Protein 6UH2 (pdb70)

Structure (mmCIF, N/CA/C/O backbone):
data_6UH2
#
_entry.id   6UH2
#
_cell.length_a   63.360
_cell.length_b   131.260
_cell.length_c   120.420
_cell.angle_alpha   90.000
_cell.angle_beta   90.000
_cell.angle_gamma   90.000
#
_symmetry.space_group_name_H-M   'C 2 2 21'
#
loop_
_entity.id
_entity.type
_entity.pdbx_description
1 polymer 'Short chain dehydrogenase'
2 non-polymer NICOTINAMIDE-ADENINE-DINUCLEOTIDE
3 water water
#
loop_
_atom_site.group_PDB
_atom_site.id
_atom_site.type_symbol
_atom_site.label_atom_id
_atom_site.label_alt_id
_atom_site.label_comp_id
_atom_site.label_asym_id
_atom_site.label_entity_id
_atom_site.label_seq_id
_atom_site.pdbx_PDB_ins_code
_atom_site.Cartn_x
_atom_site.Cartn_y
_atom_site.Cartn_z
_atom_site.occupancy
_atom_site.B_iso_or_equiv
_atom_site.auth_seq_id
_atom_site.auth_comp_id
_atom_site.auth_asym_id
_atom_site.auth_atom_id
_atom_site.pdbx_PDB_model_num
ATOM 1 N N . HIS A 1 3 ? -41.152 57.488 14.710 1.00 64.80 -5 HIS A N 1
ATOM 2 C CA . HIS A 1 3 ? -40.737 56.265 14.026 1.00 70.36 -5 HIS A CA 1
ATOM 3 C C . HIS A 1 3 ? -39.259 55.962 14.256 1.00 74.98 -5 HIS A C 1
ATOM 4 O O . HIS A 1 3 ? -38.383 56.735 13.863 1.00 76.59 -5 HIS A O 1
ATOM 11 N N . HIS A 1 4 ? -38.989 54.827 14.893 1.00 74.57 -4 HIS A N 1
ATOM 12 C CA . HIS A 1 4 ? -37.630 54.355 15.139 1.00 74.94 -4 HIS A CA 1
ATOM 13 C C . HIS A 1 4 ? -37.444 53.056 14.367 1.00 75.23 -4 HIS A C 1
ATOM 14 O O . HIS A 1 4 ? -38.057 52.036 14.703 1.00 72.96 -4 HIS A O 1
ATOM 16 N N . HIS A 1 5 ? -36.610 53.091 13.332 1.00 76.67 -3 HIS A N 1
ATOM 17 C CA . HIS A 1 5 ? -36.366 51.931 12.483 1.00 73.36 -3 HIS A CA 1
ATOM 18 C C . HIS A 1 5 ? -35.109 51.214 12.960 1.00 73.28 -3 HIS A C 1
ATOM 19 O O . HIS A 1 5 ? -34.029 51.812 13.011 1.00 79.12 -3 HIS A O 1
ATOM 26 N N . HIS A 1 6 ? -35.256 49.939 13.315 1.00 67.26 -2 HIS A N 1
ATOM 27 C CA . HIS A 1 6 ? -34.158 49.102 13.784 1.00 63.25 -2 HIS A CA 1
ATOM 28 C C . HIS A 1 6 ? -33.796 48.111 12.689 1.00 61.54 -2 HIS A C 1
ATOM 29 O O . HIS A 1 6 ? -34.632 47.294 12.290 1.00 62.03 -2 HIS A O 1
ATOM 36 N N . HIS A 1 7 ? -32.553 48.164 12.227 1.00 61.98 -1 HIS A N 1
ATOM 37 C CA . HIS A 1 7 ? -32.082 47.310 11.144 1.00 65.25 -1 HIS A CA 1
ATOM 38 C C . HIS A 1 7 ? -31.185 46.218 11.713 1.00 66.57 -1 HIS A C 1
ATOM 39 O O . HIS A 1 7 ? -30.197 46.510 12.396 1.00 69.41 -1 HIS A O 1
ATOM 46 N N . HIS A 1 8 ? -31.539 44.965 11.435 1.00 60.10 0 HIS A N 1
ATOM 47 C CA . HIS A 1 8 ? -30.823 43.800 11.931 1.00 55.08 0 HIS A CA 1
ATOM 48 C C . HIS A 1 8 ? -30.224 43.043 10.754 1.00 57.95 0 HIS A C 1
ATOM 49 O O . HIS A 1 8 ? -30.894 42.828 9.740 1.00 56.62 0 HIS A O 1
ATOM 56 N N . MET A 1 9 ? -28.963 42.639 10.894 1.00 64.77 1 MET A N 1
ATOM 57 C CA . MET A 1 9 ? -28.215 41.972 9.832 1.00 69.47 1 MET A CA 1
ATOM 58 C C . MET A 1 9 ? -27.978 40.523 10.244 1.00 66.90 1 MET A C 1
ATOM 59 O O . MET A 1 9 ? -27.149 40.252 11.120 1.00 71.54 1 MET A O 1
ATOM 64 N N . ILE A 1 10 ? -28.702 39.598 9.618 1.00 58.81 2 ILE A N 1
ATOM 65 C CA . ILE A 1 10 ? -28.541 38.171 9.881 1.00 51.52 2 ILE A CA 1
ATOM 66 C C . ILE A 1 10 ? -27.536 37.620 8.874 1.00 50.18 2 ILE A C 1
ATOM 67 O O . ILE A 1 10 ? -27.821 37.542 7.674 1.00 44.14 2 ILE A O 1
ATOM 69 N N . LEU A 1 11 ? -26.359 37.236 9.364 1.00 47.01 3 LEU A N 1
ATOM 70 C CA . LEU A 1 11 ? -25.298 36.734 8.502 1.00 48.35 3 LEU A CA 1
ATOM 71 C C . LEU A 1 11 ? -25.546 35.269 8.162 1.00 50.79 3 LEU A C 1
ATOM 72 O O . LEU A 1 11 ? -25.793 34.448 9.051 1.00 53.80 3 LEU A O 1
ATOM 74 N N . LYS A 1 12 ? -25.474 34.941 6.873 1.00 42.27 4 LYS A N 1
ATOM 75 C CA . LYS A 1 12 ? -25.706 33.587 6.394 1.00 46.01 4 LYS A CA 1
ATOM 76 C C . LYS A 1 12 ? -24.591 33.174 5.440 1.00 50.84 4 LYS A C 1
ATOM 77 O O . LYS A 1 12 ? -23.826 34.008 4.946 1.00 50.54 4 LYS A O 1
ATOM 79 N N . ASN A 1 13 ? -24.505 31.866 5.187 1.00 48.63 5 ASN A N 1
ATOM 80 C CA . ASN A 1 13 ? -23.514 31.286 4.290 1.00 43.91 5 ASN A CA 1
ATOM 81 C C . ASN A 1 13 ? -24.222 30.392 3.280 1.00 39.86 5 ASN A C 1
ATOM 82 O O . ASN A 1 13 ? -25.401 30.065 3.432 1.00 38.48 5 ASN A O 1
ATOM 84 N N . PHE A 1 14 ? -23.502 29.983 2.230 1.00 36.88 6 PHE A N 1
ATOM 85 C CA . PHE A 1 14 ? -24.086 28.985 1.339 1.00 31.88 6 PHE A CA 1
ATOM 86 C C . PHE A 1 14 ? -24.372 27.688 2.079 1.00 29.46 6 PHE A C 1
ATOM 87 O O . PHE A 1 14 ? -25.221 26.907 1.634 1.00 25.84 6 PHE A O 1
ATOM 95 N N . SER A 1 15 ? -23.692 27.450 3.209 1.00 25.84 7 SER A N 1
ATOM 96 C CA . SER A 1 15 ? -24.104 26.369 4.096 1.00 30.39 7 SER A CA 1
ATOM 97 C C . SER A 1 15 ? -25.555 26.542 4.516 1.00 31.25 7 SER A C 1
ATOM 98 O O . SER A 1 15 ? -26.325 25.578 4.518 1.00 29.59 7 SER A O 1
ATOM 101 N N . ASP A 1 16 ? -25.957 27.771 4.845 1.00 27.44 8 ASP A N 1
ATOM 102 C CA . ASP A 1 16 ? -27.349 28.003 5.210 1.00 31.25 8 ASP A CA 1
ATOM 103 C C . ASP A 1 16 ? -28.289 27.666 4.059 1.00 27.45 8 ASP A C 1
ATOM 104 O O . ASP A 1 16 ? -29.387 27.146 4.281 1.00 35.97 8 ASP A O 1
ATOM 109 N N . GLU A 1 17 ? -27.866 27.925 2.821 1.00 25.66 9 GLU A N 1
ATOM 110 C CA . GLU A 1 17 ? -28.676 27.518 1.676 1.00 34.03 9 GLU A CA 1
ATOM 111 C C . GLU A 1 17 ? -28.755 26.001 1.574 1.00 31.68 9 GLU A C 1
ATOM 112 O O . GLU A 1 17 ? -29.843 25.435 1.429 1.00 33.42 9 GLU A O 1
ATOM 118 N N . PHE A 1 18 ? -27.608 25.324 1.646 1.00 22.60 10 PHE A N 1
ATOM 119 C CA . PHE A 1 18 ? -27.511 23.950 1.177 1.00 21.08 10 PHE A CA 1
ATOM 120 C C . PHE A 1 18 ? -27.325 22.909 2.270 1.00 26.77 10 PHE A C 1
ATOM 121 O O . PHE A 1 18 ? -27.406 21.714 1.964 1.00 21.61 10 PHE A O 1
ATOM 129 N N . GLN A 1 19 ? -27.076 23.305 3.521 1.00 24.77 11 GLN A N 1
ATOM 130 C CA . GLN A 1 19 ? -26.797 22.299 4.539 1.00 27.65 11 GLN A CA 1
ATOM 131 C C . GLN A 1 19 ? -27.964 21.327 4.634 1.00 24.77 11 GLN A C 1
ATOM 132 O O . GLN A 1 19 ? -29.131 21.726 4.612 1.00 22.46 11 GLN A O 1
ATOM 138 N N . ASP A 1 20 ? -27.639 20.038 4.646 1.00 25.94 12 ASP A N 1
ATOM 139 C CA . ASP A 1 20 ? -28.580 18.934 4.776 1.00 35.53 12 ASP A CA 1
ATOM 140 C C . ASP A 1 20 ? -29.523 18.774 3.569 1.00 36.26 12 ASP A C 1
ATOM 141 O O . ASP A 1 20 ? -30.307 17.816 3.550 1.00 37.74 12 ASP A O 1
ATOM 146 N N . LYS A 1 21 ? -29.466 19.655 2.559 1.00 24.57 13 LYS A N 1
ATOM 147 C CA . LYS A 1 21 ? -30.146 19.399 1.290 1.00 22.36 13 LYS A CA 1
ATOM 148 C C . LYS A 1 21 ? -29.489 18.221 0.571 1.00 23.98 13 LYS A C 1
ATOM 149 O O . LYS A 1 21 ? -28.311 17.913 0.779 1.00 28.15 13 LYS A O 1
ATOM 155 N N . LEU A 1 22 ? -30.256 17.569 -0.302 1.00 16.76 14 LEU A N 1
ATOM 156 C CA . LEU A 1 22 ? -29.790 16.375 -1.010 1.00 20.81 14 LEU A CA 1
ATOM 157 C C . LEU A 1 22 ? -29.640 16.662 -2.502 1.00 20.89 14 LEU A C 1
ATOM 158 O O . LEU A 1 22 ? -30.618 17.005 -3.181 1.00 16.83 14 LEU A O 1
ATOM 163 N N . VAL A 1 23 ? -28.421 16.503 -3.011 1.00 17.21 15 VAL A N 1
ATOM 164 C CA . VAL A 1 23 ? -28.081 16.808 -4.397 1.00 14.54 15 VAL A CA 1
ATOM 165 C C . VAL A 1 23 ? -27.827 15.493 -5.121 1.00 15.40 15 VAL A C 1
ATOM 166 O O . VAL A 1 23 ? -26.939 14.727 -4.734 1.00 16.29 15 VAL A O 1
ATOM 170 N N . LEU A 1 24 ? -28.610 15.222 -6.165 1.00 15.67 16 LEU A N 1
ATOM 171 C CA . LEU A 1 24 ? -28.372 14.072 -7.027 1.00 17.20 16 LEU A CA 1
ATOM 172 C C . LEU A 1 24 ? -27.665 14.545 -8.294 1.00 17.26 16 LEU A C 1
ATOM 173 O O . LEU A 1 24 ? -28.213 15.363 -9.045 1.00 18.00 16 LEU A O 1
ATOM 178 N N . ILE A 1 25 ? -26.464 14.028 -8.551 1.00 13.26 17 ILE A N 1
ATOM 179 C CA . ILE A 1 25 ? -25.687 14.491 -9.700 1.00 16.83 17 ILE A CA 1
ATOM 180 C C . ILE A 1 25 ? -25.278 13.299 -10.555 1.00 21.57 17 ILE A C 1
ATOM 181 O O . ILE A 1 25 ? -24.588 12.392 -10.075 1.00 24.56 17 ILE A O 1
ATOM 186 N N . THR A 1 26 ? -25.721 13.289 -11.814 1.00 15.89 18 THR A N 1
ATOM 187 C CA . THR A 1 26 ? -25.227 12.303 -12.764 1.00 13.90 18 THR A CA 1
ATOM 188 C C . THR A 1 26 ? -23.876 12.761 -13.291 1.00 13.76 18 THR A C 1
ATOM 189 O O . THR A 1 26 ? -23.610 13.961 -13.397 1.00 15.58 18 THR A O 1
ATOM 193 N N . GLY A 1 27 ? -23.013 11.796 -13.602 1.00 15.08 19 GLY A N 1
ATOM 194 C CA . GLY A 1 27 ? -21.699 12.153 -14.112 1.00 15.42 19 GLY A CA 1
ATOM 195 C C . GLY A 1 27 ? -20.800 12.798 -13.086 1.00 16.64 19 GLY A C 1
ATOM 196 O O . GLY A 1 27 ? -19.862 13.510 -13.453 1.00 17.74 19 GLY A O 1
ATOM 197 N N . GLY A 1 28 ? -21.064 12.562 -11.800 1.00 15.94 20 GLY A N 1
ATOM 198 C CA . GLY A 1 28 ? -20.360 13.218 -10.713 1.00 15.06 20 GLY A CA 1
ATOM 199 C C . GLY A 1 28 ? -18.916 12.800 -10.552 1.00 22.67 20 GLY A C 1
ATOM 200 O O . GLY A 1 28 ? -18.181 13.459 -9.807 1.00 25.19 20 GLY A O 1
ATOM 201 N N . SER A 1 29 ? -18.485 11.746 -11.245 1.00 16.85 21 SER A N 1
ATOM 202 C CA . SER A 1 29 ? -17.087 11.327 -11.201 1.00 16.81 21 SER A CA 1
ATOM 203 C C . SER A 1 29 ? -16.194 12.064 -12.199 1.00 19.44 21 SER A C 1
ATOM 204 O O . SER A 1 29 ? -14.969 11.908 -12.139 1.00 21.94 21 SER A O 1
ATOM 207 N N . GLY A 1 30 ? -16.760 12.863 -13.101 1.00 17.52 22 GLY A N 1
ATOM 208 C CA . GLY A 1 30 ? -15.991 13.463 -14.174 1.00 16.55 22 GLY A CA 1
ATOM 209 C C . GLY A 1 30 ? -15.310 14.749 -13.742 1.00 18.95 22 GLY A C 1
ATOM 210 O O . GLY A 1 30 ? -15.269 15.105 -12.565 1.00 20.65 22 GLY A O 1
ATOM 211 N N . GLN A 1 31 ? -14.768 15.468 -14.731 1.00 17.81 23 GLN A N 1
ATOM 212 C CA . GLN A 1 31 ? -13.986 16.657 -14.400 1.00 19.50 23 GLN A CA 1
ATOM 213 C C . GLN A 1 31 ? -14.853 17.739 -13.756 1.00 21.12 23 GLN A C 1
ATOM 214 O O . GLN A 1 31 ? -14.516 18.261 -12.683 1.00 23.10 23 GLN A O 1
ATOM 220 N N . ILE A 1 32 ? -15.971 18.096 -14.391 1.00 14.91 24 ILE A N 1
ATOM 221 C CA . ILE A 1 32 ? -16.846 19.109 -13.801 1.00 14.28 24 ILE A CA 1
ATOM 222 C C . ILE A 1 32 ? -17.619 18.527 -12.630 1.00 21.29 24 ILE A C 1
ATOM 223 O O . ILE A 1 32 ? -17.774 19.179 -11.589 1.00 17.86 24 ILE A O 1
ATOM 228 N N . GLY A 1 33 ? -18.114 17.298 -12.790 1.00 18.60 25 GLY A N 1
ATOM 229 C CA . GLY A 1 33 ? -18.950 16.694 -11.765 1.00 17.27 25 GLY A CA 1
ATOM 230 C C . GLY A 1 33 ? -18.257 16.576 -10.421 1.00 18.27 25 GLY A C 1
ATOM 231 O O . GLY A 1 33 ? -18.864 16.845 -9.387 1.00 18.57 25 GLY A O 1
ATOM 232 N N . SER A 1 34 ? -16.969 16.191 -10.422 1.00 20.38 26 SER A N 1
ATOM 233 C CA A SER A 1 34 ? -16.217 16.053 -9.172 0.56 20.77 26 SER A CA 1
ATOM 234 C CA B SER A 1 34 ? -16.252 16.047 -9.159 0.44 20.40 26 SER A CA 1
ATOM 235 C C . SER A 1 34 ? -16.074 17.392 -8.462 1.00 20.99 26 SER A C 1
ATOM 236 O O . SER A 1 34 ? -16.104 17.459 -7.225 1.00 18.71 26 SER A O 1
ATOM 241 N N . GLU A 1 35 ? -15.877 18.469 -9.232 1.00 18.85 27 GLU A N 1
ATOM 242 C CA . GLU A 1 35 ? -15.783 19.795 -8.624 1.00 17.45 27 GLU A CA 1
ATOM 243 C C . GLU A 1 35 ? -17.095 20.182 -7.957 1.00 16.54 27 GLU A C 1
ATOM 244 O O . GLU A 1 35 ? -17.105 20.762 -6.863 1.00 17.73 27 GLU A O 1
ATOM 250 N N . LEU A 1 36 ? -18.218 19.869 -8.599 1.00 16.66 28 LEU A N 1
ATOM 251 C CA . LEU A 1 36 ? -19.504 20.164 -7.984 1.00 13.95 28 LEU A CA 1
ATOM 252 C C . LEU A 1 36 ? -19.723 19.321 -6.736 1.00 14.40 28 LEU A C 1
ATOM 253 O O . LEU A 1 36 ? -20.238 19.824 -5.734 1.00 18.53 28 LEU A O 1
ATOM 258 N N . VAL A 1 37 ? -19.369 18.031 -6.789 1.00 16.92 29 VAL A N 1
ATOM 259 C CA . VAL A 1 37 ? -19.504 17.166 -5.615 1.00 15.35 29 VAL A CA 1
ATOM 260 C C . VAL A 1 37 ? -18.730 17.751 -4.444 1.00 19.80 29 VAL A C 1
ATOM 261 O O . VAL A 1 37 ? -19.266 17.933 -3.346 1.00 17.71 29 VAL A O 1
ATOM 265 N N . GLU A 1 38 ? -17.464 18.083 -4.676 1.00 20.20 30 GLU A N 1
ATOM 266 C CA . GLU A 1 38 ? -16.633 18.654 -3.622 1.00 26.18 30 GLU A CA 1
ATOM 267 C C . GLU A 1 38 ? -17.202 19.978 -3.110 1.00 22.56 30 GLU A C 1
ATOM 268 O O . GLU A 1 38 ? -17.188 20.243 -1.901 1.00 17.36 30 GLU A O 1
ATOM 274 N N . SER A 1 39 ? -17.723 20.818 -4.015 1.00 18.54 31 SER A N 1
ATOM 275 C CA . SER A 1 39 ? -18.254 22.121 -3.609 1.00 15.85 31 SER A CA 1
ATOM 276 C C . SER A 1 39 ? -19.503 21.980 -2.750 1.00 18.01 31 SER A C 1
ATOM 277 O O . SER A 1 39 ? -19.642 22.668 -1.729 1.00 18.33 31 SER A O 1
ATOM 280 N N . TYR A 1 40 ? -20.420 21.088 -3.136 1.00 19.37 32 TYR A N 1
ATOM 281 C CA . TYR A 1 40 ? -21.631 20.883 -2.343 1.00 19.09 32 TYR A CA 1
ATOM 282 C C . TYR A 1 40 ? -21.317 20.241 -0.997 1.00 16.34 32 TYR A C 1
ATOM 283 O O . TYR A 1 40 ? -21.908 20.608 0.023 1.00 16.73 32 TYR A O 1
ATOM 292 N N . LEU A 1 41 ? -20.390 19.277 -0.967 1.00 16.81 33 LEU A N 1
ATOM 293 C CA . LEU A 1 41 ? -20.000 18.677 0.311 1.00 22.07 33 LEU A CA 1
ATOM 294 C C . LEU A 1 41 ? -19.413 19.719 1.259 1.00 24.17 33 LEU A C 1
ATOM 295 O O . LEU A 1 41 ? -19.600 19.629 2.481 1.00 21.76 33 LEU A O 1
ATOM 300 N N . SER A 1 42 ? -18.716 20.726 0.717 1.00 20.89 34 SER A N 1
ATOM 301 C CA . SER A 1 42 ? -18.063 21.717 1.563 1.00 20.22 34 SER A CA 1
ATOM 302 C C . SER A 1 42 ? -19.052 22.697 2.185 1.00 21.27 34 SER A C 1
ATOM 303 O O . SER A 1 42 ? -18.685 23.408 3.129 1.00 23.31 34 SER A O 1
ATOM 306 N N . VAL A 1 43 ? -20.282 22.762 1.683 1.00 18.04 35 VAL A N 1
ATOM 307 C CA . VAL A 1 43 ? -21.336 23.566 2.298 1.00 22.14 35 VAL A CA 1
ATOM 308 C C . VAL A 1 43 ? -22.360 22.684 3.016 1.00 23.04 35 VAL A C 1
ATOM 309 O O . VAL A 1 43 ? -23.513 23.081 3.181 1.00 22.60 35 VAL A O 1
ATOM 313 N N . SER A 1 44 ? -21.950 21.485 3.432 1.00 20.26 36 SER A N 1
ATOM 314 C CA . SER A 1 44 ? -22.722 20.578 4.284 1.00 22.31 36 SER A CA 1
ATOM 315 C C . SER A 1 44 ? -23.918 19.942 3.578 1.00 22.14 36 SER A C 1
ATOM 316 O O . SER A 1 44 ? -24.809 19.397 4.245 1.00 20.82 36 SER A O 1
ATOM 319 N N . ALA A 1 45 ? -23.956 19.964 2.244 1.00 17.85 37 ALA A N 1
ATOM 320 C CA . ALA A 1 45 ? -24.988 19.221 1.535 1.00 22.10 37 ALA A CA 1
ATOM 321 C C . ALA A 1 45 ? -24.667 17.727 1.531 1.00 24.88 37 ALA A C 1
ATOM 322 O O . ALA A 1 45 ? -23.516 17.301 1.697 1.00 22.55 37 ALA A O 1
ATOM 324 N N . ARG A 1 46 ? -25.721 16.927 1.383 1.00 20.18 38 ARG A N 1
ATOM 325 C CA . ARG A 1 46 ? -25.587 15.520 1.041 1.00 21.36 38 ARG A CA 1
ATOM 326 C C . ARG A 1 46 ? -25.561 15.393 -0.473 1.00 21.48 38 ARG A C 1
ATOM 327 O O . ARG A 1 46 ? -26.275 16.113 -1.178 1.00 19.54 38 ARG A O 1
ATOM 335 N N . VAL A 1 47 ? -24.726 14.491 -0.975 1.00 16.98 39 VAL A N 1
ATOM 336 C CA . VAL A 1 47 ? -24.517 14.354 -2.412 1.00 21.34 39 VAL A CA 1
ATOM 337 C C . VAL A 1 47 ? -24.579 12.882 -2.774 1.00 21.80 39 VAL A C 1
ATOM 338 O O . VAL A 1 47 ? -23.892 12.058 -2.160 1.00 17.38 39 VAL A O 1
ATOM 342 N N . ILE A 1 48 ? -25.393 12.560 -3.775 1.00 21.69 40 ILE A N 1
ATOM 343 C CA . ILE A 1 48 ? -25.423 11.239 -4.391 1.00 18.50 40 ILE A CA 1
ATOM 344 C C . ILE A 1 48 ? -24.904 11.385 -5.814 1.00 24.31 40 ILE A C 1
ATOM 345 O O . ILE A 1 48 ? -25.435 12.177 -6.602 1.00 22.11 40 ILE A O 1
ATOM 350 N N . CYS A 1 49 ? -23.864 10.630 -6.140 1.00 17.55 41 CYS A N 1
ATOM 351 C CA . CYS A 1 49 ? -23.294 10.625 -7.477 1.00 17.32 41 CYS A CA 1
ATOM 352 C C . CYS A 1 49 ? -23.733 9.368 -8.222 1.00 21.97 41 CYS A C 1
ATOM 353 O O . CYS A 1 49 ? -23.566 8.252 -7.712 1.00 23.59 41 CYS A O 1
ATOM 356 N N . LEU A 1 50 ? -24.301 9.548 -9.418 1.00 21.74 42 LEU A N 1
ATOM 357 C CA . LEU A 1 50 ? -24.617 8.443 -10.322 1.00 24.23 42 LEU A CA 1
ATOM 358 C C . LEU A 1 50 ? -23.622 8.469 -11.471 1.00 21.95 42 LEU A C 1
ATOM 359 O O . LEU A 1 50 ? -23.583 9.437 -12.241 1.00 18.23 42 LEU A O 1
ATOM 364 N N . ASP A 1 51 ? -22.842 7.404 -11.599 1.00 19.68 43 ASP A N 1
ATOM 365 C CA . ASP A 1 51 ? -21.760 7.362 -12.572 1.00 17.47 43 ASP A CA 1
ATOM 366 C C . ASP A 1 51 ? -21.317 5.912 -12.705 1.00 17.40 43 ASP A C 1
ATOM 367 O O . ASP A 1 51 ? -21.225 5.205 -11.697 1.00 21.65 43 ASP A O 1
ATOM 372 N N . PRO A 1 52 ? -21.078 5.409 -13.916 1.00 24.03 44 PRO A N 1
ATOM 373 C CA . PRO A 1 52 ? -20.522 4.056 -14.021 1.00 26.27 44 PRO A CA 1
ATOM 374 C C . PRO A 1 52 ? -19.102 3.978 -13.508 1.00 28.52 44 PRO A C 1
ATOM 375 O O . PRO A 1 52 ? -18.620 2.869 -13.246 1.00 24.20 44 PRO A O 1
ATOM 379 N N . GLU A 1 53 ? -18.435 5.117 -13.340 1.00 21.42 45 GLU A N 1
ATOM 380 C CA . GLU A 1 53 ? -17.044 5.189 -12.911 1.00 25.34 45 GLU A CA 1
ATOM 381 C C . GLU A 1 53 ? -16.954 5.597 -11.446 1.00 26.03 45 GLU A C 1
ATOM 382 O O . GLU A 1 53 ? -17.641 6.525 -11.007 1.00 21.51 45 GLU A O 1
ATOM 388 N N . GLN A 1 54 ? -16.090 4.913 -10.698 1.00 26.84 46 GLN A N 1
ATOM 389 C CA . GLN A 1 54 ? -15.847 5.268 -9.309 1.00 22.18 46 GLN A CA 1
ATOM 390 C C . GLN A 1 54 ? -15.293 6.689 -9.211 1.00 24.04 46 GLN A C 1
ATOM 391 O O . GLN A 1 54 ? -14.597 7.156 -10.117 1.00 34.72 46 GLN A O 1
ATOM 393 N N . PRO A 1 55 ? -15.594 7.401 -8.126 1.00 24.49 47 PRO A N 1
ATOM 394 C CA . PRO A 1 55 ? -15.072 8.765 -7.973 1.00 23.00 47 PRO A CA 1
ATOM 395 C C . PRO A 1 55 ? -13.549 8.790 -7.942 1.00 30.78 47 PRO A C 1
ATOM 396 O O . PRO A 1 55 ? -12.895 7.826 -7.537 1.00 31.86 47 PRO A O 1
ATOM 400 N N . SER A 1 56 ? -12.991 9.918 -8.391 1.00 37.16 48 SER A N 1
ATOM 401 C CA . SER A 1 56 ? -11.545 10.068 -8.502 1.00 42.19 48 SER A CA 1
ATOM 402 C C . SER A 1 56 ? -10.859 10.144 -7.147 1.00 38.06 48 SER A C 1
ATOM 403 O O . SER A 1 56 ? -9.668 9.828 -7.050 1.00 39.21 48 SER A O 1
ATOM 406 N N . VAL A 1 57 ? -11.579 10.548 -6.104 1.00 35.42 49 VAL A N 1
ATOM 407 C CA . VAL A 1 57 ? -11.003 10.758 -4.784 1.00 36.49 49 VAL A CA 1
ATOM 408 C C . VAL A 1 57 ? -11.920 10.143 -3.740 1.00 32.48 49 VAL A C 1
ATOM 409 O O . VAL A 1 57 ? -13.135 10.039 -3.933 1.00 29.69 49 VAL A O 1
ATOM 413 N N . ASP A 1 58 ? -11.326 9.742 -2.622 1.00 31.38 50 ASP A N 1
ATOM 414 C CA . ASP A 1 58 ? -12.093 9.328 -1.455 1.00 34.03 50 ASP A CA 1
ATOM 415 C C . ASP A 1 58 ? -12.471 10.582 -0.684 1.00 33.89 50 ASP A C 1
ATOM 416 O O . ASP A 1 58 ? -11.601 11.260 -0.124 1.00 37.12 50 ASP A O 1
ATOM 421 N N . TYR A 1 59 ? -13.765 10.897 -0.660 1.00 28.88 51 TYR A N 1
ATOM 422 C CA . TYR A 1 59 ? -14.231 12.089 0.031 1.00 31.47 51 TYR A CA 1
ATOM 423 C C . TYR A 1 59 ? -14.260 11.907 1.541 1.00 34.11 51 TYR A C 1
ATOM 424 O O . TYR A 1 59 ? -14.234 12.906 2.266 1.00 36.65 51 TYR A O 1
ATOM 433 N N . LYS A 1 60 ? -14.287 10.664 2.029 1.00 37.53 52 LYS A N 1
ATOM 434 C CA . LYS A 1 60 ? -14.220 10.383 3.464 1.00 39.12 52 LYS A CA 1
ATOM 435 C C . LYS A 1 60 ? -15.329 11.113 4.219 1.00 41.46 52 LYS A C 1
ATOM 436 O O . LYS A 1 60 ? -15.084 11.819 5.202 1.00 41.04 52 LYS A O 1
ATOM 442 N N . SER A 1 61 ? -16.563 10.932 3.754 1.00 39.37 53 SER A N 1
ATOM 443 C CA . SER A 1 61 ? -17.684 11.745 4.207 1.00 38.02 53 SER A CA 1
ATOM 444 C C . SER A 1 61 ? -18.940 10.891 4.262 1.00 35.85 53 SER A C 1
ATOM 445 O O . SER A 1 61 ? -19.292 10.250 3.270 1.00 34.81 53 SER A O 1
ATOM 448 N N . ASN A 1 62 ? -19.624 10.897 5.409 1.00 32.04 54 ASN A N 1
ATOM 449 C CA . ASN A 1 62 ? -20.901 10.196 5.517 1.00 36.68 54 ASN A CA 1
ATOM 450 C C . ASN A 1 62 ? -22.023 10.876 4.730 1.00 37.68 54 ASN A C 1
ATOM 451 O O . ASN A 1 62 ? -23.102 10.287 4.576 1.00 35.06 54 ASN A O 1
ATOM 453 N N . ARG A 1 63 ? -21.796 12.081 4.215 1.00 32.75 55 ARG A N 1
ATOM 454 C CA . ARG A 1 63 ? -22.797 12.782 3.417 1.00 28.03 55 ARG A CA 1
ATOM 455 C C . ARG A 1 63 ? -22.644 12.532 1.921 1.00 25.27 55 ARG A C 1
ATOM 456 O O . ARG A 1 63 ? -23.406 13.100 1.127 1.00 23.78 55 ARG A O 1
ATOM 464 N N . PHE A 1 64 ? -21.681 11.708 1.513 1.00 25.38 56 PHE A N 1
ATOM 465 C CA . PHE A 1 64 ? -21.470 11.385 0.111 1.00 26.06 56 PHE A CA 1
ATOM 466 C C . PHE A 1 64 ? -21.789 9.922 -0.153 1.00 22.05 56 PHE A C 1
ATOM 467 O O . PHE A 1 64 ? -21.395 9.041 0.615 1.00 21.61 56 PHE A O 1
ATOM 475 N N . GLU A 1 65 ? -22.459 9.660 -1.268 1.00 22.63 57 GLU A N 1
ATOM 476 C CA . GLU A 1 65 ? -22.759 8.290 -1.660 1.00 22.42 57 GLU A CA 1
ATOM 477 C C . GLU A 1 65 ? -22.557 8.155 -3.159 1.00 22.67 57 GLU A C 1
ATOM 478 O O . GLU A 1 65 ? -23.101 8.955 -3.929 1.00 20.46 57 GLU A O 1
ATOM 484 N N . TRP A 1 66 ? -21.761 7.176 -3.579 1.00 19.64 58 TRP A N 1
ATOM 485 C CA . TRP A 1 66 ? -21.611 6.876 -5.001 1.00 25.69 58 TRP A CA 1
ATOM 486 C C . TRP A 1 66 ? -22.474 5.673 -5.352 1.00 25.86 58 TRP A C 1
ATOM 487 O O . TRP A 1 66 ? -22.382 4.627 -4.705 1.00 23.26 58 TRP A O 1
ATOM 498 N N . ILE A 1 67 ? -23.315 5.826 -6.369 1.00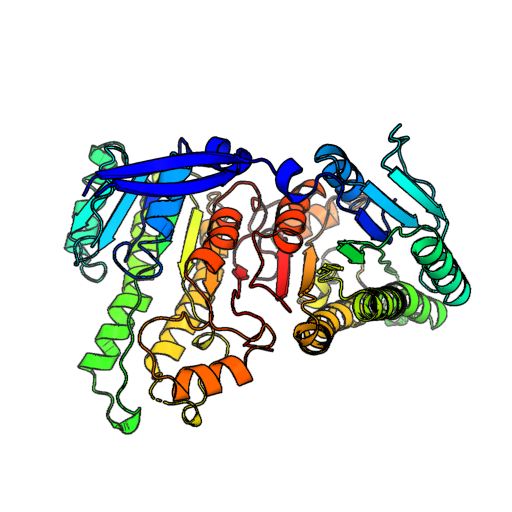 27.13 59 ILE A N 1
ATOM 499 C CA . ILE A 1 67 ? -24.123 4.730 -6.888 1.00 22.13 59 ILE A CA 1
ATOM 500 C C . ILE A 1 67 ? -23.633 4.432 -8.295 1.00 22.66 59 ILE A C 1
ATOM 501 O O . ILE A 1 67 ? -23.767 5.265 -9.199 1.00 17.98 59 ILE A O 1
ATOM 506 N N . GLN A 1 68 ? -23.047 3.258 -8.488 1.00 22.15 60 GLN A N 1
ATOM 507 C CA . GLN A 1 68 ? -22.586 2.870 -9.815 1.00 26.95 60 GLN A CA 1
ATOM 508 C C . GLN A 1 68 ? -23.799 2.626 -10.702 1.00 25.84 60 GLN A C 1
ATOM 509 O O . GLN A 1 68 ? -24.558 1.683 -10.469 1.00 27.06 60 GLN A O 1
ATOM 515 N N . ALA A 1 69 ? -23.990 3.466 -11.717 1.00 26.42 61 ALA A N 1
ATOM 516 C CA . ALA A 1 69 ? -25.208 3.396 -12.511 1.00 23.85 61 ALA A CA 1
ATOM 517 C C . ALA A 1 69 ? -24.978 3.971 -13.901 1.00 25.74 61 ALA A C 1
ATOM 518 O O . ALA A 1 69 ? -24.114 4.827 -14.113 1.00 21.78 61 ALA A O 1
ATOM 520 N N . ASP A 1 70 ? -25.800 3.503 -14.837 1.00 23.65 62 ASP A N 1
ATOM 521 C CA . ASP A 1 70 ? -25.760 3.899 -16.241 1.00 20.75 62 ASP A CA 1
ATOM 522 C C . ASP A 1 70 ? -27.093 4.574 -16.544 1.00 22.59 62 ASP A C 1
ATOM 523 O O . ASP A 1 70 ? -28.135 3.909 -16.564 1.00 22.14 62 ASP A O 1
ATOM 528 N N . ILE A 1 71 ? -27.067 5.894 -16.763 1.00 20.76 63 ILE A N 1
ATOM 529 C CA . ILE A 1 71 ? -28.311 6.641 -16.928 1.00 18.96 63 ILE A CA 1
ATOM 530 C C . ILE A 1 71 ? -29.019 6.353 -18.239 1.00 16.19 63 ILE A C 1
ATOM 531 O O . ILE A 1 71 ? -30.156 6.801 -18.419 1.00 23.12 63 ILE A O 1
ATOM 536 N N . THR A 1 72 ? -28.390 5.628 -19.163 1.00 16.54 64 THR A N 1
ATOM 537 C CA . THR A 1 72 ? -29.108 5.211 -20.360 1.00 15.19 64 THR A CA 1
ATOM 538 C C . THR A 1 72 ? -29.983 3.985 -20.110 1.00 22.84 64 THR A C 1
ATOM 539 O O . THR A 1 72 ? -30.720 3.574 -21.010 1.00 23.32 64 THR A O 1
ATOM 543 N N . ASN A 1 73 ? -29.927 3.397 -18.920 1.00 19.53 65 ASN A N 1
ATOM 544 C CA . ASN A 1 73 ? -30.568 2.113 -18.645 1.00 20.30 65 ASN A CA 1
ATOM 545 C C . ASN A 1 73 ? -31.767 2.342 -17.726 1.00 21.28 65 ASN A C 1
ATOM 546 O O . ASN A 1 73 ? -31.603 2.532 -16.516 1.00 19.87 65 ASN A O 1
ATOM 551 N N . ARG A 1 74 ? -32.978 2.298 -18.295 1.00 21.86 66 ARG A N 1
ATOM 552 C CA . ARG A 1 74 ? -34.164 2.605 -17.495 1.00 24.71 66 ARG A CA 1
ATOM 553 C C . ARG A 1 74 ? -34.327 1.642 -16.322 1.00 18.49 66 ARG A C 1
ATOM 554 O O . ARG A 1 74 ? -34.748 2.054 -15.234 1.00 23.43 66 ARG A O 1
ATOM 562 N N . LYS A 1 75 ? -34.019 0.357 -16.519 1.00 20.47 67 LYS A N 1
ATOM 563 C CA . LYS A 1 75 ? -34.151 -0.594 -15.416 1.00 19.10 67 LYS A CA 1
ATOM 564 C C . LYS A 1 75 ? -33.301 -0.179 -14.216 1.00 19.40 67 LYS A C 1
ATOM 565 O O . LYS A 1 75 ? -33.769 -0.224 -13.073 1.00 26.81 67 LYS A O 1
ATOM 567 N N . GLU A 1 76 ? -32.053 0.240 -14.456 1.00 23.25 68 GLU A N 1
ATOM 568 C CA . GLU A 1 76 ? -31.170 0.628 -13.357 1.00 26.09 68 GLU A CA 1
ATOM 569 C C . GLU A 1 76 ? -31.673 1.882 -12.655 1.00 23.30 68 GLU A C 1
ATOM 570 O O . GLU A 1 76 ? -31.647 1.965 -11.421 1.00 22.89 68 GLU A O 1
ATOM 576 N N . ILE A 1 77 ? -32.116 2.874 -13.430 1.00 20.38 69 ILE A N 1
ATOM 577 C CA . ILE A 1 77 ? -32.601 4.125 -12.855 1.00 20.23 69 ILE A CA 1
ATOM 578 C C . ILE A 1 77 ? -33.894 3.903 -12.085 1.00 18.62 69 ILE A C 1
ATOM 579 O O . ILE A 1 77 ? -34.077 4.449 -10.991 1.00 19.41 69 ILE A O 1
ATOM 584 N N . LYS A 1 78 ? -34.810 3.103 -12.638 1.00 18.31 70 LYS A N 1
ATOM 585 C CA . LYS A 1 78 ? -36.038 2.772 -11.918 1.00 21.20 70 LYS A CA 1
ATOM 586 C C . LYS A 1 78 ? -35.731 2.153 -10.558 1.00 20.67 70 LYS A C 1
ATOM 587 O O . LYS A 1 78 ? -36.323 2.530 -9.535 1.00 20.59 70 LYS A O 1
ATOM 593 N N . GLU A 1 79 ? -34.802 1.196 -10.524 1.00 22.56 71 GLU A N 1
ATOM 594 C CA . GLU A 1 79 ? -34.457 0.556 -9.259 1.00 23.69 71 GLU A CA 1
ATOM 595 C C . GLU A 1 79 ? -33.871 1.565 -8.281 1.00 20.83 71 GLU A C 1
ATOM 596 O O . GLU A 1 79 ? -34.192 1.545 -7.087 1.00 22.25 71 GLU A O 1
ATOM 602 N N . ILE A 1 80 ? -33.018 2.465 -8.773 1.00 19.39 72 ILE A N 1
ATOM 603 C CA . ILE A 1 80 ? -32.433 3.476 -7.900 1.00 21.95 72 ILE A CA 1
ATOM 604 C C . ILE A 1 80 ? -33.516 4.372 -7.310 1.00 24.33 72 ILE A C 1
ATOM 605 O O . ILE A 1 80 ? -33.504 4.672 -6.115 1.00 18.48 72 ILE A O 1
ATOM 610 N N . PHE A 1 81 ? -34.469 4.815 -8.130 1.00 21.10 73 PHE A N 1
ATOM 611 C CA . PHE A 1 81 ? -35.490 5.701 -7.589 1.00 19.45 73 PHE A CA 1
ATOM 612 C C . PHE A 1 81 ? -36.444 4.979 -6.645 1.00 21.30 73 PHE A C 1
ATOM 613 O O . PHE A 1 81 ? -36.932 5.588 -5.690 1.00 22.40 73 PHE A O 1
ATOM 621 N N . LEU A 1 82 ? -36.692 3.688 -6.852 1.00 19.17 74 LEU A N 1
ATOM 622 C CA . LEU A 1 82 ? -37.415 2.928 -5.835 1.00 21.38 74 LEU A CA 1
ATOM 623 C C . LEU A 1 82 ? -36.659 2.942 -4.517 1.00 22.79 74 LEU A C 1
ATOM 624 O O . LEU A 1 82 ? -37.244 3.156 -3.444 1.00 23.68 74 LEU A O 1
ATOM 629 N N . SER A 1 83 ? -35.354 2.684 -4.582 1.00 25.69 75 SER A N 1
ATOM 630 C CA . SER A 1 83 ? -34.540 2.653 -3.374 1.00 27.86 75 SER A CA 1
ATOM 631 C C . SER A 1 83 ? -34.509 4.021 -2.703 1.00 27.59 75 SER A C 1
ATOM 632 O O . SER A 1 83 ? -34.656 4.121 -1.481 1.00 26.22 75 SER A O 1
ATOM 635 N N . LEU A 1 84 ? -34.325 5.087 -3.490 1.00 23.91 76 LEU A N 1
ATOM 636 C CA . LEU A 1 84 ? -34.344 6.435 -2.931 1.00 22.47 76 LEU A CA 1
ATOM 637 C C . LEU A 1 84 ? -35.650 6.702 -2.198 1.00 26.11 76 LEU A C 1
ATOM 638 O O . LEU A 1 84 ? -35.649 7.153 -1.046 1.00 24.66 76 LEU A O 1
ATOM 643 N N . GLU A 1 85 ? -36.780 6.437 -2.860 1.00 23.47 77 GLU A N 1
ATOM 644 C CA . GLU A 1 85 ? -38.079 6.677 -2.240 1.00 28.65 77 GLU A CA 1
ATOM 645 C C . GLU A 1 85 ? -38.249 5.820 -0.995 1.00 23.68 77 GLU A C 1
ATOM 646 O O . GLU A 1 85 ? -38.696 6.309 0.047 1.00 23.59 77 GLU A O 1
ATOM 652 N N . ASN A 1 86 ? -37.872 4.541 -1.080 1.00 29.49 78 ASN A N 1
ATOM 653 C CA . ASN A 1 86 ? -38.013 3.645 0.063 1.00 25.98 78 ASN A CA 1
ATOM 654 C C . ASN A 1 86 ? -37.198 4.122 1.260 1.00 29.55 78 ASN A C 1
ATOM 655 O O . ASN A 1 86 ? -37.615 3.935 2.411 1.00 32.60 78 ASN A O 1
ATOM 660 N N . GLN A 1 87 ? -36.039 4.722 1.018 1.00 24.49 79 GLN A N 1
ATOM 661 C CA . GLN A 1 87 ? -35.199 5.278 2.069 1.00 27.60 79 GLN A CA 1
ATOM 662 C C . GLN A 1 87 ? -35.541 6.720 2.404 1.00 29.46 79 GLN A C 1
ATOM 663 O O . GLN A 1 87 ? -34.865 7.318 3.248 1.00 27.19 79 GLN A O 1
ATOM 669 N N . ASN A 1 88 ? -36.553 7.289 1.751 1.00 33.48 80 ASN A N 1
ATOM 670 C CA . ASN A 1 88 ? -36.915 8.701 1.882 1.00 35.09 80 ASN A CA 1
ATOM 671 C C . ASN A 1 88 ? -35.730 9.627 1.597 1.00 29.22 80 ASN A C 1
ATOM 672 O O . ASN A 1 88 ? -35.565 10.667 2.235 1.00 29.28 80 ASN A O 1
ATOM 677 N N . LYS A 1 89 ? -34.896 9.251 0.630 1.00 25.58 81 LYS A N 1
ATOM 678 C CA . LYS A 1 89 ? -33.845 10.142 0.133 1.00 24.27 81 LYS A CA 1
ATOM 679 C C . LYS A 1 89 ? -34.395 10.866 -1.092 1.00 21.68 81 LYS A C 1
ATOM 680 O O . LYS A 1 89 ? -34.109 10.521 -2.240 1.00 22.43 81 LYS A O 1
ATOM 686 N N . ILE A 1 90 ? -35.232 11.871 -0.840 1.00 20.00 82 ILE A N 1
ATOM 687 C CA . ILE A 1 90 ? -35.869 12.645 -1.898 1.00 22.40 82 ILE A CA 1
ATOM 688 C C . ILE A 1 90 ? -34.933 13.796 -2.270 1.00 19.82 82 ILE A C 1
ATOM 689 O O . ILE A 1 90 ? -34.728 14.697 -1.440 1.00 19.85 82 ILE A O 1
ATOM 694 N N . PRO A 1 91 ? -34.365 13.815 -3.470 1.00 16.84 83 PRO A N 1
ATOM 695 C CA . PRO A 1 91 ? -33.451 14.902 -3.827 1.00 13.43 83 PRO A CA 1
ATOM 696 C C . PRO A 1 91 ? -34.133 16.258 -3.742 1.00 16.49 83 PRO A C 1
ATOM 697 O O . PRO A 1 91 ? -35.317 16.406 -4.053 1.00 16.09 83 PRO A O 1
ATOM 701 N N . ASP A 1 92 ? -33.371 17.252 -3.297 1.00 13.23 84 ASP A N 1
ATOM 702 C CA . ASP A 1 92 ? -33.790 18.636 -3.453 1.00 15.91 84 ASP A CA 1
ATOM 703 C C . ASP A 1 92 ? -33.372 19.201 -4.795 1.00 17.56 84 ASP A C 1
ATOM 704 O O . ASP A 1 92 ? -34.081 20.041 -5.365 1.00 15.31 84 ASP A O 1
ATOM 709 N N . ILE A 1 93 ? -32.230 18.754 -5.300 1.00 15.16 85 ILE A N 1
ATOM 710 C CA . ILE A 1 93 ? -31.624 19.279 -6.512 1.00 12.37 85 ILE A CA 1
ATOM 711 C C . ILE A 1 93 ? -31.179 18.099 -7.359 1.00 16.75 85 ILE A C 1
ATOM 712 O O . ILE A 1 93 ? -30.553 17.165 -6.847 1.00 13.76 85 ILE A O 1
ATOM 717 N N . LEU A 1 94 ? -31.520 18.132 -8.644 1.00 12.14 86 LEU A N 1
ATOM 718 C CA . LEU A 1 94 ? -30.987 17.205 -9.635 1.00 13.15 86 LEU A CA 1
ATOM 719 C C . LEU A 1 94 ? -30.068 17.970 -10.577 1.00 15.96 86 LEU A C 1
ATOM 720 O O . LEU A 1 94 ? -30.471 18.992 -11.141 1.00 11.86 86 LEU A O 1
ATOM 725 N N . ILE A 1 95 ? -28.837 17.483 -10.746 1.00 12.83 87 ILE A N 1
ATOM 726 C CA . ILE A 1 95 ? -27.895 18.059 -11.703 1.00 12.87 87 ILE A CA 1
ATOM 727 C C . ILE A 1 95 ? -27.593 16.997 -12.749 1.00 14.56 87 ILE A C 1
ATOM 728 O O . ILE A 1 95 ? -27.053 15.931 -12.419 1.00 14.22 87 ILE A O 1
ATOM 733 N N . ASN A 1 96 ? -27.992 17.268 -13.998 1.00 13.24 88 ASN A N 1
ATOM 734 C CA . ASN A 1 96 ? -27.782 16.339 -15.115 1.00 14.19 88 ASN A CA 1
ATOM 735 C C . ASN A 1 96 ? -26.458 16.712 -15.766 1.00 14.26 88 ASN A C 1
ATOM 736 O O . ASN A 1 96 ? -26.396 17.374 -16.805 1.00 13.63 88 ASN A O 1
ATOM 741 N N . CYS A 1 97 ? -25.379 16.287 -15.119 1.00 12.67 89 CYS A N 1
ATOM 742 C CA . CYS A 1 97 ? -24.050 16.666 -15.569 1.00 16.21 89 CYS A CA 1
ATOM 743 C C . CYS A 1 97 ? -23.469 15.679 -16.567 1.00 18.23 89 CYS A C 1
ATOM 744 O O . CYS A 1 97 ? -22.627 16.070 -17.376 1.00 21.50 89 CYS A O 1
ATOM 747 N N . ALA A 1 98 ? -23.917 14.426 -16.562 1.00 14.82 90 ALA A N 1
ATOM 748 C CA . ALA A 1 98 ? -23.332 13.433 -17.454 1.00 16.73 90 ALA A CA 1
ATOM 749 C C . ALA A 1 98 ? -23.481 13.848 -18.913 1.00 19.37 90 ALA A C 1
ATOM 750 O O . ALA A 1 98 ? -24.553 14.284 -19.343 1.00 19.92 90 ALA A O 1
ATOM 752 N N . GLY A 1 99 ? -22.406 13.687 -19.678 1.00 17.79 91 GLY A N 1
ATOM 753 C CA . GLY A 1 99 ? -22.440 13.946 -21.106 1.00 15.85 91 GLY A CA 1
ATOM 754 C C . GLY A 1 99 ? -21.206 13.375 -21.758 1.00 19.17 91 GLY A C 1
ATOM 755 O O . GLY A 1 99 ? -20.160 13.239 -21.114 1.00 20.97 91 GLY A O 1
ATOM 756 N N . ILE A 1 100 ? -21.330 13.017 -23.042 1.00 17.16 92 ILE A N 1
ATOM 757 C CA . ILE A 1 100 ? -20.219 12.469 -23.817 1.00 21.39 92 ILE A CA 1
ATOM 758 C C . ILE A 1 100 ? -20.221 13.067 -25.222 1.00 18.42 92 ILE A C 1
ATOM 759 O O . ILE A 1 100 ? -21.149 13.765 -25.640 1.00 15.87 92 ILE A O 1
ATOM 764 N N . SER A 1 101 ? -19.162 12.761 -25.961 1.00 17.34 93 SER A N 1
ATOM 765 C CA . SER A 1 101 ? -19.011 13.230 -27.329 1.00 19.79 93 SER A CA 1
ATOM 766 C C . SER A 1 101 ? -18.228 12.178 -28.112 1.00 16.46 93 SER A C 1
ATOM 767 O O . SER A 1 101 ? -17.942 11.091 -27.610 1.00 20.59 93 SER A O 1
ATOM 770 N N . VAL A 1 102 ? -17.889 12.507 -29.355 1.00 20.57 94 VAL A N 1
ATOM 771 C CA . VAL A 1 102 ? -17.164 11.620 -30.259 1.00 20.99 94 VAL A CA 1
ATOM 772 C C . VAL A 1 102 ? -16.424 12.534 -31.223 1.00 23.22 94 VAL A C 1
ATOM 773 O O . VAL A 1 102 ? -16.812 13.679 -31.428 1.00 20.96 94 VAL A O 1
ATOM 777 N N . PHE A 1 103 ? -15.321 12.051 -31.792 1.00 16.39 95 PHE A N 1
ATOM 778 C CA . PHE A 1 103 ? -14.354 12.991 -32.341 1.00 16.92 95 PHE A CA 1
ATOM 779 C C . PHE A 1 103 ? -13.946 12.752 -33.788 1.00 24.29 95 PHE A C 1
ATOM 780 O O . PHE A 1 103 ? -13.224 13.589 -34.348 1.00 23.39 95 PHE A O 1
ATOM 788 N N . THR A 1 104 ? -14.409 11.677 -34.422 1.00 17.13 96 THR A N 1
ATOM 789 C CA . THR A 1 104 ? -14.129 11.454 -35.835 1.00 20.98 96 THR A CA 1
ATOM 790 C C . THR A 1 104 ? -15.017 12.351 -36.704 1.00 17.21 96 THR A C 1
ATOM 791 O O . THR A 1 104 ? -16.027 12.877 -36.228 1.00 16.80 96 THR A O 1
ATOM 795 N N . PRO A 1 105 ? -14.657 12.546 -37.982 1.00 18.68 97 PRO A N 1
ATOM 796 C CA . PRO A 1 105 ? -15.422 13.472 -38.833 1.00 18.92 97 PRO A CA 1
ATOM 797 C C . PRO A 1 105 ? -16.857 13.020 -39.091 1.00 19.97 97 PRO A C 1
ATOM 798 O O . PRO A 1 105 ? -17.177 11.826 -39.082 1.00 16.91 97 PRO A O 1
ATOM 802 N N . PHE A 1 106 ? -17.710 14.017 -39.359 1.00 20.11 98 PHE A N 1
ATOM 803 C CA . PHE A 1 106 ? -19.095 13.807 -39.788 1.00 14.74 98 PHE A CA 1
ATOM 804 C C . PHE A 1 106 ? -19.238 12.670 -40.791 1.00 18.59 98 PHE A C 1
ATOM 805 O O . PHE A 1 106 ? -20.073 11.775 -40.618 1.00 15.05 98 PHE A O 1
ATOM 813 N N . GLU A 1 107 ? -18.439 12.692 -41.864 1.00 15.50 99 GLU A N 1
ATOM 814 C CA . GLU A 1 107 ? -18.676 11.723 -42.921 1.00 16.38 99 GLU A CA 1
ATOM 815 C C . GLU A 1 107 ? -18.351 10.302 -42.484 1.00 17.76 99 GLU A C 1
ATOM 816 O O . GLU A 1 107 ? -18.764 9.352 -43.164 1.00 16.92 99 GLU A O 1
ATOM 822 N N . ASP A 1 108 ? -17.653 10.134 -41.363 1.00 18.02 100 ASP A N 1
ATOM 823 C CA . ASP A 1 108 ? -17.317 8.820 -40.831 1.00 18.01 100 ASP A CA 1
ATOM 824 C C . ASP A 1 108 ? -18.168 8.418 -39.631 1.00 19.63 100 ASP A C 1
ATOM 825 O O . ASP A 1 108 ? -17.926 7.353 -39.052 1.00 16.70 100 ASP A O 1
ATOM 830 N N . ARG A 1 109 ? -19.145 9.235 -39.238 1.00 16.72 101 ARG A N 1
ATOM 831 C CA . ARG A 1 109 ? -19.926 8.929 -38.046 1.00 15.27 101 ARG A CA 1
ATOM 832 C C . ARG A 1 109 ? -20.685 7.624 -38.239 1.00 17.39 101 ARG A C 1
ATOM 833 O O . ARG A 1 109 ? -21.338 7.427 -39.268 1.00 14.83 101 ARG A O 1
ATOM 841 N N . THR A 1 110 ? -20.579 6.724 -37.257 1.00 17.06 102 THR A N 1
ATOM 842 C CA . THR A 1 110 ? -21.353 5.490 -37.290 1.00 15.68 102 THR A CA 1
ATOM 843 C C . THR A 1 110 ? -22.649 5.659 -36.494 1.00 19.37 102 THR A C 1
ATOM 844 O O . THR A 1 110 ? -22.763 6.530 -35.622 1.00 14.53 102 THR A O 1
ATOM 848 N N . ASP A 1 111 ? -23.642 4.816 -36.814 1.00 17.25 103 ASP A N 1
ATOM 849 C CA . ASP A 1 111 ? -24.869 4.834 -36.019 1.00 16.17 103 ASP A CA 1
ATOM 850 C C . ASP A 1 111 ? -24.578 4.510 -34.554 1.00 15.61 103 ASP A C 1
ATOM 851 O O . ASP A 1 111 ? -25.211 5.069 -33.654 1.00 16.43 103 ASP A O 1
ATOM 856 N N . GLU A 1 112 ? -23.611 3.629 -34.293 1.00 17.98 104 GLU A N 1
ATOM 857 C CA . GLU A 1 112 ? -23.272 3.305 -32.911 1.00 22.55 104 GLU A CA 1
ATOM 858 C C . GLU A 1 112 ? -22.745 4.532 -32.168 1.00 19.97 104 GLU A C 1
ATOM 859 O O . GLU A 1 112 ? -23.139 4.791 -31.022 1.00 17.11 104 GLU A O 1
ATOM 865 N N . GLU A 1 113 ? -21.855 5.296 -32.806 1.00 16.36 105 GLU A N 1
ATOM 866 C CA . GLU A 1 113 ? -21.368 6.545 -32.228 1.00 16.68 105 GLU A CA 1
ATOM 867 C C . GLU A 1 113 ? -22.511 7.527 -32.013 1.00 14.94 105 GLU A C 1
ATOM 868 O O . GLU A 1 113 ? -22.690 8.070 -30.918 1.00 16.11 105 GLU A O 1
ATOM 874 N N . PHE A 1 114 ? -23.268 7.799 -33.073 1.00 15.90 106 PHE A N 1
ATOM 875 C CA . PHE A 1 114 ? -24.366 8.755 -32.992 1.00 13.45 106 PHE A CA 1
ATOM 876 C C . PHE A 1 114 ? -25.338 8.383 -31.872 1.00 17.46 106 PHE A C 1
ATOM 877 O O . PHE A 1 114 ? -25.72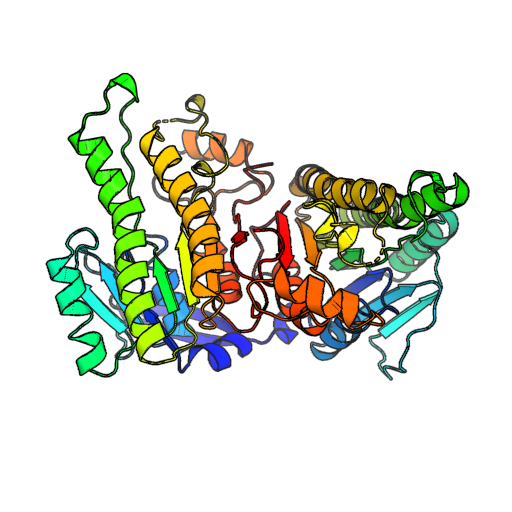6 9.231 -31.057 1.00 16.87 106 PHE A O 1
ATOM 885 N N . ASN A 1 115 ? -25.727 7.103 -31.807 1.00 17.54 107 ASN A N 1
ATOM 886 C CA . ASN A 1 115 ? -26.748 6.698 -30.846 1.00 16.51 107 ASN A CA 1
ATOM 887 C C . ASN A 1 115 ? -26.225 6.748 -29.418 1.00 18.03 107 ASN A C 1
ATOM 888 O O . ASN A 1 115 ? -26.992 7.004 -28.486 1.00 19.23 107 ASN A O 1
ATOM 893 N N . GLU A 1 116 ? -24.932 6.504 -29.227 1.00 13.33 108 GLU A N 1
ATOM 894 C CA . GLU A 1 116 ? -24.386 6.531 -27.879 1.00 15.93 108 GLU A CA 1
ATOM 895 C C . GLU A 1 116 ? -24.395 7.941 -27.323 1.00 13.01 108 GLU A C 1
ATOM 896 O O . GLU A 1 116 ? -24.701 8.144 -26.142 1.00 17.22 108 GLU A O 1
ATOM 902 N N . VAL A 1 117 ? -24.049 8.929 -28.156 1.00 15.89 109 VAL A N 1
ATOM 903 C CA . VAL A 1 117 ? -24.073 10.310 -27.688 1.00 12.40 109 VAL A CA 1
ATOM 904 C C . VAL A 1 117 ? -25.506 10.743 -27.422 1.00 11.86 109 VAL A C 1
ATOM 905 O O . VAL A 1 117 ? -25.789 11.414 -26.419 1.00 15.51 109 VAL A O 1
ATOM 909 N N . VAL A 1 118 ? -26.436 10.361 -28.301 1.00 13.32 110 VAL A N 1
ATOM 910 C CA . VAL A 1 118 ? -27.849 10.657 -28.051 1.00 15.72 110 VAL A CA 1
ATOM 911 C C . VAL A 1 118 ? -28.304 10.030 -26.740 1.00 14.20 110 VAL A C 1
ATOM 912 O O . VAL A 1 118 ? -29.007 10.663 -25.934 1.00 12.88 110 VAL A O 1
ATOM 916 N N . HIS A 1 119 ? -27.924 8.775 -26.499 1.00 14.07 111 HIS A N 1
ATOM 917 C CA . HIS A 1 119 ? -28.479 8.091 -25.334 1.00 16.27 111 HIS A CA 1
ATOM 918 C C . HIS A 1 119 ? -27.965 8.699 -24.033 1.00 16.77 111 HIS A C 1
ATOM 919 O O . HIS A 1 119 ? -28.734 8.885 -23.085 1.00 12.51 111 HIS A O 1
ATOM 926 N N . VAL A 1 120 ? -26.673 9.018 -23.954 1.00 13.61 112 VAL A N 1
ATOM 927 C CA . VAL A 1 120 ? -26.177 9.626 -22.721 1.00 14.17 112 VAL A CA 1
ATOM 928 C C . VAL A 1 120 ? -26.730 11.040 -22.568 1.00 15.87 112 VAL A C 1
ATOM 929 O O . VAL A 1 120 ? -27.278 11.400 -21.520 1.00 12.13 112 VAL A O 1
ATOM 933 N N . ASN A 1 121 ? -26.615 11.854 -23.620 1.00 13.55 113 ASN A N 1
ATOM 934 C CA . ASN A 1 121 ? -26.938 13.276 -23.512 1.00 12.49 113 ASN A CA 1
ATOM 935 C C . ASN A 1 121 ? -28.447 13.521 -23.503 1.00 19.48 113 ASN A C 1
ATOM 936 O O . ASN A 1 121 ? -28.960 14.256 -22.647 1.00 18.06 113 ASN A O 1
ATOM 941 N N . LEU A 1 122 ? -29.176 12.944 -24.464 1.00 14.57 114 LEU A N 1
ATOM 942 C CA . LEU A 1 122 ? -30.618 13.181 -24.537 1.00 13.80 114 LEU A CA 1
ATOM 943 C C . LEU A 1 122 ? -31.411 12.219 -23.659 1.00 12.10 114 LEU A C 1
ATOM 944 O O . LEU A 1 122 ? -32.159 12.659 -22.781 1.00 14.79 114 LEU A O 1
ATOM 949 N N . ASN A 1 123 ? -31.269 10.905 -23.884 1.00 15.30 115 ASN A N 1
ATOM 950 C CA . ASN A 1 123 ? -32.051 9.948 -23.097 1.00 15.04 115 ASN A CA 1
ATOM 951 C C . ASN A 1 123 ? -31.725 10.050 -21.610 1.00 17.24 115 ASN A C 1
ATOM 952 O O . ASN A 1 123 ? -32.627 9.975 -20.762 1.00 15.76 115 ASN A O 1
ATOM 957 N N . GLY A 1 124 ? -30.446 10.204 -21.268 1.00 17.07 116 GLY A N 1
ATOM 958 C CA . GLY A 1 124 ? -30.074 10.244 -19.859 1.00 21.25 116 GLY A CA 1
ATOM 959 C C . GLY A 1 124 ? -30.670 11.441 -19.141 1.00 17.39 116 GLY A C 1
ATOM 960 O O . GLY A 1 124 ? -31.173 11.319 -18.021 1.00 15.04 116 GLY A O 1
ATOM 961 N N . THR A 1 125 ? -30.629 12.614 -19.776 1.00 14.38 117 THR A N 1
ATOM 962 C CA . THR A 1 125 ? -31.239 13.792 -19.164 1.00 10.65 117 THR A CA 1
ATOM 963 C C . THR A 1 125 ? -32.761 13.661 -19.110 1.00 18.70 117 THR A C 1
ATOM 964 O O . THR A 1 125 ? -33.388 14.042 -18.111 1.00 16.19 117 THR A O 1
ATOM 968 N N . PHE A 1 126 ? -33.368 13.098 -20.160 1.00 18.47 118 PHE A N 1
ATOM 969 C CA . PHE A 1 126 ? -34.807 12.839 -20.142 1.00 14.63 118 PHE A CA 1
ATOM 970 C C . PHE A 1 126 ? -35.179 11.867 -19.027 1.00 11.66 118 PHE A C 1
ATOM 971 O O . PHE A 1 126 ? -36.106 12.128 -18.251 1.00 15.72 118 PHE A O 1
ATOM 979 N N . LEU A 1 127 ? -34.475 10.734 -18.939 1.00 13.02 119 LEU A N 1
ATOM 980 C CA . LEU A 1 127 ? -34.826 9.698 -17.970 1.00 15.74 119 LEU A CA 1
ATOM 981 C C . LEU A 1 127 ? -34.734 10.208 -16.537 1.00 15.95 119 LEU A C 1
ATOM 982 O O . LEU A 1 127 ? -35.659 10.015 -15.737 1.00 16.08 119 LEU A O 1
ATOM 987 N N . LEU A 1 128 ? -33.600 10.820 -16.179 1.00 12.80 120 LEU A N 1
ATOM 988 C CA . LEU A 1 128 ? -33.442 11.317 -14.815 1.00 17.11 120 LEU A CA 1
ATOM 989 C C . LEU A 1 128 ? -34.464 12.397 -14.518 1.00 15.31 120 LEU A C 1
ATOM 990 O O . LEU A 1 128 ? -35.057 12.420 -13.434 1.00 14.89 120 LEU A O 1
ATOM 995 N N . SER A 1 129 ? -34.699 13.298 -15.480 1.00 14.11 121 SER A N 1
ATOM 996 C CA . SER A 1 129 ? -35.707 14.329 -15.269 1.00 11.36 121 SER A CA 1
ATOM 997 C C . SER A 1 129 ? -37.097 13.718 -15.113 1.00 11.88 121 SER A C 1
ATOM 998 O O . SER A 1 129 ? -37.898 14.195 -14.305 1.00 15.24 121 SER A O 1
ATOM 1001 N N . GLN A 1 130 ? -37.404 12.668 -15.884 1.00 12.56 122 GLN A N 1
ATOM 1002 C CA . GLN A 1 130 ? -38.726 12.053 -15.780 1.00 17.42 122 GLN A CA 1
ATOM 1003 C C . GLN A 1 130 ? -38.918 11.378 -14.423 1.00 17.52 122 GLN A C 1
ATOM 1004 O O . GLN A 1 130 ? -39.945 11.573 -13.763 1.00 13.44 122 GLN A O 1
ATOM 1010 N N . TYR A 1 131 ? -37.938 10.577 -13.980 1.00 12.30 123 TYR A N 1
ATOM 1011 C CA . TYR A 1 131 ? -38.103 9.914 -12.691 1.00 12.76 123 TYR A CA 1
ATOM 1012 C C . TYR A 1 131 ? -38.133 10.929 -11.558 1.00 23.25 123 TYR A C 1
ATOM 1013 O O . TYR A 1 131 ? -38.913 10.788 -10.609 1.00 14.65 123 TYR A O 1
ATOM 1022 N N . THR A 1 132 ? -37.313 11.970 -11.657 1.00 12.21 124 THR A N 1
ATOM 1023 C CA . THR A 1 132 ? -37.255 12.970 -10.602 1.00 14.65 124 THR A CA 1
ATOM 1024 C C . THR A 1 132 ? -38.527 13.814 -10.563 1.00 14.58 124 THR A C 1
ATOM 1025 O O . THR A 1 132 ? -39.080 14.050 -9.484 1.00 15.23 124 THR A O 1
ATOM 1029 N N . PHE A 1 133 ? -39.025 14.241 -11.730 1.00 13.70 125 PHE A N 1
ATOM 1030 C CA . PHE A 1 133 ? -40.284 14.984 -11.781 1.00 13.24 125 PHE A CA 1
ATOM 1031 C C . PHE A 1 133 ? -41.438 14.172 -11.196 1.00 14.79 125 PHE A C 1
ATOM 1032 O O . PHE A 1 133 ? -42.230 14.692 -10.401 1.00 15.76 125 PHE A O 1
ATOM 1040 N N . ARG A 1 134 ? -41.558 12.892 -11.577 1.00 12.84 126 ARG A N 1
ATOM 1041 C CA . ARG A 1 134 ? -42.659 12.083 -11.055 1.00 15.79 126 ARG A CA 1
ATOM 1042 C C . ARG A 1 134 ? -42.567 11.940 -9.535 1.00 15.06 126 ARG A C 1
ATOM 1043 O O . ARG A 1 134 ? -43.585 12.009 -8.830 1.00 14.23 126 ARG A O 1
ATOM 1051 N N . LEU A 1 135 ? -41.350 11.763 -9.009 1.00 13.99 127 LEU A N 1
ATOM 1052 C CA . LEU A 1 135 ? -41.184 11.611 -7.565 1.00 15.10 127 LEU A CA 1
ATOM 1053 C C . LEU A 1 135 ? -41.544 12.898 -6.838 1.00 15.85 127 LEU A C 1
ATOM 1054 O O . LEU A 1 135 ? -42.280 12.880 -5.843 1.00 16.81 127 LEU A O 1
ATOM 1059 N N . TRP A 1 136 ? -41.023 14.029 -7.325 1.00 13.28 128 TRP A N 1
ATOM 1060 C CA . TRP A 1 136 ? -41.305 15.326 -6.718 1.00 13.24 128 TRP A CA 1
ATOM 1061 C C . TRP A 1 136 ? -42.792 15.652 -6.784 1.00 16.53 128 TRP A C 1
ATOM 1062 O O . TRP A 1 136 ? -43.367 16.186 -5.828 1.00 15.78 128 TRP A O 1
ATOM 1073 N N . LYS A 1 137 ? -43.428 15.341 -7.914 1.00 15.66 129 LYS A N 1
ATOM 1074 C CA . LYS A 1 137 ? -44.866 15.551 -8.050 1.00 17.52 129 LYS A CA 1
ATOM 1075 C C . LYS A 1 137 ? -45.635 14.761 -6.997 1.00 15.84 129 LYS A C 1
ATOM 1076 O O . LYS A 1 137 ? -46.540 15.291 -6.341 1.00 21.21 129 LYS A O 1
ATOM 1082 N N . GLU A 1 138 ? -45.281 13.486 -6.820 1.00 16.66 130 GLU A N 1
ATOM 1083 C CA . GLU A 1 138 ? -45.927 12.659 -5.805 1.00 17.23 130 GLU A CA 1
ATOM 1084 C C . GLU A 1 138 ? -45.757 13.250 -4.411 1.00 20.85 130 GLU A C 1
ATOM 1085 O O . GLU A 1 138 ? -46.696 13.236 -3.609 1.00 18.18 130 GLU A O 1
ATOM 1087 N N . LYS A 1 139 ? -44.564 13.758 -4.100 1.00 15.22 131 LYS A N 1
ATOM 1088 C CA . LYS A 1 139 ? -44.247 14.278 -2.772 1.00 15.34 131 LYS A CA 1
ATOM 1089 C C . LYS A 1 139 ? -44.559 15.765 -2.605 1.00 19.87 131 LYS A C 1
ATOM 1090 O O . LYS A 1 139 ? -44.412 16.288 -1.492 1.00 17.36 131 LYS A O 1
ATOM 1096 N N . GLY A 1 140 ? -44.969 16.459 -3.665 1.00 17.31 132 GLY A N 1
ATOM 1097 C CA . GLY A 1 140 ? -45.144 17.899 -3.583 1.00 18.15 132 GLY A CA 1
ATOM 1098 C C . GLY A 1 140 ? -43.854 18.675 -3.419 1.00 21.14 132 GLY A C 1
ATOM 1099 O O . GLY A 1 140 ? -43.884 19.836 -2.992 1.00 18.87 132 GLY A O 1
ATOM 1100 N N . LYS A 1 141 ? -42.718 18.069 -3.756 1.00 15.76 133 LYS A N 1
ATOM 1101 C CA . LYS A 1 141 ? -41.416 18.690 -3.540 1.00 16.67 133 LYS A CA 1
ATOM 1102 C C . LYS A 1 141 ? -41.154 19.775 -4.582 1.00 17.87 133 LYS A C 1
ATOM 1103 O O . LYS A 1 141 ? -41.290 19.538 -5.791 1.00 13.84 133 LYS A O 1
ATOM 1109 N N . LYS A 1 142 ? -40.763 20.963 -4.118 1.00 14.42 134 LYS A N 1
ATOM 1110 C CA . LYS A 1 142 ? -40.416 22.058 -5.026 1.00 13.76 134 LYS A CA 1
ATOM 1111 C C . LYS A 1 142 ? -38.941 21.955 -5.428 1.00 16.75 134 LYS A C 1
ATOM 1112 O O . LYS A 1 142 ? -38.107 22.800 -5.103 1.00 17.72 134 LYS A O 1
ATOM 1118 N N . GLY A 1 143 ? -38.631 20.875 -6.141 1.00 15.74 135 GLY A N 1
ATOM 1119 C CA . GLY A 1 143 ? -37.258 20.588 -6.493 1.00 16.05 135 GLY A CA 1
ATOM 1120 C C . GLY A 1 143 ? -36.735 21.518 -7.572 1.00 19.65 135 GLY A C 1
ATOM 1121 O O . GLY A 1 143 ? -37.476 22.261 -8.217 1.00 11.53 135 GLY A O 1
ATOM 1122 N N . ILE A 1 144 ? -35.415 21.472 -7.770 1.00 12.68 136 ILE A N 1
ATOM 1123 C CA . ILE A 1 144 ? -34.742 22.271 -8.792 1.00 11.01 136 ILE A CA 1
ATOM 1124 C C . ILE A 1 144 ? -33.901 21.343 -9.660 1.00 10.79 136 ILE A C 1
ATOM 1125 O O . ILE A 1 144 ? -33.148 20.516 -9.137 1.00 10.89 136 ILE A O 1
ATOM 1130 N N . ILE A 1 145 ? -34.024 21.487 -10.976 1.00 11.42 137 ILE A N 1
ATOM 1131 C CA . ILE A 1 145 ? -33.219 20.740 -11.939 1.00 15.63 137 ILE A CA 1
ATOM 1132 C C . ILE A 1 145 ? -32.219 21.687 -12.583 1.00 16.61 137 ILE A C 1
ATOM 1133 O O . ILE A 1 145 ? -32.561 22.822 -12.931 1.00 11.15 137 ILE A O 1
ATOM 1138 N N . LEU A 1 146 ? -30.985 21.222 -12.743 1.00 10.59 138 LEU A N 1
ATOM 1139 C CA . LEU A 1 146 ? -29.971 21.954 -13.493 1.00 9.96 138 LEU A CA 1
ATOM 1140 C C . LEU A 1 146 ? -29.390 21.016 -14.536 1.00 11.43 138 LEU A C 1
ATOM 1141 O O . LEU A 1 146 ? -28.809 19.987 -14.188 1.00 12.25 138 LEU A O 1
ATOM 1146 N N . ASN A 1 147 ? -29.546 21.370 -15.803 1.00 11.20 139 ASN A N 1
ATOM 1147 C CA . ASN A 1 147 ? -29.010 20.610 -16.923 1.00 9.51 139 ASN A CA 1
ATOM 1148 C C . ASN A 1 147 ? -27.705 21.239 -17.384 1.00 13.85 139 ASN A C 1
ATOM 1149 O O . ASN A 1 147 ? -27.398 22.391 -17.070 1.00 13.64 139 ASN A O 1
ATOM 1154 N N . PHE A 1 148 ? -26.927 20.465 -18.137 1.00 14.79 140 PHE A N 1
ATOM 1155 C CA . PHE A 1 148 ? -25.667 20.942 -18.681 1.00 10.53 140 PHE A CA 1
ATOM 1156 C C . PHE A 1 148 ? -25.745 20.955 -20.200 1.00 13.20 140 PHE A C 1
ATOM 1157 O O . PHE A 1 148 ? -25.926 19.907 -20.834 1.00 13.97 140 PHE A O 1
ATOM 1165 N N . GLY A 1 149 ? -25.654 22.148 -20.774 1.00 13.95 141 GLY A N 1
ATOM 1166 C CA . GLY A 1 149 ? -25.565 22.278 -22.211 1.00 13.09 141 GLY A CA 1
ATOM 1167 C C . GLY A 1 149 ? -24.113 22.372 -22.622 1.00 14.03 141 GLY A C 1
ATOM 1168 O O . GLY A 1 149 ? -23.277 21.605 -22.137 1.00 16.91 141 GLY A O 1
ATOM 1169 N N . SER A 1 150 ? -23.805 23.324 -23.499 1.00 11.71 142 SER A N 1
ATOM 1170 C CA . SER A 1 150 ? -22.471 23.565 -24.027 1.00 14.87 142 SER A CA 1
ATOM 1171 C C . SER A 1 150 ? -22.548 24.803 -24.900 1.00 14.36 142 SER A C 1
ATOM 1172 O O . SER A 1 150 ? -23.606 25.104 -25.461 1.00 16.00 142 SER A O 1
ATOM 1175 N N . ILE A 1 151 ? -21.419 25.504 -25.021 1.00 15.58 143 ILE A N 1
ATOM 1176 C CA . ILE A 1 151 ? -21.311 26.541 -26.047 1.00 20.91 143 ILE A CA 1
ATOM 1177 C C . ILE A 1 151 ? -21.656 25.984 -27.420 1.00 24.72 143 ILE A C 1
ATOM 1178 O O . ILE A 1 151 ? -22.158 26.712 -28.286 1.00 14.20 143 ILE A O 1
ATOM 1183 N N . TYR A 1 152 ? -21.426 24.688 -27.638 1.00 14.07 144 TYR A N 1
ATOM 1184 C CA . TYR A 1 152 ? -21.659 24.115 -28.962 1.00 19.64 144 TYR A CA 1
ATOM 1185 C C . TYR A 1 152 ? -23.107 23.706 -29.190 1.00 19.41 144 TYR A C 1
ATOM 1186 O O . TYR A 1 152 ? -23.439 23.244 -30.293 1.00 15.36 144 TYR A O 1
ATOM 1195 N N . GLY A 1 153 ? -23.971 23.887 -28.192 1.00 14.29 145 GLY A N 1
ATOM 1196 C CA . GLY A 1 153 ? -25.401 23.848 -28.375 1.00 13.04 145 GLY A CA 1
ATOM 1197 C C . GLY A 1 153 ? -25.990 25.198 -28.713 1.00 18.84 145 GLY A C 1
ATOM 1198 O O . GLY A 1 153 ? -27.191 25.304 -28.970 1.00 13.83 145 GLY A O 1
ATOM 1199 N N . VAL A 1 154 ? -25.153 26.235 -28.722 1.00 17.82 146 VAL A N 1
ATOM 1200 C CA . VAL A 1 154 ? -25.545 27.601 -29.040 1.00 20.85 146 VAL A CA 1
ATOM 1201 C C . VAL A 1 154 ? -24.797 28.119 -30.264 1.00 17.73 146 VAL A C 1
ATOM 1202 O O . VAL A 1 154 ? -25.407 28.619 -31.215 1.00 19.48 146 VAL A O 1
ATOM 1206 N N . SER A 1 15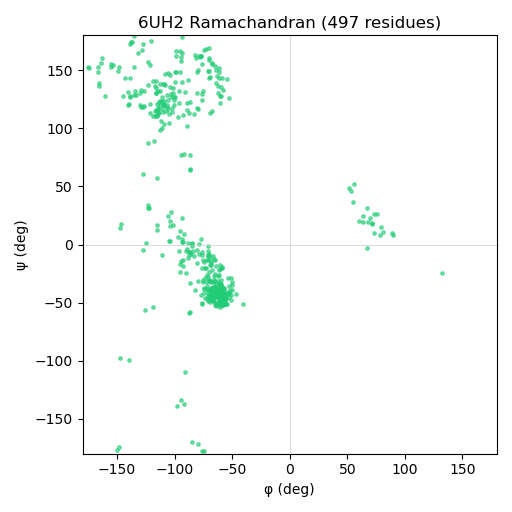5 ? -23.464 28.041 -30.238 1.00 18.08 147 SER A N 1
ATOM 1207 C CA . SER A 1 155 ? -22.608 28.315 -31.383 1.00 21.36 147 SER A CA 1
ATOM 1208 C C . SER A 1 155 ? -22.305 27.013 -32.120 1.00 15.31 147 SER A C 1
ATOM 1209 O O . SER A 1 155 ? -22.686 25.921 -31.694 1.00 18.87 147 SER A O 1
ATOM 1212 N N . ILE A 1 156 ? -21.561 27.124 -33.213 1.00 16.27 148 ILE A N 1
ATOM 1213 C CA . ILE A 1 156 ? -21.072 25.972 -33.955 1.00 19.84 148 ILE A CA 1
ATOM 1214 C C . ILE A 1 156 ? -19.551 25.942 -33.855 1.00 19.95 148 ILE A C 1
ATOM 1215 O O . ILE A 1 156 ? -18.884 26.960 -34.082 1.00 18.69 148 ILE A O 1
ATOM 1220 N N . ALA A 1 157 ? -19.006 24.770 -33.526 1.00 20.64 149 ALA A N 1
ATOM 1221 C CA . ALA A 1 157 ? -17.561 24.612 -33.424 1.00 25.98 149 ALA A CA 1
ATOM 1222 C C . ALA A 1 157 ? -16.875 24.884 -34.760 1.00 27.20 149 ALA A C 1
ATOM 1223 O O . ALA A 1 157 ? -17.395 24.552 -35.828 1.00 31.20 149 ALA A O 1
ATOM 1225 N N . ASP A 1 158 ? -15.695 25.497 -34.688 1.00 25.65 150 ASP A N 1
ATOM 1226 C CA . ASP A 1 158 ? -14.862 25.761 -35.852 1.00 30.43 150 ASP A CA 1
ATOM 1227 C C . ASP A 1 158 ? -13.941 24.568 -36.071 1.00 37.38 150 ASP A C 1
ATOM 1228 O O . ASP A 1 158 ? -13.096 24.276 -35.218 1.00 40.54 150 ASP A O 1
ATOM 1233 N N . MET A 1 159 ? -14.101 23.877 -37.205 1.00 35.79 151 MET A N 1
ATOM 1234 C CA . MET A 1 159 ? -13.299 22.677 -37.424 1.00 41.61 151 MET A CA 1
ATOM 1235 C C . MET A 1 159 ? -11.820 23.013 -37.560 1.00 39.03 151 MET A C 1
ATOM 1236 O O . MET A 1 159 ? -10.965 22.185 -37.225 1.00 47.58 151 MET A O 1
ATOM 1241 N N . ARG A 1 160 ? -11.504 24.229 -38.013 1.00 44.13 152 ARG A N 1
ATOM 1242 C CA . ARG A 1 160 ? -10.115 24.647 -38.179 1.00 47.17 152 ARG A CA 1
ATOM 1243 C C . ARG A 1 160 ? -9.374 24.802 -36.851 1.00 44.86 152 ARG A C 1
ATOM 1244 O O . ARG A 1 160 ? -8.141 24.807 -36.845 1.00 49.77 152 ARG A O 1
ATOM 1252 N N . ILE A 1 161 ? -10.085 24.910 -35.726 1.00 47.14 153 ILE A N 1
ATOM 1253 C CA . ILE A 1 161 ? -9.427 2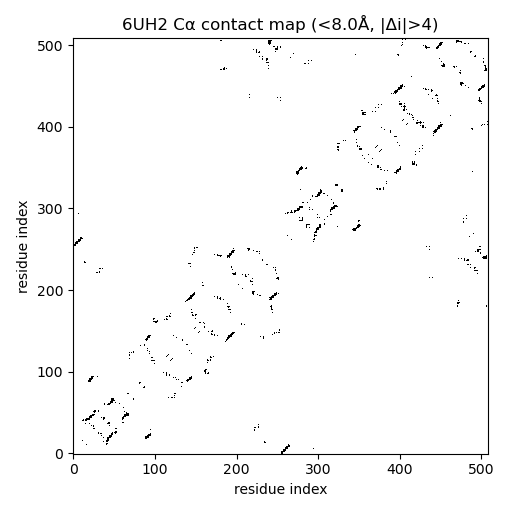5.124 -34.440 1.00 49.05 153 ILE A CA 1
ATOM 1254 C C . ILE A 1 161 ? -8.673 23.902 -33.929 1.00 51.70 153 ILE A C 1
ATOM 1255 O O . ILE A 1 161 ? -7.879 24.031 -32.989 1.00 49.42 153 ILE A O 1
ATOM 1257 N N . TYR A 1 162 ? -8.885 22.726 -34.517 1.00 54.32 154 TYR A N 1
ATOM 1258 C CA . TYR A 1 162 ? -8.320 21.485 -33.977 1.00 55.69 154 TYR A CA 1
ATOM 1259 C C . TYR A 1 162 ? -7.025 21.049 -34.661 1.00 54.33 154 TYR A C 1
ATOM 1260 O O . TYR A 1 162 ? -6.578 21.659 -35.632 1.00 57.28 154 TYR A O 1
ATOM 1269 N N . ASN A 1 168 ? -12.282 17.161 -32.671 1.00 47.74 160 ASN A N 1
ATOM 1270 C CA . ASN A 1 168 ? -13.280 17.869 -33.475 1.00 43.27 160 ASN A CA 1
ATOM 1271 C C . ASN A 1 168 ? -14.679 17.603 -32.952 1.00 26.80 160 ASN A C 1
ATOM 1272 O O . ASN A 1 168 ? -15.061 16.451 -32.770 1.00 28.72 160 ASN A O 1
ATOM 1277 N N . SER A 1 169 ? -15.428 18.664 -32.703 1.00 24.27 161 SER A N 1
ATOM 1278 C CA . SER A 1 169 ? -16.756 18.498 -32.127 1.00 23.36 161 SER A CA 1
ATOM 1279 C C . SER A 1 169 ? -17.716 18.003 -33.208 1.00 24.28 161 SER A C 1
ATOM 1280 O O . SER A 1 169 ? -17.724 18.544 -34.323 1.00 18.82 161 SER A O 1
ATOM 1283 N N . PRO A 1 170 ? -18.508 16.973 -32.929 1.00 19.18 162 PRO A N 1
ATOM 1284 C CA . PRO A 1 170 ? -19.310 16.338 -33.971 1.00 18.02 162 PRO A CA 1
ATOM 1285 C C . PRO A 1 170 ? -20.715 16.912 -34.042 1.00 15.75 162 PRO A C 1
ATOM 1286 O O . PRO A 1 170 ? -21.213 17.540 -33.106 1.00 15.04 162 PRO A O 1
ATOM 1290 N N . GLU A 1 171 ? -21.370 16.608 -35.163 1.00 15.73 163 GLU A N 1
ATOM 1291 C CA . GLU A 1 171 ? -22.735 17.074 -35.395 1.00 15.61 163 GLU A CA 1
ATOM 1292 C C . GLU A 1 171 ? -23.680 16.622 -34.283 1.00 17.19 163 GLU A C 1
ATOM 1293 O O . GLU A 1 171 ? -24.558 17.384 -33.862 1.00 13.69 163 GLU A O 1
ATOM 1299 N N . VAL A 1 172 ? -23.503 15.398 -33.775 1.00 14.75 164 VAL A N 1
ATOM 1300 C CA . VAL A 1 172 ? -24.457 14.864 -32.810 1.00 13.10 164 VAL A CA 1
ATOM 1301 C C . VAL A 1 172 ? -24.320 15.567 -31.465 1.00 12.69 164 VAL A C 1
ATOM 1302 O O . VAL A 1 172 ? -25.289 15.659 -30.695 1.00 12.22 164 VAL A O 1
ATOM 1306 N N . TYR A 1 173 ? -23.138 16.094 -31.162 1.00 17.26 165 TYR A N 1
ATOM 1307 C CA . TYR A 1 173 ? -22.983 16.856 -29.929 1.00 18.49 165 TYR A CA 1
ATOM 1308 C C . TYR A 1 173 ? -23.738 18.182 -30.019 1.00 15.16 165 TYR A C 1
ATOM 1309 O O . TYR A 1 173 ? -24.435 18.581 -29.077 1.00 12.48 165 TYR A O 1
ATOM 1318 N N . ALA A 1 174 ? -23.628 18.863 -31.158 1.00 15.07 166 ALA A N 1
ATOM 1319 C CA . ALA A 1 174 ? -24.405 20.076 -31.398 1.00 12.56 166 ALA A CA 1
ATOM 1320 C C . ALA A 1 174 ? -25.899 19.792 -31.315 1.00 13.17 166 ALA A C 1
ATOM 1321 O O . ALA A 1 174 ? -26.648 20.545 -30.682 1.00 14.83 166 ALA A O 1
ATOM 1323 N N . MET A 1 175 ? -26.342 18.703 -31.947 1.00 14.12 167 MET A N 1
ATOM 1324 C CA . MET A 1 175 ? -27.744 18.308 -31.899 1.00 11.12 167 MET A CA 1
ATOM 1325 C C . MET A 1 175 ? -28.207 18.069 -30.472 1.00 11.96 167 MET A C 1
ATOM 1326 O O . MET A 1 175 ? -29.233 18.603 -30.048 1.00 13.01 167 MET A O 1
ATOM 1331 N N . THR A 1 176 ? -27.479 17.234 -29.720 1.00 11.56 168 THR A N 1
ATOM 1332 C CA . THR A 1 176 ? -27.966 16.865 -28.396 1.00 14.89 168 THR A CA 1
ATOM 1333 C C . THR A 1 176 ? -27.863 18.027 -27.411 1.00 15.75 168 THR A C 1
ATOM 1334 O O . THR A 1 176 ? -28.763 18.206 -26.583 1.00 11.20 168 THR A O 1
ATOM 1338 N N . LYS A 1 177 ? -26.823 18.864 -27.507 1.00 11.17 169 LYS A N 1
ATOM 1339 C CA . LYS A 1 177 ? -26.746 19.989 -26.574 1.00 12.04 169 LYS A CA 1
ATOM 1340 C C . LYS A 1 177 ? -27.795 21.061 -26.892 1.00 13.70 169 LYS A C 1
ATOM 1341 O O . LYS A 1 177 ? -28.406 21.629 -25.976 1.00 13.00 169 LYS A O 1
ATOM 1347 N N . ALA A 1 178 ? -28.060 21.329 -28.172 1.00 11.31 170 ALA A N 1
ATOM 1348 C CA . ALA A 1 178 ? -29.207 22.182 -28.501 1.00 12.95 170 ALA A CA 1
ATOM 1349 C C . ALA A 1 178 ? -30.511 21.579 -27.979 1.00 13.40 170 ALA A C 1
ATOM 1350 O O . ALA A 1 178 ? -31.390 22.304 -27.496 1.00 12.14 170 ALA A O 1
ATOM 1352 N N . GLY A 1 179 ? -30.647 20.254 -28.053 1.00 11.39 171 GLY A N 1
ATOM 1353 C CA . GLY A 1 179 ? -31.849 19.610 -27.540 1.00 12.06 171 GLY A CA 1
ATOM 1354 C C . GLY A 1 179 ? -31.988 19.726 -26.031 1.00 14.32 171 GLY A C 1
ATOM 1355 O O . GLY A 1 179 ? -33.096 19.913 -25.515 1.00 12.90 171 GLY A O 1
ATOM 1356 N N . ILE A 1 180 ? -30.871 19.625 -25.303 1.00 15.44 172 ILE A N 1
ATOM 1357 C CA . ILE A 1 180 ? -30.908 19.795 -23.849 1.00 14.24 172 ILE A CA 1
ATOM 1358 C C . ILE A 1 180 ? -31.297 21.223 -23.483 1.00 14.81 172 ILE A C 1
ATOM 1359 O O . ILE A 1 180 ? -32.080 21.452 -22.554 1.00 13.15 172 ILE A O 1
ATOM 1364 N N . ILE A 1 181 ? -30.748 22.206 -24.192 1.00 10.06 173 ILE A N 1
ATOM 1365 C CA . ILE A 1 181 ? -31.112 23.595 -23.938 1.00 8.98 173 ILE A CA 1
ATOM 1366 C C . ILE A 1 181 ? -32.606 23.806 -24.152 1.00 11.30 173 ILE A C 1
ATOM 1367 O O . ILE A 1 181 ? -33.277 24.463 -23.341 1.00 10.09 173 ILE A O 1
ATOM 1372 N N . HIS A 1 182 ? -33.164 23.239 -25.222 1.00 14.77 174 HIS A N 1
ATOM 1373 C CA . HIS A 1 182 ? -34.589 23.458 -25.455 1.00 12.44 174 HIS A CA 1
ATOM 1374 C C . HIS A 1 182 ? -35.452 22.636 -24.512 1.00 8.48 174 HIS A C 1
ATOM 1375 O O . HIS A 1 182 ? -36.547 23.071 -24.147 1.00 13.23 174 HIS A O 1
ATOM 1382 N N . PHE A 1 183 ? -34.987 21.445 -24.129 1.00 11.23 175 PHE A N 1
ATOM 1383 C CA . PHE A 1 183 ? -35.726 20.634 -23.162 1.00 11.68 175 PHE A CA 1
ATOM 1384 C C . PHE A 1 183 ? -35.790 21.328 -21.816 1.00 12.70 175 PHE A C 1
ATOM 1385 O O . PHE A 1 183 ? -36.772 21.177 -21.085 1.00 13.09 175 PHE A O 1
ATOM 1393 N N . THR A 1 184 ? -34.740 22.077 -21.472 1.00 10.12 176 THR A N 1
ATOM 1394 C CA . THR A 1 184 ? -34.758 22.889 -20.263 1.00 10.29 176 THR A CA 1
ATOM 1395 C C . THR A 1 184 ? -35.930 23.858 -20.278 1.00 14.33 176 THR A C 1
ATOM 1396 O O . THR A 1 184 ? -36.648 24.003 -19.281 1.00 12.30 176 THR A O 1
ATOM 1400 N N . LYS A 1 185 ? -36.123 24.547 -21.404 1.00 10.88 177 LYS A N 1
ATOM 1401 C CA . LYS A 1 185 ? -37.258 25.454 -21.520 1.00 13.06 177 LYS A CA 1
ATOM 1402 C C . LYS A 1 185 ? -38.567 24.690 -21.472 1.00 12.60 177 LYS A C 1
ATOM 1403 O O . LYS A 1 185 ? -39.534 25.137 -20.841 1.00 12.31 177 LYS A O 1
ATOM 1409 N N . TYR A 1 186 ? -38.625 23.536 -22.141 1.00 10.14 178 TYR A N 1
ATOM 1410 C CA . TYR A 1 186 ? -39.878 22.791 -22.172 1.00 13.79 178 TYR A CA 1
ATOM 1411 C C . TYR A 1 186 ? -40.271 22.330 -20.777 1.00 14.04 178 TYR A C 1
ATOM 1412 O O . TYR A 1 186 ? -41.410 22.531 -20.344 1.00 12.99 178 TYR A O 1
ATOM 1421 N N . LEU A 1 187 ? -39.346 21.696 -20.064 1.00 11.09 179 LEU A N 1
ATOM 1422 C CA . LEU A 1 187 ? -39.692 21.174 -18.747 1.00 11.69 179 LEU A CA 1
ATOM 1423 C C . LEU A 1 187 ? -39.896 22.301 -17.741 1.00 9.73 179 LEU A C 1
ATOM 1424 O O . LEU A 1 187 ? -40.676 22.154 -16.794 1.00 12.26 179 LEU A O 1
ATOM 1429 N N . ALA A 1 188 ? -39.232 23.440 -17.937 1.00 9.20 180 ALA A N 1
ATOM 1430 C CA . ALA A 1 188 ? -39.482 24.572 -17.048 1.00 13.23 180 ALA A CA 1
ATOM 1431 C C . ALA A 1 188 ? -40.932 25.017 -17.138 1.00 12.68 180 ALA A C 1
ATOM 1432 O O . ALA A 1 188 ? -41.583 25.267 -16.117 1.00 10.29 180 ALA A O 1
ATOM 1434 N N . ARG A 1 189 ? -41.466 25.108 -18.360 1.00 16.55 181 ARG A N 1
ATOM 1435 C CA . ARG A 1 189 ? -42.864 25.498 -18.500 1.00 10.38 181 ARG A CA 1
ATOM 1436 C C . ARG A 1 189 ? -43.784 24.388 -18.013 1.00 12.95 181 ARG A C 1
ATOM 1437 O O . ARG A 1 189 ? -44.798 24.653 -17.348 1.00 13.13 181 ARG A O 1
ATOM 1445 N N . TYR A 1 190 ? -43.418 23.138 -18.292 1.00 10.80 182 TYR A N 1
ATOM 1446 C CA . TYR A 1 190 ? -44.262 22.002 -17.927 1.00 15.92 182 TYR A CA 1
ATOM 1447 C C . TYR A 1 190 ? -44.331 21.797 -16.411 1.00 12.88 182 TYR A C 1
ATOM 1448 O O . TYR A 1 190 ? -45.398 21.466 -15.875 1.00 14.36 182 TYR A O 1
ATOM 1457 N N . ALA A 1 191 ? -43.212 21.971 -15.710 1.00 13.29 183 ALA A N 1
ATOM 1458 C CA . ALA A 1 191 ? -43.113 21.660 -14.291 1.00 13.62 183 ALA A CA 1
ATOM 1459 C C . ALA A 1 191 ? -43.399 22.854 -13.395 1.00 16.91 183 ALA A C 1
ATOM 1460 O O . ALA A 1 191 ? -43.580 22.665 -12.181 1.00 13.71 183 ALA A O 1
ATOM 1462 N N . ALA A 1 192 ? -43.435 24.065 -13.956 1.00 13.86 184 ALA A N 1
ATOM 1463 C CA . ALA A 1 192 ? -43.705 25.257 -13.155 1.00 16.53 184 ALA A CA 1
ATOM 1464 C C . ALA A 1 192 ? -44.953 25.166 -12.274 1.00 15.52 184 ALA A C 1
ATOM 1465 O O . ALA A 1 192 ? -44.874 25.607 -11.114 1.00 16.03 184 ALA A O 1
ATOM 1467 N N . PRO A 1 193 ? -46.107 24.647 -12.726 1.00 17.21 185 PRO A N 1
ATOM 1468 C CA . PRO A 1 193 ? -47.277 24.595 -11.829 1.00 14.11 185 PRO A CA 1
ATOM 1469 C C . PRO A 1 193 ? -47.035 23.795 -10.570 1.00 17.94 185 PRO A C 1
ATOM 1470 O O . PRO A 1 193 ? -47.798 23.922 -9.606 1.00 18.08 185 PRO A O 1
ATOM 1474 N N . TYR A 1 194 ? -46.027 22.937 -10.560 1.00 15.84 186 TYR A N 1
ATOM 1475 C CA . TYR A 1 194 ? -45.711 22.153 -9.379 1.00 17.60 186 TYR A CA 1
ATOM 1476 C C . TYR A 1 194 ? -44.659 22.821 -8.511 1.00 14.13 186 TYR A C 1
ATOM 1477 O O . TYR A 1 194 ? -44.224 22.222 -7.523 1.00 16.79 186 TYR A O 1
ATOM 1486 N N . GLY A 1 195 ? -44.246 24.039 -8.862 1.00 13.64 187 GLY A N 1
ATOM 1487 C CA . GLY A 1 195 ? -43.234 24.744 -8.103 1.00 16.26 187 GLY A CA 1
ATOM 1488 C C . GLY A 1 195 ? -41.825 24.290 -8.391 1.00 16.36 187 GLY A C 1
ATOM 1489 O O . GLY A 1 195 ? -40.911 24.615 -7.630 1.00 16.43 187 GLY A O 1
ATOM 1490 N N . ILE A 1 196 ? -41.617 23.548 -9.476 1.00 13.50 188 ILE A N 1
ATOM 1491 C CA . ILE A 1 196 ? -40.312 22.991 -9.821 1.00 12.45 188 ILE A CA 1
ATOM 1492 C C . ILE A 1 196 ? -39.641 23.934 -10.816 1.00 16.40 188 ILE A C 1
ATOM 1493 O O . ILE A 1 196 ? -40.277 24.362 -11.784 1.00 14.94 188 ILE A O 1
ATOM 1498 N N . ARG A 1 197 ? -38.370 24.274 -10.576 1.00 12.46 189 ARG A N 1
ATOM 1499 C CA . ARG A 1 197 ? -37.595 25.117 -11.490 1.00 12.26 189 ARG A CA 1
ATOM 1500 C C . ARG A 1 197 ? -36.585 24.284 -12.266 1.00 10.23 189 ARG A C 1
ATOM 1501 O O . ARG A 1 197 ? -36.051 23.303 -11.751 1.00 12.20 189 ARG A O 1
ATOM 1509 N N . VAL A 1 198 ? -36.319 24.693 -13.513 1.00 12.39 190 VAL A N 1
ATOM 1510 C CA . VAL A 1 198 ? -35.433 23.965 -14.421 1.00 13.18 190 VAL A CA 1
ATOM 1511 C C . VAL A 1 198 ? -34.615 24.997 -15.185 1.00 10.22 190 VAL A C 1
ATOM 1512 O O . VAL A 1 198 ? -35.183 25.835 -15.896 1.00 9.82 190 VAL A O 1
ATOM 1516 N N . ASN A 1 199 ? -33.290 24.936 -15.051 1.00 10.90 191 ASN A N 1
ATOM 1517 C CA . ASN A 1 199 ? -32.396 25.823 -15.787 1.00 9.56 191 ASN A CA 1
ATOM 1518 C C . ASN A 1 199 ? -31.245 24.997 -16.349 1.00 12.37 191 ASN A C 1
ATOM 1519 O O . ASN A 1 199 ? -31.159 23.781 -16.144 1.00 11.46 191 ASN A O 1
ATOM 1524 N N . CYS A 1 200 ? -30.349 25.665 -17.064 1.00 11.40 192 CYS A N 1
ATOM 1525 C CA . CYS A 1 200 ? -29.276 24.985 -17.775 1.00 10.56 192 CYS A CA 1
ATOM 1526 C C . CYS A 1 200 ? -28.031 25.853 -17.700 1.00 12.69 192 CYS A C 1
ATOM 1527 O O . CYS A 1 200 ? -28.129 27.082 -17.746 1.00 13.52 192 CYS A O 1
ATOM 1530 N N . ILE A 1 201 ? -26.863 25.226 -17.576 1.00 10.91 193 ILE A N 1
ATOM 1531 C CA . ILE A 1 201 ? -25.588 25.931 -17.705 1.00 11.18 193 ILE A CA 1
ATOM 1532 C C . ILE A 1 201 ? -24.863 25.363 -18.910 1.00 13.60 193 ILE A C 1
ATOM 1533 O O . ILE A 1 201 ? -24.749 24.139 -19.052 1.00 13.24 193 ILE A O 1
ATOM 1538 N N . SER A 1 202 ? -24.388 26.247 -19.779 1.00 12.39 194 SER A N 1
ATOM 1539 C CA . SER A 1 202 ? -23.599 25.845 -20.937 1.00 13.34 194 SER A CA 1
ATOM 1540 C C . SER A 1 202 ? -22.157 26.304 -20.749 1.00 15.81 194 SER A C 1
ATOM 1541 O O . SER A 1 202 ? -21.845 27.487 -20.964 1.00 13.81 194 SER A O 1
ATOM 1544 N N . PRO A 1 203 ? -21.247 25.425 -20.346 1.00 17.19 195 PRO A N 1
ATOM 1545 C CA . PRO A 1 203 ? -19.849 25.840 -20.195 1.00 16.67 195 PRO A CA 1
ATOM 1546 C C . PRO A 1 203 ? -19.197 26.088 -21.538 1.00 18.85 195 PRO A C 1
ATOM 1547 O O . PRO A 1 203 ? -19.537 25.473 -22.556 1.00 17.05 195 PRO A O 1
ATOM 1551 N N . GLY A 1 204 ? -18.245 27.015 -21.530 1.00 16.20 196 GLY A N 1
ATOM 1552 C CA . GLY A 1 204 ? -17.271 27.083 -22.593 1.00 17.43 196 GLY A CA 1
ATOM 1553 C C . GLY A 1 204 ? -16.241 25.989 -22.411 1.00 24.85 196 GLY A C 1
ATOM 1554 O O . GLY A 1 204 ? -16.325 25.166 -21.500 1.00 30.47 196 GLY A O 1
ATOM 1555 N N . GLY A 1 205 ? -15.257 25.980 -23.303 1.00 19.62 197 GLY A N 1
ATOM 1556 C CA . GLY A 1 205 ? -14.186 25.004 -23.235 1.00 29.34 197 GLY A CA 1
ATOM 1557 C C . GLY A 1 205 ? -13.513 24.952 -21.875 1.00 27.80 197 GLY A C 1
ATOM 1558 O O . GLY A 1 205 ? -13.076 25.975 -21.347 1.00 24.74 197 GLY A O 1
ATOM 1559 N N . ILE A 1 206 ? -13.439 23.764 -21.290 1.00 27.65 198 ILE A N 1
ATOM 1560 C CA . ILE A 1 206 ? -12.772 23.556 -20.013 1.00 27.13 198 ILE A CA 1
ATOM 1561 C C . ILE A 1 206 ? -11.404 22.950 -20.288 1.00 24.16 198 ILE A C 1
ATOM 1562 O O . ILE A 1 206 ? -11.287 21.972 -21.038 1.00 25.34 198 ILE A O 1
ATOM 1567 N N . PHE A 1 207 ? -10.366 23.533 -19.690 1.00 26.03 199 PHE A N 1
ATOM 1568 C CA . PHE A 1 207 ? -9.022 23.000 -19.855 1.00 32.97 199 PHE A CA 1
ATOM 1569 C C . PHE A 1 207 ? -8.958 21.573 -19.323 1.00 32.91 199 PHE A C 1
ATOM 1570 O O . PHE A 1 207 ? -9.277 21.324 -18.157 1.00 29.67 199 PHE A O 1
ATOM 1578 N N . ALA A 1 208 ? -8.576 20.634 -20.190 1.00 28.69 200 ALA A N 1
ATOM 1579 C CA . ALA A 1 208 ? -8.460 19.226 -19.828 1.00 41.34 200 ALA A CA 1
ATOM 1580 C C . ALA A 1 208 ? -7.223 18.612 -20.478 1.00 46.99 200 ALA A C 1
ATOM 1581 O O . ALA A 1 208 ? -6.110 18.793 -19.981 1.00 46.53 200 ALA A O 1
ATOM 1583 N N . ASN A 1 209 ? -7.397 17.901 -21.594 1.00 59.74 201 ASN A N 1
ATOM 1584 C CA . ASN A 1 209 ? -6.285 17.259 -22.300 1.00 74.70 201 ASN A CA 1
ATOM 1585 C C . ASN A 1 209 ? -6.299 17.672 -23.773 1.00 80.24 201 ASN A C 1
ATOM 1586 O O . ASN A 1 209 ? -6.407 16.846 -24.680 1.00 86.00 201 ASN A O 1
ATOM 1591 N N . GLN A 1 210 ? -6.175 18.972 -24.014 1.00 75.22 202 GLN A N 1
ATOM 1592 C CA . GLN A 1 210 ? -6.165 19.510 -25.363 1.00 70.25 202 GLN A CA 1
ATOM 1593 C C . GLN A 1 210 ? -4.763 19.976 -25.732 1.00 71.50 202 GLN A C 1
ATOM 1594 O O . GLN A 1 210 ? -4.003 20.448 -24.880 1.00 71.25 202 GLN A O 1
ATOM 1600 N N . SER A 1 211 ? -4.429 19.839 -27.013 1.00 74.19 203 SER A N 1
ATOM 1601 C CA . SER A 1 211 ? -3.146 20.316 -27.511 1.00 78.89 203 SER A CA 1
ATOM 1602 C C . SER A 1 211 ? -3.109 21.838 -27.493 1.00 80.15 203 SER A C 1
ATOM 1603 O O . SER A 1 211 ? -4.117 22.501 -27.756 1.00 78.66 203 SER A O 1
ATOM 1606 N N . SER A 1 212 ? -1.934 22.395 -27.188 1.00 80.05 204 SER A N 1
ATOM 1607 C CA . SER A 1 212 ? -1.802 23.846 -27.124 1.00 80.44 204 SER A CA 1
ATOM 1608 C C . SER A 1 212 ? -2.006 24.509 -28.479 1.00 78.95 204 SER A C 1
ATOM 1609 O O . SER A 1 212 ? -2.142 25.737 -28.534 1.00 74.78 204 SER A O 1
ATOM 1611 N N . ASP A 1 213 ? -2.019 23.733 -29.565 1.00 81.01 205 ASP A N 1
ATOM 1612 C CA . ASP A 1 213 ? -2.527 24.247 -30.832 1.00 78.27 205 ASP A CA 1
ATOM 1613 C C . ASP A 1 213 ? -3.996 24.624 -30.701 1.00 65.52 205 ASP A C 1
ATOM 1614 O O . ASP A 1 213 ? -4.407 25.728 -31.076 1.00 67.31 205 ASP A O 1
ATOM 1616 N N . PHE A 1 214 ? -4.803 23.711 -30.161 1.00 59.12 206 PHE A N 1
ATOM 1617 C CA . PHE A 1 214 ? -6.217 23.992 -29.935 1.00 57.29 206 PHE A CA 1
ATOM 1618 C C . PHE A 1 214 ? -6.402 25.100 -28.903 1.00 59.09 206 PHE A C 1
ATOM 1619 O O . PHE A 1 214 ? -7.224 26.005 -29.090 1.00 61.38 206 PHE A O 1
ATOM 1627 N N . ILE A 1 215 ? -5.649 25.035 -27.802 1.00 54.72 207 ILE A N 1
ATOM 1628 C CA . ILE A 1 215 ? -5.790 26.015 -26.726 1.00 48.61 207 ILE A CA 1
ATOM 1629 C C . ILE A 1 215 ? -5.570 27.428 -27.253 1.00 48.17 207 ILE A C 1
ATOM 1630 O O . ILE A 1 215 ? -6.369 28.336 -26.995 1.00 40.21 207 ILE A O 1
ATOM 1635 N N . GLN A 1 216 ? -4.479 27.634 -27.998 1.00 46.34 208 GLN A N 1
ATOM 1636 C CA . GLN A 1 216 ? -4.196 28.955 -28.553 1.00 45.43 208 GLN A CA 1
ATOM 1637 C C . GLN A 1 216 ? -5.343 29.432 -29.437 1.00 47.05 208 GLN A C 1
ATOM 1638 O O . GLN A 1 216 ? -5.810 30.572 -29.310 1.00 47.01 208 GLN A O 1
ATOM 1640 N N . ASN A 1 217 ? -5.824 28.562 -30.329 1.00 46.12 209 ASN A N 1
ATOM 1641 C CA . ASN A 1 217 ? -6.942 28.928 -31.190 1.00 42.65 209 ASN A CA 1
ATOM 1642 C C . ASN A 1 217 ? -8.192 29.229 -30.372 1.00 45.34 209 ASN A C 1
ATOM 1643 O O . ASN A 1 217 ? -8.947 30.153 -30.696 1.00 49.45 209 ASN A O 1
ATOM 1645 N N . TYR A 1 218 ? -8.422 28.464 -29.301 1.00 34.20 210 TYR A N 1
ATOM 1646 C CA . TYR A 1 218 ? -9.608 28.682 -28.479 1.00 38.16 210 TYR A CA 1
ATOM 1647 C C . TYR A 1 218 ? -9.528 30.012 -27.735 1.00 39.39 210 TYR A C 1
ATOM 1648 O O . TYR A 1 218 ? -10.501 30.775 -27.699 1.00 32.84 210 TYR A O 1
ATOM 1657 N N . ILE A 1 219 ? -8.379 30.290 -27.112 1.00 42.05 211 ILE A N 1
ATOM 1658 C CA . ILE A 1 219 ? -8.202 31.533 -26.366 1.00 42.93 211 ILE A CA 1
ATOM 1659 C C . ILE A 1 219 ? -8.332 32.744 -27.283 1.00 45.47 211 ILE A C 1
ATOM 1660 O O . ILE A 1 219 ? -8.801 33.807 -26.857 1.00 48.57 211 ILE A O 1
ATOM 1665 N N . TYR A 1 220 ? -7.945 32.603 -28.557 1.00 35.33 212 TYR A N 1
ATOM 1666 C CA . TYR A 1 220 ? -8.087 33.713 -29.493 1.00 37.45 212 TYR A CA 1
ATOM 1667 C C . TYR A 1 220 ? -9.549 34.118 -29.647 1.00 40.71 212 TYR A C 1
ATOM 1668 O O . TYR A 1 220 ? -9.865 35.308 -29.764 1.00 46.61 212 TYR A O 1
ATOM 1677 N N . LYS A 1 221 ? -10.457 33.145 -29.637 1.00 35.50 213 LYS A N 1
ATOM 1678 C CA . LYS A 1 221 ? -11.876 33.439 -29.758 1.00 35.66 213 LYS A CA 1
ATOM 1679 C C . LYS A 1 221 ? -12.533 33.810 -28.430 1.00 35.15 213 LYS A C 1
ATOM 1680 O O . LYS A 1 221 ? -13.713 34.179 -28.428 1.00 35.57 213 LYS A O 1
ATOM 1682 N N . THR A 1 222 ? -11.813 33.727 -27.305 1.00 26.85 214 THR A N 1
ATOM 1683 C CA . THR A 1 222 ? -12.432 33.956 -26.004 1.00 31.24 214 THR A CA 1
ATOM 1684 C C . THR A 1 222 ? -12.076 35.347 -25.499 1.00 30.08 214 THR A C 1
ATOM 1685 O O . THR A 1 222 ? -10.894 35.612 -25.235 1.00 23.29 214 THR A O 1
ATOM 1689 N N . PRO A 1 223 ? -13.041 36.263 -25.365 1.00 28.30 215 PRO A N 1
ATOM 1690 C CA . PRO A 1 223 ? -12.704 37.618 -24.880 1.00 25.97 215 PRO A CA 1
ATOM 1691 C C . PRO A 1 223 ? -11.921 37.640 -23.570 1.00 21.40 215 PRO A C 1
ATOM 1692 O O . PRO A 1 223 ? -10.924 38.364 -23.468 1.00 23.38 215 PRO A O 1
ATOM 1696 N N . LEU A 1 224 ? -12.325 36.854 -22.571 1.00 20.44 216 LEU A N 1
ATOM 1697 C CA . LEU A 1 224 ? -11.599 36.860 -21.307 1.00 20.42 216 LEU A CA 1
ATOM 1698 C C . LEU A 1 224 ? -10.223 36.208 -21.410 1.00 28.51 216 LEU A C 1
ATOM 1699 O O . LEU A 1 224 ? -9.494 36.179 -20.411 1.00 28.10 216 LEU A O 1
ATOM 1704 N N . GLY A 1 225 ? -9.852 35.697 -22.581 1.00 25.78 217 GLY A N 1
ATOM 1705 C CA . GLY A 1 225 ? -8.464 35.380 -22.855 1.00 25.04 217 GLY A CA 1
ATOM 1706 C C . GLY A 1 225 ? -7.914 34.160 -22.152 1.00 26.27 217 GLY A C 1
ATOM 1707 O O . GLY A 1 225 ? -6.704 34.077 -21.942 1.00 28.54 217 GLY A O 1
ATOM 1708 N N . ARG A 1 226 ? -8.765 33.203 -21.794 1.00 27.82 218 ARG A N 1
ATOM 1709 C CA . ARG A 1 226 ? -8.302 31.970 -21.172 1.00 32.23 218 ARG A CA 1
ATOM 1710 C C . ARG A 1 226 ? -9.404 30.933 -21.271 1.00 29.12 218 ARG A C 1
ATOM 1711 O O . ARG A 1 226 ? -10.580 31.265 -21.450 1.00 22.13 218 ARG A O 1
ATOM 1719 N N . MET A 1 227 ? -9.007 29.670 -21.133 1.00 25.56 219 MET A N 1
ATOM 1720 C CA . MET A 1 227 ? -9.983 28.600 -21.037 1.00 25.80 219 MET A CA 1
ATOM 1721 C C . MET A 1 227 ? -10.584 28.573 -19.636 1.00 26.84 219 MET A C 1
ATOM 1722 O O . MET A 1 227 ? -10.042 29.145 -18.687 1.00 27.51 219 MET A O 1
ATOM 1727 N N . GLY A 1 228 ? -11.728 27.903 -19.515 1.00 27.42 220 GLY A N 1
ATOM 1728 C CA . GLY A 1 228 ? -12.354 27.753 -18.224 1.00 28.03 220 GLY A CA 1
ATOM 1729 C C . GLY A 1 228 ? -11.757 26.617 -17.407 1.00 29.35 220 GLY A C 1
ATOM 1730 O O . GLY A 1 228 ? -11.053 25.743 -17.909 1.00 29.14 220 GLY A O 1
ATOM 1731 N N . ASN A 1 229 ? -12.045 26.657 -16.117 1.00 23.46 221 ASN A N 1
ATOM 1732 C CA . ASN A 1 229 ? -11.777 25.593 -15.167 1.00 22.94 221 ASN A CA 1
ATOM 1733 C C . ASN A 1 229 ? -13.091 25.203 -14.516 1.00 17.65 221 ASN A C 1
ATOM 1734 O O . ASN A 1 229 ? -14.032 26.005 -14.486 1.00 20.09 221 ASN A O 1
ATOM 1739 N N . PRO A 1 230 ? -13.194 23.982 -13.980 1.00 17.75 222 PRO A N 1
ATOM 1740 C CA . PRO A 1 230 ? -14.428 23.603 -13.281 1.00 16.97 222 PRO A CA 1
ATOM 1741 C C . PRO A 1 230 ? -14.822 24.591 -12.202 1.00 15.78 222 PRO A C 1
ATOM 1742 O O . PRO A 1 230 ? -16.015 24.858 -12.026 1.00 17.02 222 PRO A O 1
ATOM 1746 N N . SER A 1 231 ? -13.844 25.178 -11.504 1.00 16.30 223 SER A N 1
ATOM 1747 C CA . SER A 1 231 ? -14.166 26.135 -10.447 1.00 15.64 223 SER A CA 1
ATOM 1748 C C . SER A 1 231 ? -14.905 27.356 -10.984 1.00 19.50 223 SER A C 1
ATOM 1749 O O . SER A 1 231 ? -15.675 27.982 -10.247 1.00 15.77 223 SER A O 1
ATOM 1752 N N . ASP A 1 232 ? -14.691 27.713 -12.257 1.00 15.22 224 ASP A N 1
ATOM 1753 C CA . ASP A 1 232 ? -15.424 28.825 -12.860 1.00 16.39 224 ASP A CA 1
ATOM 1754 C C . ASP A 1 232 ? -16.926 28.576 -12.949 1.00 16.57 224 ASP A C 1
ATOM 1755 O O . ASP A 1 232 ? -17.681 29.530 -13.146 1.00 13.94 224 ASP A O 1
ATOM 1760 N N . LEU A 1 233 ? -17.378 27.327 -12.851 1.00 13.79 225 LEU A N 1
ATOM 1761 C CA . LEU A 1 233 ? -18.800 27.038 -13.001 1.00 16.26 225 LEU A CA 1
ATOM 1762 C C . LEU A 1 233 ? -19.547 26.987 -11.675 1.00 16.63 225 LEU A C 1
ATOM 1763 O O . LEU A 1 233 ? -20.786 27.013 -11.680 1.00 13.92 225 LEU A O 1
ATOM 1768 N N . VAL A 1 234 ? -18.832 26.912 -10.552 1.00 13.68 226 VAL A N 1
ATOM 1769 C CA . VAL A 1 234 ? -19.482 26.627 -9.270 1.00 11.76 226 VAL A CA 1
ATOM 1770 C C . VAL A 1 234 ? -20.433 27.749 -8.869 1.00 13.52 226 VAL A C 1
ATOM 1771 O O . VAL A 1 234 ? -21.535 27.488 -8.362 1.00 15.33 226 VAL A O 1
ATOM 1775 N N . GLY A 1 235 ? -20.022 29.008 -9.067 1.00 13.44 227 GLY A N 1
ATOM 1776 C CA . GLY A 1 235 ? -20.880 30.126 -8.694 1.00 12.09 227 GLY A CA 1
ATOM 1777 C C . GLY A 1 235 ? -22.219 30.098 -9.407 1.00 12.41 227 GLY A C 1
ATOM 1778 O O . GLY A 1 235 ? -23.273 30.296 -8.788 1.00 13.57 227 GLY A O 1
ATOM 1779 N N . GLY A 1 236 ? -22.205 29.838 -10.716 1.00 12.51 228 GLY A N 1
ATOM 1780 C CA . GLY A 1 236 ? -23.460 29.770 -11.448 1.00 14.00 228 GLY A CA 1
ATOM 1781 C C . GLY A 1 236 ? -24.291 28.570 -11.043 1.00 16.03 228 GLY A C 1
ATOM 1782 O O . GLY A 1 236 ? -25.523 28.641 -10.987 1.00 12.89 228 GLY A O 1
ATOM 1783 N N . VAL A 1 237 ? -23.631 27.444 -10.782 1.00 12.74 229 VAL A N 1
ATOM 1784 C CA . VAL A 1 237 ? -24.341 26.262 -10.298 1.00 13.15 229 VAL A CA 1
ATOM 1785 C C . VAL A 1 237 ? -25.044 26.573 -8.976 1.00 14.57 229 VAL A C 1
ATOM 1786 O O . VAL A 1 237 ? -26.243 26.306 -8.811 1.00 12.04 229 VAL A O 1
ATOM 1790 N N . PHE A 1 238 ? -24.305 27.142 -8.016 1.00 9.86 230 PHE A N 1
ATOM 1791 C CA . PHE A 1 238 ? -24.915 27.531 -6.746 1.00 13.85 230 PHE A CA 1
ATOM 1792 C C . PHE A 1 238 ? -26.018 28.565 -6.953 1.00 12.77 230 PHE A C 1
ATOM 1793 O O . PHE A 1 238 ? -27.083 28.477 -6.327 1.00 13.80 230 PHE A O 1
ATOM 1801 N N . PHE A 1 239 ? -25.787 29.549 -7.825 1.00 14.06 231 PHE A N 1
ATOM 1802 C CA . PHE A 1 239 ? -26.810 30.563 -8.086 1.00 15.05 231 PHE A CA 1
ATOM 1803 C C . PHE A 1 239 ? -28.113 29.920 -8.542 1.00 13.29 231 PHE A C 1
ATOM 1804 O O . PHE A 1 239 ? -29.182 30.184 -7.974 1.00 12.24 231 PHE A O 1
ATOM 1812 N N . LEU A 1 240 ? -28.038 29.047 -9.545 1.00 9.74 232 LEU A N 1
ATOM 1813 C CA . LEU A 1 240 ? -29.231 28.460 -10.150 1.00 10.81 232 LEU A CA 1
ATOM 1814 C C . LEU A 1 240 ? -29.870 27.361 -9.306 1.00 13.06 232 LEU A C 1
ATOM 1815 O O . LEU A 1 240 ? -30.978 26.918 -9.635 1.00 12.35 232 LEU A O 1
ATOM 1820 N N . THR A 1 241 ? -29.233 26.910 -8.228 1.00 11.11 233 THR A N 1
ATOM 1821 C CA . THR A 1 241 ? -29.844 25.886 -7.386 1.00 16.71 233 THR A CA 1
ATOM 1822 C C . THR A 1 241 ? -30.157 26.386 -5.987 1.00 12.88 233 THR A C 1
ATOM 1823 O O . THR A 1 241 ? -30.465 25.570 -5.109 1.00 15.03 233 THR A O 1
ATOM 1827 N N . SER A 1 242 ? -30.093 27.695 -5.753 1.00 15.04 234 SER A N 1
ATOM 1828 C CA . SER A 1 242 ? -30.322 28.283 -4.428 1.00 17.22 234 SER A CA 1
ATOM 1829 C C . SER A 1 242 ? -31.496 29.261 -4.481 1.00 15.38 234 SER A C 1
ATOM 1830 O O . SER A 1 242 ? -32.029 29.561 -5.543 1.00 13.35 234 SER A O 1
ATOM 1833 N N . SER A 1 243 ? -31.874 29.787 -3.311 1.00 13.71 235 SER A N 1
ATOM 1834 C CA . SER A 1 243 ? -32.919 30.803 -3.233 1.00 18.63 235 SER A CA 1
ATOM 1835 C C . SER A 1 243 ? -32.534 32.105 -3.928 1.00 18.00 235 SER A C 1
ATOM 1836 O O . SER A 1 243 ? -33.405 32.955 -4.136 1.00 17.07 235 SER A O 1
ATOM 1839 N N . LEU A 1 244 ? -31.259 32.289 -4.278 1.00 15.48 236 LEU A N 1
ATOM 1840 C CA . LEU A 1 244 ? -30.849 33.480 -5.020 1.00 16.76 236 LEU A CA 1
ATOM 1841 C C . LEU A 1 244 ? -31.539 33.590 -6.369 1.00 14.68 236 LEU A C 1
ATOM 1842 O O . LEU A 1 244 ? -31.576 34.687 -6.946 1.00 13.80 236 LEU A O 1
ATOM 1847 N N . SER A 1 245 ? -32.057 32.483 -6.901 1.00 11.52 237 SER A N 1
ATOM 1848 C CA . SER A 1 245 ? -32.658 32.466 -8.233 1.00 10.98 237 SER A CA 1
ATOM 1849 C C . SER A 1 245 ? -34.108 31.992 -8.208 1.00 12.85 237 SER A C 1
ATOM 1850 O O . SER A 1 245 ? -34.583 31.414 -9.187 1.00 11.68 237 SER A O 1
ATOM 1853 N N . GLU A 1 246 ? -34.833 32.274 -7.116 1.00 11.54 238 GLU A N 1
ATOM 1854 C CA . GLU A 1 246 ? -36.221 31.823 -6.964 1.00 13.52 238 GLU A CA 1
ATOM 1855 C C . GLU A 1 246 ? -37.114 32.137 -8.162 1.00 16.33 238 GLU A C 1
ATOM 1856 O O . GLU A 1 246 ? -38.051 31.379 -8.447 1.00 12.51 238 GLU A O 1
ATOM 1862 N N . TYR A 1 247 ? -36.896 33.272 -8.823 1.00 14.09 239 TYR A N 1
ATOM 1863 C CA . TYR A 1 247 ? -37.747 33.714 -9.927 1.00 12.68 239 TYR A CA 1
ATOM 1864 C C . TYR A 1 247 ? -37.121 33.437 -11.295 1.00 13.48 239 TYR A C 1
ATOM 1865 O O . TYR A 1 247 ? -37.553 34.013 -12.301 1.00 14.29 239 TYR A O 1
ATOM 1874 N N . VAL A 1 248 ? -36.119 32.559 -11.355 1.00 10.27 240 VAL A N 1
ATOM 1875 C CA . VAL A 1 248 ? -35.414 32.244 -12.596 1.00 9.99 240 VAL A CA 1
ATOM 1876 C C . VAL A 1 248 ? -35.768 30.813 -12.979 1.00 10.63 240 VAL A C 1
ATOM 1877 O O . VAL A 1 248 ? -35.445 29.874 -12.240 1.00 13.13 240 VAL A O 1
ATOM 1881 N N . THR A 1 249 ? -36.422 30.633 -14.129 1.00 10.06 241 THR A N 1
ATOM 1882 C CA . THR A 1 249 ? -36.638 29.278 -14.618 1.00 10.25 241 THR A CA 1
ATOM 1883 C C . THR A 1 249 ? -36.638 29.294 -16.141 1.00 11.15 241 THR A C 1
ATOM 1884 O O . THR A 1 249 ? -36.940 30.314 -16.761 1.00 11.28 241 THR A O 1
ATOM 1888 N N . GLY A 1 250 ? -36.259 28.158 -16.729 1.00 10.70 242 GLY A N 1
ATOM 1889 C CA . GLY A 1 250 ? -36.178 28.011 -18.169 1.00 11.48 242 GLY A CA 1
ATOM 1890 C C . GLY A 1 250 ? -34.959 28.612 -18.826 1.00 18.47 242 GLY A C 1
ATOM 1891 O O . GLY A 1 250 ? -34.902 28.635 -20.056 1.00 20.08 242 GLY A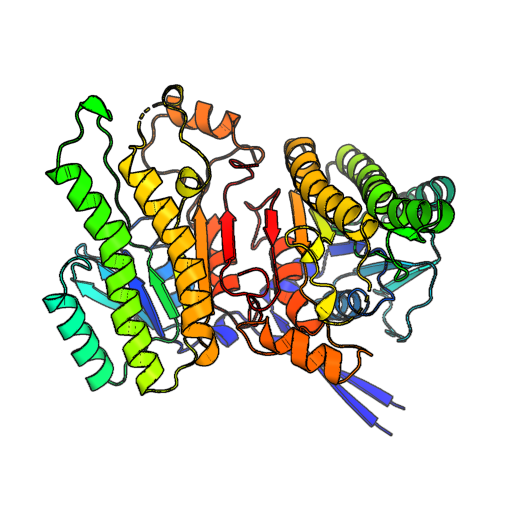 O 1
ATOM 1892 N N . GLN A 1 251 ? -33.969 29.072 -18.058 1.00 15.26 243 GLN A N 1
ATOM 1893 C CA . GLN A 1 251 ? -32.868 29.848 -18.610 1.00 13.60 243 GLN A CA 1
ATOM 1894 C C . GLN A 1 251 ? -31.650 28.982 -18.925 1.00 13.62 243 GLN A C 1
ATOM 1895 O O . GLN A 1 251 ? -31.380 27.987 -18.257 1.00 10.26 243 GLN A O 1
ATOM 1901 N N . ASN A 1 252 ? -30.913 29.381 -19.958 1.00 11.80 244 ASN A N 1
ATOM 1902 C CA . ASN A 1 252 ? -29.609 28.810 -20.281 1.00 10.63 244 ASN A CA 1
ATOM 1903 C C . ASN A 1 252 ? -28.548 29.860 -19.958 1.00 13.84 244 ASN A C 1
ATOM 1904 O O . ASN A 1 252 ? -28.584 30.969 -20.504 1.00 14.38 244 ASN A O 1
ATOM 1909 N N . LEU A 1 253 ? -27.626 29.527 -19.062 1.00 11.23 245 LEU A N 1
ATOM 1910 C CA . LEU A 1 253 ? -26.589 30.454 -18.612 1.00 11.26 245 LEU A CA 1
ATOM 1911 C C . LEU A 1 253 ? -25.260 30.018 -19.217 1.00 11.38 245 LEU A C 1
ATOM 1912 O O . LEU A 1 253 ? -24.745 28.948 -18.884 1.00 12.82 245 LEU A O 1
ATOM 1917 N N . LEU A 1 254 ? -24.702 30.850 -20.087 1.00 11.31 246 LEU A N 1
ATOM 1918 C CA . LEU A 1 254 ? -23.423 30.566 -20.732 1.00 15.02 246 LEU A CA 1
ATOM 1919 C C . LEU A 1 254 ? -22.292 31.065 -19.837 1.00 16.12 246 LEU A C 1
ATOM 1920 O O . LEU A 1 254 ? -22.229 32.257 -19.517 1.00 12.40 246 LEU A O 1
ATOM 1925 N N . ILE A 1 255 ? -21.391 30.168 -19.452 1.00 12.86 247 ILE A N 1
ATOM 1926 C CA . ILE A 1 255 ? -20.236 30.532 -18.634 1.00 12.08 247 ILE A CA 1
ATOM 1927 C C . ILE A 1 255 ? -19.022 30.201 -19.489 1.00 14.08 247 ILE A C 1
ATOM 1928 O O . ILE A 1 255 ? -18.489 29.084 -19.451 1.00 15.20 247 ILE A O 1
ATOM 1933 N N . ASP A 1 256 ? -18.586 31.181 -20.294 1.00 13.10 248 ASP A N 1
ATOM 1934 C CA . ASP A 1 256 ? -17.654 30.863 -21.373 1.00 18.72 248 ASP A CA 1
ATOM 1935 C C . ASP A 1 256 ? -16.662 31.982 -21.663 1.00 21.13 248 ASP A C 1
ATOM 1936 O O . ASP A 1 256 ? -16.064 31.985 -22.747 1.00 19.02 248 ASP A O 1
ATOM 1941 N N . GLY A 1 257 ? -16.480 32.931 -20.745 1.00 15.46 249 GLY A N 1
ATOM 1942 C CA . GLY A 1 257 ? -15.576 34.027 -20.996 1.00 14.99 249 GLY A CA 1
ATOM 1943 C C . GLY A 1 257 ? -15.934 34.865 -22.202 1.00 16.20 249 GLY A C 1
ATOM 1944 O O . GLY A 1 257 ? -15.076 35.575 -22.715 1.00 16.22 249 GLY A O 1
ATOM 1945 N N . GLY A 1 258 ? -17.187 34.813 -22.667 1.00 18.14 250 GLY A N 1
ATOM 1946 C CA . GLY A 1 258 ? -17.597 35.573 -23.839 1.00 17.61 250 GLY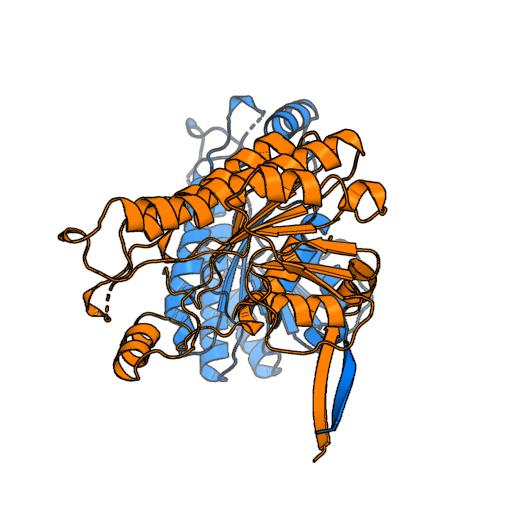 A CA 1
ATOM 1947 C C . GLY A 1 258 ? -17.415 34.869 -25.171 1.00 17.23 250 GLY A C 1
ATOM 1948 O O . GLY A 1 258 ? -17.570 35.512 -26.223 1.00 16.79 250 GLY A O 1
ATOM 1949 N N . PHE A 1 259 ? -17.101 33.571 -25.162 1.00 16.65 251 PHE A N 1
ATOM 1950 C CA . PHE A 1 259 ? -16.874 32.830 -26.405 1.00 19.66 251 PHE A CA 1
ATOM 1951 C C . PHE A 1 259 ? -18.014 33.014 -27.414 1.00 19.82 251 PHE A C 1
ATOM 1952 O O . PHE A 1 259 ? -17.772 33.280 -28.596 1.00 22.70 251 PHE A O 1
ATOM 1960 N N . THR A 1 260 ? -19.264 32.868 -26.972 1.00 20.78 252 THR A N 1
ATOM 1961 C CA . THR A 1 260 ? -20.402 32.816 -27.886 1.00 34.41 252 THR A CA 1
ATOM 1962 C C . THR A 1 260 ? -21.061 34.172 -28.112 1.00 48.39 252 THR A C 1
ATOM 1963 O O . THR A 1 260 ? -22.241 34.215 -28.483 1.00 54.86 252 THR A O 1
ATOM 1967 N N . ILE A 1 261 ? -20.347 35.272 -27.894 1.00 49.96 253 ILE A N 1
ATOM 1968 C CA . ILE A 1 261 ? -20.965 36.591 -28.000 1.00 48.73 253 ILE A CA 1
ATOM 1969 C C . ILE A 1 261 ? -21.395 36.878 -29.435 1.00 53.26 253 ILE A C 1
ATOM 1970 O O . ILE A 1 261 ? -20.781 36.395 -30.381 1.00 54.57 253 ILE A O 1
ATOM 1975 N N . ALA B 1 2 ? -43.482 54.806 17.535 1.00 64.55 -6 ALA B N 1
ATOM 1976 C CA . ALA B 1 2 ? -43.599 53.436 17.052 1.00 63.67 -6 ALA B CA 1
ATOM 1977 C C . ALA B 1 2 ? -42.237 52.898 16.620 1.00 63.04 -6 ALA B C 1
ATOM 1978 O O . ALA B 1 2 ? -41.414 53.637 16.075 1.00 59.60 -6 ALA B O 1
ATOM 1980 N N . HIS B 1 3 ? -42.004 51.611 16.867 1.00 65.20 -5 HIS B N 1
ATOM 1981 C CA . HIS B 1 3 ? -40.754 50.947 16.522 1.00 66.70 -5 HIS B CA 1
ATOM 1982 C C . HIS B 1 3 ? -40.991 49.980 15.372 1.00 62.88 -5 HIS B C 1
ATOM 1983 O O . HIS B 1 3 ? -41.994 49.268 15.354 1.00 58.52 -5 HIS B O 1
ATOM 1990 N N . HIS B 1 4 ? -40.067 49.957 14.411 1.00 60.19 -4 HIS B N 1
ATOM 1991 C CA . HIS B 1 4 ? -40.180 49.107 13.230 1.00 58.38 -4 HIS B CA 1
ATOM 1992 C C . HIS B 1 4 ? -38.876 48.347 13.040 1.00 59.51 -4 HIS B C 1
ATOM 1993 O O . HIS B 1 4 ? -37.819 48.959 12.855 1.00 57.94 -4 HIS B O 1
ATOM 2000 N N . HIS B 1 5 ? -38.951 47.021 13.069 1.00 55.94 -3 HIS B N 1
ATOM 2001 C CA . HIS B 1 5 ? -37.770 46.177 12.961 1.00 56.98 -3 HIS B CA 1
ATOM 2002 C C . HIS B 1 5 ? -37.645 45.625 11.549 1.00 51.91 -3 HIS B C 1
ATOM 2003 O O . HIS B 1 5 ? -38.631 45.162 10.966 1.00 50.81 -3 HIS B O 1
ATOM 2010 N N . HIS B 1 6 ? -36.431 45.686 11.007 1.00 49.18 -2 HIS B N 1
ATOM 2011 C CA . HIS B 1 6 ? -36.112 45.201 9.673 1.00 53.06 -2 HIS B CA 1
ATOM 2012 C C . HIS B 1 6 ? -35.003 44.165 9.772 1.00 56.51 -2 HIS B C 1
ATOM 2013 O O . HIS B 1 6 ? -34.038 44.346 10.521 1.00 56.72 -2 HIS B O 1
ATOM 2020 N N . HIS B 1 7 ? -35.144 43.080 9.017 1.00 61.13 -1 HIS B N 1
ATOM 2021 C CA . HIS B 1 7 ? -34.182 41.985 9.027 1.00 66.43 -1 HIS B CA 1
ATOM 2022 C C . HIS B 1 7 ? -33.634 41.802 7.620 1.00 66.61 -1 HIS B C 1
ATOM 2023 O O . HIS B 1 7 ? -34.395 41.545 6.681 1.00 64.80 -1 HIS B O 1
ATOM 2030 N N . HIS B 1 8 ? -32.316 41.941 7.478 1.00 68.85 0 HIS B N 1
ATOM 2031 C CA . HIS B 1 8 ? -31.628 41.811 6.198 1.00 66.36 0 HIS B CA 1
ATOM 2032 C C . HIS B 1 8 ? -30.726 40.582 6.261 1.00 68.84 0 HIS B C 1
ATOM 2033 O O . HIS B 1 8 ? -29.760 40.554 7.033 1.00 62.20 0 HIS B O 1
ATOM 2040 N N . MET B 1 9 ? -31.043 39.570 5.454 1.00 72.72 1 MET B N 1
ATOM 2041 C CA . MET B 1 9 ? -30.215 38.373 5.364 1.00 71.77 1 MET B CA 1
ATOM 2042 C C . MET B 1 9 ? -29.035 38.649 4.441 1.00 67.45 1 MET B C 1
ATOM 2043 O O . MET B 1 9 ? -29.222 38.930 3.252 1.00 63.67 1 MET B O 1
ATOM 2048 N N . ILE B 1 10 ? -27.823 38.573 4.987 1.00 63.22 2 ILE B N 1
ATOM 2049 C CA . ILE B 1 10 ? -26.599 38.891 4.261 1.00 59.47 2 ILE B CA 1
ATOM 2050 C C . ILE B 1 10 ? -25.794 37.610 4.089 1.00 60.86 2 ILE B C 1
ATOM 2051 O O . ILE B 1 10 ? -25.606 36.856 5.052 1.00 61.63 2 ILE B O 1
ATOM 2053 N N . LEU B 1 11 ? -25.326 37.361 2.868 1.00 54.96 3 LEU B N 1
ATOM 2054 C CA . LEU B 1 11 ? -24.496 36.196 2.583 1.00 49.24 3 LEU B CA 1
ATOM 2055 C C . LEU B 1 11 ? -23.035 36.570 2.793 1.00 47.62 3 LEU B C 1
ATOM 2056 O O . LEU B 1 11 ? -22.526 37.498 2.150 1.00 29.52 3 LEU B O 1
ATOM 2058 N N . LYS B 1 12 ? -22.365 35.839 3.691 1.00 48.42 4 LYS B N 1
ATOM 2059 C CA . LYS B 1 12 ? -20.981 36.152 4.041 1.00 47.92 4 LYS B CA 1
ATOM 2060 C C . LYS B 1 12 ? -20.101 36.251 2.804 1.00 46.06 4 LYS B C 1
ATOM 2061 O O . LYS B 1 12 ? -19.264 37.157 2.702 1.00 44.22 4 LYS B O 1
ATOM 2063 N N . ASN B 1 13 ? -20.281 35.332 1.849 1.00 40.00 5 ASN B N 1
ATOM 2064 C CA . ASN B 1 13 ? -19.561 35.440 0.583 1.00 46.88 5 ASN B CA 1
ATOM 2065 C C . ASN B 1 13 ? -19.715 36.832 -0.011 1.00 41.17 5 ASN B C 1
ATOM 2066 O O . ASN B 1 13 ? -18.746 37.402 -0.523 1.00 38.15 5 ASN B O 1
ATOM 2071 N N . PHE B 1 14 ? -20.916 37.415 0.096 1.00 32.96 6 PHE B N 1
ATOM 2072 C CA . PHE B 1 14 ? -21.177 38.724 -0.494 1.00 27.33 6 PHE B CA 1
ATOM 2073 C C . PHE B 1 14 ? -20.697 39.868 0.395 1.00 24.64 6 PHE B C 1
ATOM 2074 O O . PHE B 1 14 ? -20.187 40.871 -0.113 1.00 26.16 6 PHE B O 1
ATOM 2082 N N . SER B 1 15 ? -20.868 39.760 1.711 1.00 25.91 7 SER B N 1
ATOM 2083 C CA . SER B 1 15 ? -20.293 40.765 2.600 1.00 28.37 7 SER B CA 1
ATOM 2084 C C . SER B 1 15 ? -18.768 40.814 2.467 1.00 23.99 7 SER B C 1
ATOM 2085 O O . SER B 1 15 ? -18.181 41.896 2.334 1.00 23.82 7 SER B O 1
ATOM 2088 N N . ASP B 1 16 ? -18.107 39.650 2.515 1.00 24.06 8 ASP B N 1
ATOM 2089 C CA . ASP B 1 16 ? -16.659 39.613 2.306 1.00 26.45 8 ASP B CA 1
ATOM 2090 C C . ASP B 1 16 ? -16.286 40.165 0.938 1.00 24.05 8 ASP B C 1
ATOM 2091 O O . ASP B 1 16 ? -15.224 40.771 0.776 1.00 30.38 8 ASP B O 1
ATOM 2096 N N . GLU B 1 17 ? -17.141 39.939 -0.059 1.00 23.95 9 GLU B N 1
ATOM 2097 C CA . GLU B 1 17 ? -16.858 40.342 -1.434 1.00 33.03 9 GLU B CA 1
ATOM 2098 C C . GLU B 1 17 ? -17.070 41.836 -1.657 1.00 28.13 9 GLU B C 1
ATOM 2099 O O . GLU B 1 17 ? -16.258 42.498 -2.314 1.00 27.28 9 GLU B O 1
ATOM 2105 N N . PHE B 1 18 ? -18.155 42.380 -1.131 1.00 19.81 10 PHE B N 1
ATOM 2106 C CA . PHE B 1 18 ? -18.568 43.735 -1.468 1.00 19.52 10 PHE B CA 1
ATOM 2107 C C . PHE B 1 18 ? -18.119 44.801 -0.470 1.00 19.52 10 PHE B C 1
ATOM 2108 O O . PHE B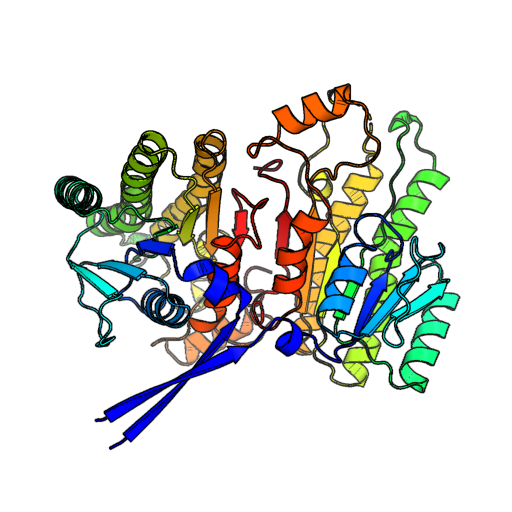 1 18 ? -18.323 45.990 -0.739 1.00 19.28 10 PHE B O 1
ATOM 2116 N N . GLN B 1 19 ? -17.507 44.419 0.662 1.00 16.25 11 GLN B N 1
ATOM 2117 C CA . GLN B 1 19 ? -17.231 45.415 1.700 1.00 14.82 11 GLN B CA 1
ATOM 2118 C C . GLN B 1 19 ? -16.229 46.465 1.238 1.00 18.18 11 GLN B C 1
ATOM 2119 O O . GLN B 1 19 ? -16.245 47.591 1.748 1.00 16.90 11 GLN B O 1
ATOM 2125 N N . ASP B 1 20 ? -15.361 46.138 0.278 1.00 14.34 12 ASP B N 1
ATOM 2126 C CA . ASP B 1 20 ? -14.389 47.104 -0.223 1.00 15.40 12 ASP B CA 1
ATOM 2127 C C . ASP B 1 20 ? -14.785 47.651 -1.585 1.00 15.30 12 ASP B C 1
ATOM 2128 O O . ASP B 1 20 ? -13.953 48.245 -2.279 1.00 18.38 12 ASP B O 1
ATOM 2133 N N . LYS B 1 21 ? -16.044 47.467 -1.978 1.00 13.72 13 LYS B N 1
ATOM 2134 C CA . LYS B 1 21 ? -16.498 47.852 -3.303 1.00 14.26 13 LYS B CA 1
ATOM 2135 C C . LYS B 1 21 ? -17.310 49.138 -3.238 1.00 16.93 13 LYS B C 1
ATOM 2136 O O . LYS B 1 21 ? -18.023 49.408 -2.262 1.00 18.35 13 LYS B O 1
ATOM 2142 N N . LEU B 1 22 ? -17.184 49.934 -4.293 1.00 14.48 14 LEU B N 1
ATOM 2143 C CA . LEU B 1 22 ? -17.959 51.155 -4.473 1.00 15.93 14 LEU B CA 1
ATOM 2144 C C . LEU B 1 22 ? -18.849 50.965 -5.695 1.00 14.31 14 LEU B C 1
ATOM 2145 O O . LEU B 1 22 ? -18.351 50.694 -6.788 1.00 15.99 14 LEU B O 1
ATOM 2150 N N . VAL B 1 23 ? -20.162 51.070 -5.501 1.00 14.23 15 VAL B N 1
ATOM 2151 C CA . VAL B 1 23 ? -21.148 50.793 -6.542 1.00 13.05 15 VAL B CA 1
ATOM 2152 C C . VAL B 1 23 ? -21.783 52.111 -6.964 1.00 17.00 15 VAL B C 1
ATOM 2153 O O . VAL B 1 23 ? -22.342 52.836 -6.130 1.00 20.80 15 VAL B O 1
ATOM 2157 N N . LEU B 1 24 ? -21.710 52.408 -8.255 1.00 14.50 16 LEU B N 1
ATOM 2158 C CA . LEU B 1 24 ? -22.376 53.557 -8.856 1.00 12.40 16 LEU B CA 1
ATOM 2159 C C . LEU B 1 24 ? -23.630 53.063 -9.570 1.00 14.17 16 LEU B C 1
ATOM 2160 O O . LEU B 1 24 ? -23.532 52.291 -10.528 1.00 13.19 16 LEU B O 1
ATOM 2165 N N . ILE B 1 25 ? -24.804 53.511 -9.125 1.00 13.95 17 ILE B N 1
ATOM 2166 C CA A ILE B 1 25 ? -26.073 53.037 -9.667 0.49 16.19 17 ILE B CA 1
ATOM 2167 C CA B ILE B 1 25 ? -26.085 53.036 -9.652 0.51 16.28 17 ILE B CA 1
ATOM 2168 C C . ILE B 1 25 ? -26.867 54.228 -10.185 1.00 17.09 17 ILE B C 1
ATOM 2169 O O . ILE B 1 25 ? -27.257 55.110 -9.413 1.00 17.96 17 ILE B O 1
ATOM 2178 N N . THR B 1 26 ? -27.107 54.253 -11.494 1.00 15.28 18 THR B N 1
ATOM 2179 C CA . THR B 1 26 ? -27.991 55.260 -12.058 1.00 11.80 18 THR B CA 1
ATOM 2180 C C . THR B 1 26 ? -29.431 54.828 -11.813 1.00 12.55 18 THR B C 1
ATOM 2181 O O . THR B 1 26 ? -29.734 53.634 -11.730 1.00 12.76 18 THR B O 1
ATOM 2185 N N . GLY B 1 27 ? -30.318 55.811 -11.675 1.00 13.71 19 GLY B N 1
ATOM 2186 C CA . GLY B 1 27 ? -31.703 55.488 -11.394 1.00 13.97 19 GLY B CA 1
ATOM 2187 C C . GLY B 1 27 ? -31.915 54.788 -10.071 1.00 18.87 19 GLY B C 1
ATOM 2188 O O . GLY B 1 27 ? -32.906 54.075 -9.911 1.00 16.87 19 GLY B O 1
ATOM 2189 N N . GLY B 1 28 ? -31.007 54.981 -9.111 1.00 16.69 20 GLY B N 1
ATOM 2190 C CA . GLY B 1 28 ? -31.046 54.288 -7.834 1.00 13.13 20 GLY B CA 1
ATOM 2191 C C . GLY B 1 28 ? -32.177 54.704 -6.922 1.00 17.35 20 GLY B C 1
ATOM 2192 O O . GLY B 1 28 ? -32.380 54.056 -5.886 1.00 16.75 20 GLY B O 1
ATOM 2193 N N . SER B 1 29 ? -32.920 55.755 -7.272 1.00 15.46 21 SER B N 1
ATOM 2194 C CA . SER B 1 29 ? -34.056 56.162 -6.457 1.00 16.38 21 SER B CA 1
ATOM 2195 C C . SER B 1 29 ? -35.350 55.439 -6.826 1.00 19.46 21 SER B C 1
ATOM 2196 O O . SER B 1 29 ? -36.340 55.570 -6.094 1.00 15.87 21 SER B O 1
ATOM 2199 N N . GLY B 1 30 ? -35.365 54.683 -7.926 1.00 16.48 22 GLY B N 1
ATOM 2200 C CA . GLY B 1 30 ? -36.579 54.057 -8.416 1.00 17.08 22 GLY B CA 1
ATOM 2201 C C . GLY B 1 30 ? -36.925 52.789 -7.653 1.00 17.69 22 GLY B C 1
ATOM 2202 O O . GLY B 1 30 ? -36.324 52.453 -6.633 1.00 15.58 22 GLY B O 1
ATOM 2203 N N . GLN B 1 31 ? -37.934 52.074 -8.159 1.00 14.28 23 GLN B N 1
ATOM 2204 C CA . GLN B 1 31 ? -38.404 50.887 -7.447 1.00 19.37 23 GLN B CA 1
ATOM 2205 C C . GLN B 1 31 ? -37.321 49.818 -7.380 1.00 19.23 23 GLN B C 1
ATOM 2206 O O . GLN B 1 31 ? -36.994 49.311 -6.300 1.00 16.60 23 GLN B O 1
ATOM 2212 N N . ILE B 1 32 ? -36.749 49.455 -8.526 1.00 12.87 24 ILE B N 1
ATOM 2213 C CA . ILE B 1 32 ? -35.705 48.435 -8.509 1.00 13.73 24 ILE B CA 1
ATOM 2214 C C . ILE B 1 32 ? -34.420 49.013 -7.929 1.00 15.67 24 ILE B C 1
ATOM 2215 O O . ILE B 1 32 ? -33.771 48.390 -7.082 1.00 16.02 24 ILE B O 1
ATOM 2220 N N . GLY B 1 33 ? -34.044 50.218 -8.379 1.00 15.23 25 GLY B N 1
ATOM 2221 C CA . GLY B 1 33 ? -32.811 50.835 -7.914 1.00 16.32 25 GLY B CA 1
ATOM 2222 C C . GLY B 1 33 ? -32.723 50.948 -6.404 1.00 14.19 25 GLY B C 1
ATOM 2223 O O . GLY B 1 33 ? -31.677 50.659 -5.814 1.00 16.25 25 GLY B O 1
ATOM 2224 N N . SER B 1 34 ? -33.824 51.342 -5.750 1.00 15.07 26 SER B N 1
ATOM 2225 C CA A SER B 1 34 ? -33.804 51.493 -4.295 0.46 14.92 26 SER B CA 1
ATOM 2226 C CA B SER B 1 34 ? -33.768 51.500 -4.300 0.54 14.59 26 SER B CA 1
ATOM 2227 C C . SER B 1 34 ? -33.546 50.159 -3.608 1.00 16.81 26 SER B C 1
ATOM 2228 O O . SER B 1 34 ? -32.816 50.089 -2.612 1.00 20.51 26 SER B O 1
ATOM 2233 N N . GLU B 1 35 ? -34.148 49.086 -4.121 1.00 20.41 27 GLU B N 1
ATOM 2234 C CA . GLU B 1 35 ? -33.881 47.767 -3.559 1.00 20.88 27 GLU B CA 1
ATOM 2235 C C . GLU B 1 35 ? -32.411 47.400 -3.727 1.00 13.08 27 GLU B C 1
ATOM 2236 O O . GLU B 1 35 ? -31.787 46.852 -2.809 1.00 13.77 27 GLU B O 1
ATOM 2242 N N . LEU B 1 36 ? -31.833 47.720 -4.884 1.00 13.78 28 LEU B N 1
ATOM 2243 C CA . LEU B 1 36 ? -30.422 47.413 -5.094 1.00 13.55 28 LEU B CA 1
ATOM 2244 C C . LEU B 1 36 ? -29.540 48.239 -4.168 1.00 16.09 28 LEU B C 1
ATOM 2245 O O . LEU B 1 36 ? -28.554 47.724 -3.636 1.00 14.11 28 LEU B O 1
ATOM 2250 N N . VAL B 1 37 ? -29.864 49.521 -3.978 1.00 14.40 29 VAL B N 1
ATOM 2251 C CA . VAL B 1 37 ? -29.090 50.348 -3.047 1.00 12.72 29 VAL B CA 1
ATOM 2252 C C . VAL B 1 37 ? -29.128 49.746 -1.650 1.00 17.51 29 VAL B C 1
ATOM 2253 O O . VAL B 1 37 ? -28.088 49.540 -1.015 1.00 18.86 29 VAL B O 1
ATOM 2257 N N . GLU B 1 38 ? -30.335 49.460 -1.152 1.00 14.43 30 GLU B N 1
ATOM 2258 C CA . GLU B 1 38 ? -30.477 48.883 0.176 1.00 15.63 30 GLU B CA 1
ATOM 2259 C C . GLU B 1 38 ? -29.690 47.582 0.308 1.00 15.50 30 GLU B C 1
ATOM 2260 O O . GLU B 1 38 ? -29.027 47.355 1.325 1.00 15.48 30 GLU B O 1
ATOM 2266 N N . SER B 1 39 ? -29.743 46.719 -0.717 1.00 15.81 31 SER B N 1
ATOM 2267 C CA . SER B 1 39 ? -29.062 45.426 -0.641 1.00 16.97 31 SER B CA 1
ATOM 2268 C C . SER B 1 39 ? -27.545 45.587 -0.616 1.00 14.42 31 SER B C 1
ATOM 2269 O O . SER B 1 39 ? -26.856 44.940 0.184 1.00 14.74 31 SER B O 1
ATOM 2272 N N . TYR B 1 40 ? -27.003 46.444 -1.482 1.00 13.98 32 TYR B N 1
ATOM 2273 C CA . TYR B 1 40 ? -25.563 46.665 -1.468 1.00 16.28 32 TYR B CA 1
ATOM 2274 C C . TYR B 1 40 ? -25.105 47.288 -0.155 1.00 15.41 32 TYR B C 1
ATOM 2275 O O . TYR B 1 40 ? -24.062 46.907 0.387 1.00 14.22 32 TYR B O 1
ATOM 2284 N N . LEU B 1 41 ? -25.874 48.236 0.387 1.00 12.31 33 LEU B N 1
ATOM 2285 C CA . LEU B 1 41 ? -25.497 48.797 1.686 1.00 15.00 33 LEU B CA 1
ATOM 2286 C C . LEU B 1 41 ? -25.494 47.731 2.779 1.00 19.53 33 LEU B C 1
ATOM 2287 O O . LEU B 1 41 ? -24.660 47.777 3.692 1.00 17.05 33 LEU B O 1
ATOM 2292 N N . SER B 1 42 ? -26.399 46.751 2.700 1.00 20.25 34 SER B N 1
ATOM 2293 C CA . SER B 1 42 ? -26.469 45.761 3.767 1.00 19.83 34 SER B CA 1
ATOM 2294 C C . SER B 1 42 ? -25.299 44.781 3.733 1.00 23.06 34 SER B C 1
ATOM 2295 O O . SER B 1 42 ? -25.006 44.157 4.759 1.00 22.82 34 SER B O 1
ATOM 2298 N N . VAL B 1 43 ? -24.610 44.648 2.598 1.00 18.59 35 VAL B N 1
ATOM 2299 C CA . VAL B 1 43 ? -23.413 43.811 2.514 1.00 22.62 35 VAL B CA 1
ATOM 2300 C C . VAL B 1 43 ? -22.159 44.683 2.531 1.00 19.19 35 VAL B C 1
ATOM 2301 O O . VAL B 1 43 ? -21.121 44.307 1.976 1.00 19.57 35 VAL B O 1
ATOM 2305 N N . SER B 1 44 ? -22.253 45.852 3.173 1.00 15.69 36 SER B N 1
ATOM 2306 C CA . SER B 1 44 ? -21.141 46.739 3.529 1.00 16.80 36 SER B CA 1
ATOM 2307 C C . SER B 1 44 ? -20.524 47.486 2.350 1.00 19.79 36 SER B C 1
ATOM 2308 O O . SER B 1 44 ? -19.475 48.123 2.521 1.00 19.08 36 SER B O 1
ATOM 2311 N N . ALA B 1 45 ? -21.137 47.454 1.168 1.00 14.46 37 ALA B N 1
ATOM 2312 C CA . ALA B 1 45 ? -20.619 48.240 0.057 1.00 15.24 37 ALA B CA 1
ATOM 2313 C C . ALA B 1 45 ? -20.853 49.730 0.305 1.00 16.89 37 ALA B C 1
ATOM 2314 O O . ALA B 1 45 ? -21.689 50.126 1.120 1.00 21.74 37 ALA B O 1
ATOM 2316 N N . ARG B 1 46 ? -20.073 50.558 -0.384 1.00 15.77 38 ARG B N 1
ATOM 2317 C CA . ARG B 1 46 ? -20.381 51.978 -0.508 1.00 15.66 38 ARG B CA 1
ATOM 2318 C C . ARG B 1 46 ? -21.163 52.159 -1.799 1.00 18.54 38 ARG B C 1
ATOM 2319 O O . ARG B 1 46 ? -20.875 51.497 -2.798 1.00 16.03 38 ARG B O 1
ATOM 2327 N N . VAL B 1 47 ? -22.182 53.018 -1.765 1.00 15.30 39 VAL B N 1
ATOM 2328 C CA . VAL B 1 47 ? -23.109 53.158 -2.884 1.00 15.71 39 VAL B CA 1
ATOM 2329 C C . VAL B 1 47 ? -23.261 54.628 -3.230 1.00 19.03 39 VAL B C 1
ATOM 2330 O O . VAL B 1 47 ? -23.489 55.459 -2.343 1.00 18.31 39 VAL B O 1
ATOM 2334 N N . ILE B 1 48 ? -23.126 54.948 -4.515 1.00 17.62 40 ILE B N 1
ATOM 2335 C CA . ILE B 1 48 ? -23.442 56.271 -5.036 1.00 14.55 40 ILE B CA 1
ATOM 2336 C C . ILE B 1 48 ? -24.645 56.120 -5.960 1.00 19.33 40 ILE B C 1
ATOM 2337 O O . ILE B 1 48 ? -24.606 55.348 -6.928 1.00 19.12 40 ILE B O 1
ATOM 2342 N N . CYS B 1 49 ? -25.710 56.846 -5.662 1.00 17.58 41 CYS B N 1
ATOM 2343 C CA . CYS B 1 49 ? -26.897 56.863 -6.509 1.00 19.47 41 CYS B CA 1
ATOM 2344 C C . CYS B 1 49 ? -26.886 58.130 -7.359 1.00 20.22 41 CYS B C 1
ATOM 2345 O O . CYS B 1 49 ? -26.789 59.238 -6.817 1.00 20.56 41 CYS B O 1
ATOM 2348 N N . LEU B 1 50 ? -26.969 57.969 -8.686 1.00 16.61 42 LEU B N 1
ATOM 2349 C CA . LEU B 1 50 ? -27.135 59.081 -9.619 1.00 18.99 42 LEU B CA 1
ATOM 2350 C C . LEU B 1 50 ? -28.570 59.068 -10.127 1.00 15.12 42 LEU B C 1
ATOM 2351 O O . LEU B 1 50 ? -28.976 58.124 -10.813 1.00 19.20 42 LEU B O 1
ATOM 2356 N N . ASP B 1 51 ? -29.322 60.128 -9.825 1.00 17.14 43 ASP B N 1
ATOM 2357 C CA . ASP B 1 51 ? -30.749 60.148 -10.121 1.00 16.42 43 ASP B CA 1
ATOM 2358 C C . ASP B 1 51 ? -31.202 61.592 -9.992 1.00 17.50 43 ASP B C 1
ATOM 2359 O O . ASP B 1 51 ? -30.718 62.285 -9.089 1.00 17.99 43 ASP B O 1
ATOM 2364 N N . PRO B 1 52 ? -32.057 62.108 -10.883 1.00 17.17 44 PRO B N 1
ATOM 2365 C CA . PRO B 1 52 ? -32.608 63.458 -10.648 1.00 21.05 44 PRO B CA 1
ATOM 2366 C C . PRO B 1 52 ? -33.532 63.521 -9.448 1.00 20.98 44 PRO B C 1
ATOM 2367 O O . PRO B 1 52 ? -33.733 64.610 -8.895 1.00 23.93 44 PRO B O 1
ATOM 2371 N N . GLU B 1 53 ? -34.091 62.392 -9.032 1.00 21.54 45 GLU B N 1
ATOM 2372 C CA . GLU B 1 53 ? -35.031 62.323 -7.925 1.00 25.73 45 GLU B CA 1
ATOM 2373 C C . GLU B 1 53 ? -34.323 61.866 -6.661 1.00 22.83 45 GLU B C 1
ATOM 2374 O O . GLU B 1 53 ? -33.476 60.966 -6.689 1.00 22.45 45 GLU B O 1
ATOM 2380 N N . GLN B 1 54 ? -34.692 62.481 -5.558 1.00 20.35 46 GLN B N 1
ATOM 2381 C CA . GLN B 1 54 ? -34.131 62.121 -4.274 1.00 24.74 46 GLN B CA 1
ATOM 2382 C C . GLN B 1 54 ? -34.646 60.749 -3.846 1.00 26.49 46 GLN B C 1
ATOM 2383 O O . GLN B 1 54 ? -35.807 60.417 -4.106 1.00 27.30 46 GLN B O 1
ATOM 2389 N N . PRO B 1 55 ? -33.811 59.931 -3.204 1.00 30.25 47 PRO B N 1
ATOM 2390 C CA . PRO B 1 55 ? -34.307 58.685 -2.610 1.00 24.66 47 PRO B CA 1
ATOM 2391 C C . PRO B 1 55 ? -35.467 58.956 -1.661 1.00 27.68 47 PRO B C 1
ATOM 2392 O O . PRO B 1 55 ? -35.493 59.967 -0.959 1.00 24.19 47 PRO B O 1
ATOM 2396 N N . SER B 1 56 ? -36.446 58.050 -1.664 1.00 32.42 48 SER B N 1
ATOM 2397 C CA . SER B 1 56 ? -37.620 58.167 -0.808 1.00 34.60 48 SER B CA 1
ATOM 2398 C C . SER B 1 56 ? -37.373 57.646 0.596 1.00 38.21 48 SER B C 1
ATOM 2399 O O . SER B 1 56 ? -38.214 57.855 1.477 1.00 43.29 48 SER B O 1
ATOM 2402 N N . VAL B 1 57 ? -36.247 56.983 0.816 1.00 30.94 49 VAL B N 1
ATOM 2403 C CA . VAL B 1 57 ? -35.868 56.431 2.106 1.00 34.46 49 VAL B CA 1
ATOM 2404 C C . VAL B 1 57 ? -34.609 57.142 2.568 1.00 32.40 49 VAL B C 1
ATOM 2405 O O . VAL B 1 57 ? -33.721 57.429 1.757 1.00 33.25 49 VAL B O 1
ATOM 2409 N N . ASP B 1 58 ? -34.539 57.437 3.865 1.00 27.22 50 ASP B N 1
ATOM 2410 C CA . ASP B 1 58 ? -33.317 57.935 4.491 1.00 28.45 50 ASP B CA 1
ATOM 2411 C C . ASP B 1 58 ? -32.509 56.727 4.953 1.00 31.34 50 ASP B C 1
ATOM 2412 O O . ASP B 1 58 ? -32.805 56.126 5.989 1.00 31.41 50 ASP B O 1
ATOM 2417 N N . TYR B 1 59 ? -31.470 56.373 4.194 1.00 25.02 51 TYR B N 1
ATOM 2418 C CA . TYR B 1 59 ? -30.692 55.191 4.548 1.00 26.78 51 TYR B CA 1
ATOM 2419 C C . TYR B 1 59 ? -29.869 55.375 5.819 1.00 26.95 51 TYR B C 1
ATOM 2420 O O . TYR B 1 59 ? -29.445 54.374 6.409 1.00 29.31 51 TYR B O 1
ATOM 2429 N N . LYS B 1 60 ? -29.645 56.617 6.256 1.00 28.49 52 LYS B N 1
ATOM 2430 C CA . LYS B 1 60 ? -28.918 56.908 7.497 1.00 30.76 52 LYS B CA 1
ATOM 2431 C C . LYS B 1 60 ? -27.578 56.170 7.534 1.00 30.59 52 LYS B C 1
ATOM 2432 O O . LYS B 1 60 ? -27.222 55.507 8.511 1.00 32.00 52 LYS B O 1
ATOM 2434 N N . SER B 1 61 ? -26.834 56.276 6.437 1.00 28.64 53 SER B N 1
ATOM 2435 C CA . SER B 1 61 ? -25.560 55.585 6.305 1.00 24.56 53 SER B CA 1
ATOM 2436 C C . SER B 1 61 ? -24.534 56.534 5.719 1.00 24.71 53 SER B C 1
ATOM 2437 O O . SER B 1 61 ? -24.779 57.140 4.670 1.00 26.48 53 SER B O 1
ATOM 2440 N N . ASN B 1 62 ? -23.377 56.643 6.372 1.00 26.11 54 ASN B N 1
ATOM 2441 C CA . ASN B 1 62 ? -22.281 57.385 5.761 1.00 26.70 54 ASN B CA 1
ATOM 2442 C C . ASN B 1 62 ? -21.582 56.588 4.663 1.00 21.61 54 ASN B C 1
ATOM 2443 O O . ASN B 1 62 ? -20.593 57.062 4.103 1.00 26.75 54 ASN B O 1
ATOM 2448 N N . ARG B 1 63 ? -22.084 55.402 4.328 1.00 17.20 55 ARG B N 1
ATOM 2449 C CA . ARG B 1 63 ? -21.613 54.666 3.166 1.00 17.35 55 ARG B CA 1
ATOM 2450 C C . ARG B 1 63 ? -22.501 54.885 1.946 1.00 25.75 55 ARG B C 1
ATOM 2451 O O . ARG B 1 63 ? -22.267 54.261 0.905 1.00 22.01 55 ARG B O 1
ATOM 2459 N N . PHE B 1 64 ? -23.486 55.788 2.037 1.00 20.75 56 PHE B N 1
ATOM 2460 C CA . PHE B 1 64 ? -24.382 56.108 0.934 1.00 16.95 56 PHE B CA 1
ATOM 2461 C C . PHE B 1 64 ? -24.260 57.577 0.552 1.00 17.27 56 PHE B C 1
ATOM 2462 O O . PHE B 1 64 ? -24.160 58.443 1.417 1.00 16.60 56 PHE B O 1
ATOM 2470 N N . GLU B 1 65 ? -24.297 57.853 -0.748 1.00 17.07 57 GLU B N 1
ATOM 2471 C CA . GLU B 1 65 ? -24.290 59.215 -1.267 1.00 18.48 57 GLU B CA 1
ATOM 2472 C C . GLU B 1 65 ? -25.244 59.315 -2.454 1.00 22.54 57 GLU B C 1
ATOM 2473 O O . GLU B 1 65 ? -25.193 58.480 -3.361 1.00 23.27 57 GLU B O 1
ATOM 2479 N N . TRP B 1 66 ? -26.110 60.328 -2.447 1.00 17.26 58 TRP B N 1
ATOM 2480 C CA . TRP B 1 66 ? -26.962 60.641 -3.592 1.00 21.97 58 TRP B CA 1
ATOM 2481 C C . TRP B 1 66 ? -26.390 61.843 -4.325 1.00 26.00 58 TRP B C 1
ATOM 2482 O O . TRP B 1 66 ? -26.097 62.874 -3.708 1.00 23.91 58 TRP B O 1
ATOM 2493 N N . ILE B 1 67 ? -26.230 61.711 -5.635 1.00 21.77 59 ILE B N 1
ATOM 2494 C CA . ILE B 1 67 ? -25.837 62.828 -6.480 1.00 24.16 59 ILE B CA 1
ATOM 2495 C C . ILE B 1 67 ? -27.000 63.137 -7.408 1.00 23.06 59 ILE B C 1
ATOM 2496 O O . ILE B 1 67 ? -27.389 62.302 -8.232 1.00 19.91 59 ILE B O 1
ATOM 2501 N N . GLN B 1 68 ? -27.567 64.329 -7.269 1.00 19.33 60 GLN B N 1
ATOM 2502 C CA . GLN B 1 68 ? -28.628 64.750 -8.178 1.00 18.87 60 GLN B CA 1
ATOM 2503 C C . GLN B 1 68 ? -28.036 64.951 -9.571 1.00 23.09 60 GLN B C 1
ATOM 2504 O O . GLN B 1 68 ? -27.204 65.841 -9.779 1.00 22.55 60 GLN B O 1
ATOM 2510 N N . ALA B 1 69 ? -28.456 64.127 -10.532 1.00 21.99 61 ALA B N 1
ATOM 2511 C CA . ALA B 1 69 ? -27.793 64.116 -11.826 1.00 24.35 61 ALA B CA 1
ATOM 2512 C C . ALA B 1 69 ? -28.738 63.617 -12.903 1.00 19.75 61 ALA B C 1
ATOM 2513 O O . ALA B 1 69 ? -29.646 62.823 -12.645 1.00 21.38 61 ALA B O 1
ATOM 2515 N N . ASP B 1 70 ? -28.478 64.075 -14.125 1.00 16.28 62 ASP B N 1
ATOM 2516 C CA . ASP B 1 70 ? -29.229 63.710 -15.317 1.00 17.92 62 ASP B CA 1
ATOM 2517 C C . ASP B 1 70 ? -28.254 63.025 -16.264 1.00 19.28 62 ASP B C 1
ATOM 2518 O O . ASP B 1 70 ? -27.364 63.682 -16.819 1.00 20.63 62 ASP B O 1
ATOM 2523 N N . ILE B 1 71 ? -28.426 61.712 -16.456 1.00 15.42 63 ILE B N 1
ATOM 2524 C CA . ILE B 1 71 ? -27.488 60.937 -17.265 1.00 16.31 63 ILE B CA 1
ATOM 2525 C C . ILE B 1 71 ? -27.581 61.251 -18.751 1.00 19.21 63 ILE B C 1
ATOM 2526 O O . ILE B 1 71 ? -26.778 60.733 -19.531 1.00 20.50 63 ILE B O 1
ATOM 2531 N N . THR B 1 72 ? -28.542 62.066 -19.172 1.00 18.17 64 THR B N 1
ATOM 2532 C CA . THR B 1 72 ? -28.577 62.500 -20.559 1.00 19.78 64 THR B CA 1
ATOM 2533 C C . THR B 1 72 ? -27.719 63.732 -20.802 1.00 25.12 64 THR B C 1
ATOM 2534 O O . THR B 1 72 ? -27.567 64.131 -21.956 1.00 29.73 64 THR B O 1
ATOM 2538 N N . ASN B 1 73 ? -27.154 64.335 -19.748 1.00 23.68 65 ASN B N 1
ATOM 2539 C CA . ASN B 1 73 ? -26.391 65.585 -19.842 1.00 24.36 65 ASN B CA 1
ATOM 2540 C C . ASN B 1 73 ? -24.900 65.277 -19.716 1.00 24.33 65 ASN B C 1
ATOM 2541 O O . ASN B 1 73 ? -24.400 65.049 -18.609 1.00 23.70 65 ASN B O 1
ATOM 2546 N N . ARG B 1 74 ? -24.180 65.317 -20.846 1.00 19.14 66 ARG B N 1
ATOM 2547 C CA . ARG B 1 74 ? -22.748 65.006 -20.814 1.00 20.47 66 ARG B CA 1
ATOM 2548 C C . ARG B 1 74 ? -21.982 65.950 -19.889 1.00 22.10 66 ARG B C 1
ATOM 2549 O O . ARG B 1 74 ? -21.071 65.519 -19.175 1.00 23.36 66 ARG B O 1
ATOM 2557 N N . LYS B 1 75 ? -22.313 67.245 -19.901 1.00 22.76 67 LYS B N 1
ATOM 2558 C CA . LYS B 1 75 ? -21.560 68.176 -19.065 1.00 27.52 67 LYS B CA 1
ATOM 2559 C C . LYS B 1 75 ? -21.708 67.825 -17.587 1.00 29.11 67 LYS B C 1
ATOM 2560 O O . LYS B 1 75 ? -20.721 67.839 -16.834 1.00 25.50 67 LYS B O 1
ATOM 2566 N N . GLU B 1 76 ? -22.934 67.501 -17.159 1.00 23.66 68 GLU B N 1
ATOM 2567 C CA . GLU B 1 76 ? -23.180 67.073 -15.783 1.00 30.51 68 GLU B CA 1
ATOM 2568 C C . GLU B 1 76 ? -22.377 65.828 -15.434 1.00 28.61 68 GLU B C 1
ATOM 2569 O O . GLU B 1 76 ? -21.732 65.764 -14.382 1.00 28.53 68 GLU B O 1
ATOM 2575 N N . ILE B 1 77 ? -22.438 64.810 -16.291 1.00 21.32 69 ILE B N 1
ATOM 2576 C CA . ILE B 1 77 ? -21.751 63.557 -16.004 1.00 16.93 69 ILE B CA 1
ATOM 2577 C C . ILE B 1 77 ? -20.243 63.769 -15.985 1.00 21.36 69 ILE B C 1
ATOM 2578 O O . ILE B 1 77 ? -19.534 63.240 -15.118 1.00 20.62 69 ILE B O 1
ATOM 2583 N N . LYS B 1 78 ? -19.729 64.546 -16.939 1.00 21.09 70 LYS B N 1
ATOM 2584 C CA . LYS B 1 78 ? -18.302 64.825 -16.990 1.00 20.01 70 LYS B CA 1
ATOM 2585 C C . LYS B 1 78 ? -17.813 65.429 -15.682 1.00 23.39 70 LYS B C 1
ATOM 2586 O O . LYS B 1 78 ? -16.806 64.988 -15.115 1.00 23.88 70 LYS B O 1
ATOM 2592 N N . GLU B 1 79 ? -18.524 66.440 -15.183 1.00 25.15 71 GLU B N 1
ATOM 2593 C CA . GLU B 1 79 ? -18.105 67.095 -13.950 1.00 26.58 71 GLU B CA 1
ATOM 2594 C C . GLU B 1 79 ? -18.212 66.148 -12.757 1.00 27.08 71 GLU B C 1
ATOM 2595 O O . GLU B 1 79 ? -17.362 66.170 -11.859 1.00 26.16 71 GLU B O 1
ATOM 2597 N N . ILE B 1 80 ? -19.239 65.299 -12.735 1.00 26.12 72 ILE B N 1
ATOM 2598 C CA . ILE B 1 80 ? -19.357 64.314 -11.661 1.00 26.05 72 ILE B CA 1
ATOM 2599 C C . ILE B 1 80 ? -18.178 63.349 -11.687 1.00 24.41 72 ILE B C 1
ATOM 2600 O O . ILE B 1 80 ? -17.590 63.036 -10.644 1.00 22.28 72 ILE B O 1
ATOM 2605 N N . PHE B 1 81 ? -17.798 62.872 -12.876 1.00 19.52 73 PHE B N 1
ATOM 2606 C CA . PHE B 1 81 ? -16.706 61.906 -12.934 1.00 19.35 73 PHE B CA 1
ATOM 2607 C C . PHE B 1 81 ? -15.375 62.535 -12.564 1.00 22.99 73 PHE B C 1
ATOM 2608 O O . PHE B 1 81 ? -14.520 61.863 -11.975 1.00 25.16 73 PHE B O 1
ATOM 2616 N N . LEU B 1 82 ? -15.187 63.817 -12.867 1.00 21.39 74 LEU B N 1
ATOM 2617 C CA A LEU B 1 82 ? -13.998 64.513 -12.389 0.58 22.65 74 LEU B CA 1
ATOM 2618 C CA B LEU B 1 82 ? -13.990 64.499 -12.389 0.42 23.10 74 LEU B CA 1
ATOM 2619 C C . LEU B 1 82 ? -13.979 64.563 -10.868 1.00 27.28 74 LEU B C 1
ATOM 2620 O O . LEU B 1 82 ? -12.945 64.304 -10.237 1.00 25.20 74 LEU B O 1
ATOM 2629 N N . SER B 1 83 ? -15.121 64.889 -10.263 1.00 22.88 75 SER B N 1
ATOM 2630 C CA . SER B 1 83 ? -15.205 64.947 -8.809 1.00 27.77 75 SER B CA 1
ATOM 2631 C C . SER B 1 83 ? -14.988 63.573 -8.176 1.00 24.07 75 SER B C 1
ATOM 2632 O O . SER B 1 83 ? -14.340 63.465 -7.127 1.00 30.80 75 SER B O 1
ATOM 2635 N N . LEU B 1 84 ? -15.526 62.513 -8.789 1.00 23.87 76 LEU B N 1
ATOM 2636 C CA . LEU B 1 84 ? -15.323 61.168 -8.257 1.00 20.63 76 LEU B CA 1
ATOM 2637 C C . LEU B 1 84 ? -13.849 60.799 -8.256 1.00 27.67 76 LEU B C 1
ATOM 2638 O O . LEU B 1 84 ? -13.343 60.230 -7.280 1.00 26.62 76 LEU B O 1
ATOM 2643 N N . GLU B 1 85 ? -13.140 61.112 -9.343 1.00 26.03 77 GLU B N 1
ATOM 2644 C CA . GLU B 1 85 ? -11.710 60.829 -9.389 1.00 33.30 77 GLU B CA 1
ATOM 2645 C C . GLU B 1 85 ? -10.957 61.673 -8.366 1.00 33.17 77 GLU B C 1
ATOM 2646 O O . GLU B 1 85 ? -10.078 61.167 -7.650 1.00 26.81 77 GLU B O 1
ATOM 2652 N N . ASN B 1 86 ? -11.302 62.962 -8.274 1.00 31.62 78 ASN B N 1
ATOM 2653 C CA . ASN B 1 86 ? -10.644 63.853 -7.327 1.00 27.37 78 ASN B CA 1
ATOM 2654 C C . ASN B 1 86 ? -10.798 63.355 -5.900 1.00 25.92 78 ASN B C 1
ATOM 2655 O O . ASN B 1 86 ? -9.876 63.488 -5.087 1.00 27.77 78 ASN B O 1
ATOM 2660 N N . GLN B 1 87 ? -11.957 62.782 -5.576 1.00 24.12 79 GLN B N 1
ATOM 2661 C CA . GLN B 1 87 ? -12.273 62.344 -4.225 1.00 26.06 79 GLN B CA 1
ATOM 2662 C C . GLN B 1 87 ? -11.909 60.890 -3.970 1.00 27.91 79 GLN B C 1
ATOM 2663 O O . GLN B 1 87 ? -12.299 60.348 -2.930 1.00 27.80 79 GLN B O 1
ATOM 2669 N N . ASN B 1 88 ? -11.195 60.245 -4.892 1.00 26.14 80 ASN B N 1
ATOM 2670 C CA . ASN B 1 88 ? -10.892 58.817 -4.783 1.00 23.58 80 ASN B CA 1
ATOM 2671 C C . ASN B 1 88 ? -12.169 58.016 -4.581 1.00 25.62 80 ASN B C 1
ATOM 2672 O O . ASN B 1 88 ? -12.267 57.159 -3.698 1.00 29.29 80 ASN B O 1
ATOM 2677 N N . LYS B 1 89 ? -13.178 58.332 -5.390 1.00 18.26 81 LYS B N 1
ATOM 2678 C CA . LYS B 1 89 ? -14.397 57.536 -5.389 1.00 23.08 81 LYS B CA 1
ATOM 2679 C C . LYS B 1 89 ? -14.542 56.869 -6.746 1.00 27.15 81 LYS B C 1
ATOM 2680 O O . LYS B 1 89 ? -15.546 57.056 -7.438 1.00 27.04 81 LYS B O 1
ATOM 2686 N N . ILE B 1 90 ? -13.539 56.095 -7.136 1.00 19.99 82 ILE B N 1
ATOM 2687 C CA . ILE B 1 90 ? -13.569 55.379 -8.406 1.00 23.22 82 ILE B CA 1
ATOM 2688 C C . ILE B 1 90 ? -14.430 54.137 -8.222 1.00 19.03 82 ILE B C 1
ATOM 2689 O O . ILE B 1 90 ? -14.084 53.258 -7.426 1.00 17.72 82 ILE B O 1
ATOM 2694 N N . PRO B 1 91 ? -15.552 54.028 -8.921 1.00 18.11 83 PRO B N 1
ATOM 2695 C CA . PRO B 1 91 ? -16.431 52.872 -8.721 1.00 19.84 83 PRO B CA 1
ATOM 2696 C C . PRO B 1 91 ? -15.752 51.572 -9.117 1.00 19.35 83 PRO B C 1
ATOM 2697 O O . PRO B 1 91 ? -14.903 51.537 -10.007 1.00 21.27 83 PRO B O 1
ATOM 2701 N N . ASP B 1 92 ? -16.144 50.494 -8.443 1.00 13.07 84 ASP B N 1
ATOM 2702 C CA . ASP B 1 92 ? -15.765 49.152 -8.854 1.00 14.34 84 ASP B CA 1
ATOM 2703 C C . ASP B 1 92 ? -16.827 48.501 -9.718 1.00 12.60 84 ASP B C 1
ATOM 2704 O O . ASP B 1 92 ? -16.516 47.598 -10.498 1.00 16.00 84 ASP B O 1
ATOM 2709 N N . ILE B 1 93 ? -18.068 48.954 -9.582 1.00 13.23 85 ILE B N 1
ATOM 2710 C CA . ILE B 1 93 ? -19.244 48.365 -10.198 1.00 16.93 85 ILE B CA 1
ATOM 2711 C C . ILE B 1 93 ? -20.092 49.520 -10.694 1.00 17.44 85 ILE B C 1
ATOM 2712 O O . ILE B 1 93 ? -20.354 50.458 -9.933 1.00 14.19 85 ILE B O 1
ATOM 2717 N N . LEU B 1 94 ? -20.477 49.477 -11.973 1.00 10.73 86 LEU B N 1
ATOM 2718 C CA . LEU B 1 94 ? -21.422 50.424 -12.567 1.00 14.67 86 LEU B CA 1
ATOM 2719 C C . LEU B 1 94 ? -22.719 49.688 -12.874 1.00 16.18 86 LEU B C 1
ATOM 2720 O O . LEU B 1 94 ? -22.705 48.697 -13.609 1.00 13.61 86 LEU B O 1
ATOM 2725 N N . ILE B 1 95 ? -23.834 50.171 -12.331 1.00 12.36 87 ILE B N 1
ATOM 2726 C CA . ILE B 1 95 ? -25.146 49.587 -12.600 1.00 14.02 87 ILE B CA 1
ATOM 2727 C C . ILE B 1 95 ? -25.982 50.624 -13.338 1.00 12.79 87 ILE B C 1
ATOM 2728 O O . ILE B 1 95 ? -26.389 51.638 -12.757 1.00 14.27 87 ILE B O 1
ATOM 2733 N N . ASN B 1 96 ? -26.253 50.363 -14.621 1.00 12.40 88 ASN B N 1
ATOM 2734 C CA . ASN B 1 96 ? -27.069 51.255 -15.447 1.00 15.09 88 ASN B CA 1
ATOM 2735 C C . ASN B 1 96 ? -28.537 50.877 -15.261 1.00 16.48 88 ASN B C 1
ATOM 2736 O O . ASN B 1 96 ? -29.167 50.222 -16.094 1.00 15.39 88 ASN B O 1
ATOM 2741 N N . CYS B 1 97 ? -29.090 51.294 -14.141 1.00 14.69 89 CYS B N 1
ATOM 2742 C CA . CYS B 1 97 ? -30.447 50.891 -13.813 1.00 16.25 89 CYS B CA 1
ATOM 2743 C C . CYS B 1 97 ? -31.489 51.887 -14.296 1.00 18.32 89 CYS B C 1
ATOM 2744 O O . CYS B 1 97 ? -32.658 51.518 -14.438 1.00 19.88 89 CYS B O 1
ATOM 2747 N N . ALA B 1 98 ? -31.096 53.124 -14.588 1.00 17.55 90 ALA B N 1
ATOM 2748 C CA . ALA B 1 98 ? -32.069 54.112 -15.032 1.00 13.00 90 ALA B CA 1
ATOM 2749 C C . ALA B 1 98 ? -32.716 53.680 -16.343 1.00 19.09 90 ALA B C 1
ATOM 2750 O O . ALA B 1 98 ? -32.041 53.197 -17.260 1.00 16.41 90 ALA B O 1
ATOM 2752 N N . GLY B 1 99 ? -34.035 53.855 -16.416 1.00 17.45 91 GLY B N 1
ATOM 2753 C CA . GLY B 1 99 ? -34.802 53.532 -17.607 1.00 16.67 91 GLY B CA 1
ATOM 2754 C C . GLY B 1 99 ? -36.182 54.132 -17.507 1.00 15.48 91 GLY B C 1
ATOM 2755 O O . GLY B 1 99 ? -36.726 54.291 -16.410 1.00 19.12 91 GLY B O 1
ATOM 2756 N N . ILE B 1 100 ? -36.751 54.508 -18.654 1.00 16.04 92 ILE B N 1
ATOM 2757 C CA . ILE B 1 100 ? -38.099 55.067 -18.701 1.00 12.95 92 ILE B CA 1
ATOM 2758 C C . ILE B 1 100 ? -38.849 54.479 -19.894 1.00 15.47 92 ILE B C 1
ATOM 2759 O O . ILE B 1 100 ? -38.296 53.749 -20.715 1.00 17.94 92 ILE B O 1
ATOM 2764 N N . SER B 1 101 ? -40.133 54.811 -19.976 1.00 16.67 93 SER B N 1
ATOM 2765 C CA . SER B 1 101 ? -40.978 54.393 -21.088 1.00 17.95 93 SER B CA 1
ATOM 2766 C C . SER B 1 101 ? -42.046 55.459 -21.297 1.00 18.30 93 SER B C 1
ATOM 2767 O O . SER B 1 101 ? -42.056 56.497 -20.636 1.00 20.55 93 SER B O 1
ATOM 2770 N N . VAL B 1 102 ? -42.941 55.190 -22.244 1.00 20.35 94 VAL B N 1
ATOM 2771 C CA A VAL B 1 102 ? -44.083 56.039 -22.538 0.82 18.64 94 VAL B CA 1
ATOM 2772 C CA B VAL B 1 102 ? -44.081 56.043 -22.561 0.18 19.19 94 VAL B CA 1
ATOM 2773 C C . VAL B 1 102 ? -45.226 55.100 -22.907 1.00 18.64 94 VAL B C 1
ATOM 2774 O O . VAL B 1 102 ? -45.010 53.953 -23.298 1.00 22.67 94 VAL B O 1
ATOM 2781 N N . PHE B 1 103 ? -46.466 55.571 -22.751 1.00 18.21 95 PHE B N 1
ATOM 2782 C CA . PHE B 1 103 ? -47.566 54.613 -22.796 1.00 22.91 95 PHE B CA 1
ATOM 2783 C C . PHE B 1 103 ? -48.674 54.881 -23.809 1.00 26.33 95 PHE B C 1
ATOM 2784 O O . PHE B 1 103 ? -49.614 54.081 -23.878 1.00 30.93 95 PHE B O 1
ATOM 2792 N N . THR B 1 104 ? -48.585 55.934 -24.615 1.00 20.17 96 THR B N 1
ATOM 2793 C CA . THR B 1 104 ? -49.577 56.167 -25.659 1.00 21.69 96 THR B CA 1
ATOM 2794 C C . THR B 1 104 ? -49.299 55.255 -26.861 1.00 20.63 96 THR B C 1
ATOM 2795 O O . THR B 1 104 ? -48.201 54.712 -26.993 1.00 20.58 96 THR B O 1
ATOM 2799 N N . PRO B 1 105 ? -50.279 55.059 -27.744 1.00 23.80 97 PRO B N 1
ATOM 2800 C CA . PRO B 1 105 ? -50.099 54.095 -28.838 1.00 23.45 97 PRO B CA 1
ATOM 2801 C C . PRO B 1 105 ? -49.049 54.537 -29.845 1.00 19.72 97 PRO B C 1
ATOM 2802 O O . PRO B 1 105 ? -48.775 55.722 -30.036 1.00 19.39 97 PRO B O 1
ATOM 2806 N N . PHE B 1 106 ? -48.494 53.532 -30.522 1.00 17.13 98 PHE B N 1
ATOM 2807 C CA . PHE B 1 106 ? -47.487 53.751 -31.553 1.00 14.06 98 PHE B CA 1
ATOM 2808 C C . PHE B 1 106 ? -47.886 54.852 -32.524 1.00 17.37 98 PHE B C 1
ATOM 2809 O O . PHE B 1 106 ? -47.060 55.700 -32.880 1.00 18.88 98 PHE B O 1
ATOM 2817 N N . GLU B 1 107 ? -49.151 54.872 -32.951 1.00 20.27 99 GLU B N 1
ATOM 2818 C CA . GLU B 1 107 ? -49.521 55.838 -33.977 1.00 22.41 99 GLU B CA 1
ATOM 2819 C C . GLU B 1 107 ? -49.569 57.262 -33.440 1.00 21.74 99 GLU B C 1
ATOM 2820 O O . GLU B 1 107 ? -49.599 58.209 -34.235 1.00 20.76 99 GLU B O 1
ATOM 2826 N N . ASP B 1 108 ? -49.546 57.430 -32.121 1.00 22.19 100 ASP B N 1
ATOM 2827 C CA . ASP B 1 108 ? -49.564 58.737 -31.491 1.00 22.25 100 ASP B CA 1
ATOM 2828 C C . ASP B 1 108 ? -48.210 59.146 -30.937 1.00 19.18 100 ASP B C 1
ATOM 2829 O O . ASP B 1 108 ? -48.111 60.218 -30.326 1.00 18.75 100 ASP B O 1
ATOM 2834 N N . ARG B 1 109 ? -47.173 58.327 -31.125 1.00 15.92 101 ARG B N 1
ATOM 2835 C CA . ARG B 1 109 ? -45.849 58.656 -30.604 1.00 20.23 101 ARG B CA 1
ATOM 2836 C C . ARG B 1 109 ? -45.346 59.956 -31.213 1.00 21.45 101 ARG B C 1
ATOM 2837 O O . ARG B 1 109 ? -45.322 60.110 -32.437 1.00 18.10 101 ARG B O 1
ATOM 2845 N N . THR B 1 110 ? -44.932 60.886 -30.353 1.00 21.47 102 THR B N 1
ATOM 2846 C CA . THR B 1 110 ? -44.307 62.122 -30.798 1.00 16.96 102 THR B CA 1
ATOM 2847 C C . THR B 1 110 ? -42.800 61.964 -30.778 1.00 18.74 102 THR B C 1
ATOM 2848 O O . THR B 1 110 ? -42.260 61.071 -30.120 1.00 17.34 102 THR B O 1
ATOM 2852 N N . ASP B 1 111 ? -42.108 62.840 -31.511 1.00 19.57 103 ASP B N 1
ATOM 2853 C CA . ASP B 1 111 ? -40.649 62.759 -31.476 1.00 21.79 103 ASP B CA 1
ATOM 2854 C C . ASP B 1 111 ? -40.102 63.104 -30.097 1.00 21.72 103 ASP B C 1
ATOM 2855 O O . ASP B 1 111 ? -39.063 62.578 -29.690 1.00 20.54 103 ASP B O 1
ATOM 2860 N N . GLU B 1 112 ? -40.784 63.972 -29.362 1.00 19.05 104 GLU B N 1
ATOM 2861 C CA . GLU B 1 112 ? -40.303 64.313 -28.033 1.00 19.21 104 GLU B CA 1
ATOM 2862 C C . GLU B 1 112 ? -40.364 63.104 -27.105 1.00 21.36 104 GLU B C 1
ATOM 2863 O O . GLU B 1 112 ? -39.424 62.858 -26.340 1.00 21.27 104 GLU B O 1
ATOM 2869 N N . GLU B 1 113 ? -41.453 62.331 -27.171 1.00 19.30 105 GLU B N 1
ATOM 2870 C CA . GLU B 1 113 ? -41.546 61.089 -26.402 1.00 18.39 105 GLU B CA 1
ATOM 2871 C C . GLU B 1 113 ? -40.472 60.103 -26.830 1.00 17.59 105 GLU B C 1
ATOM 2872 O O . GLU B 1 113 ? -39.733 59.566 -25.997 1.00 18.15 105 GLU B O 1
ATOM 2878 N N . PHE B 1 114 ? -40.393 59.842 -28.137 1.00 15.78 106 PHE B N 1
ATOM 2879 C CA . PHE B 1 114 ? -39.424 58.894 -28.671 1.00 16.78 106 PHE B CA 1
ATOM 2880 C C . PHE B 1 114 ? -38.011 59.257 -28.236 1.00 17.60 106 PHE B C 1
ATOM 2881 O O . PHE B 1 114 ? -37.272 58.413 -27.712 1.00 14.24 106 PHE B O 1
ATOM 2889 N N . ASN B 1 115 ? -37.620 60.520 -28.445 1.00 15.95 107 ASN B N 1
ATOM 2890 C CA . ASN B 1 115 ? -36.256 60.940 -28.139 1.00 15.91 107 ASN B CA 1
ATOM 2891 C C . ASN B 1 115 ? -35.961 60.906 -26.646 1.00 17.02 107 ASN B C 1
ATOM 2892 O O . ASN B 1 115 ? -34.817 60.663 -26.253 1.00 15.80 107 ASN B O 1
ATOM 2897 N N . GLU B 1 116 ? -36.960 61.166 -25.800 1.00 17.09 108 GLU B N 1
ATOM 2898 C CA . GLU B 1 116 ? -36.700 61.136 -24.363 1.00 17.58 108 GLU B CA 1
ATOM 2899 C C . GLU B 1 116 ? -36.384 59.721 -23.895 1.00 20.32 108 GLU B C 1
ATOM 2900 O O . GLU B 1 116 ? -35.475 59.518 -23.082 1.00 18.21 108 GLU B O 1
ATOM 2906 N N . VAL B 1 117 ? -37.105 58.727 -24.417 1.00 13.98 109 VAL B N 1
ATOM 2907 C CA . VAL B 1 117 ? -36.842 57.342 -24.028 1.00 12.14 109 VAL B CA 1
ATOM 2908 C C . VAL B 1 117 ? -35.473 56.900 -24.535 1.00 15.74 109 VAL B C 1
ATOM 2909 O O . VAL B 1 117 ? -34.718 56.221 -23.822 1.00 14.83 109 VAL B O 1
ATOM 2913 N N . VAL B 1 118 ? -35.139 57.264 -25.778 1.00 14.08 110 VAL B N 1
ATOM 2914 C CA . VAL B 1 118 ? -33.814 56.960 -26.322 1.00 10.61 110 VAL B CA 1
ATOM 2915 C C . VAL B 1 118 ? -32.720 57.572 -25.447 1.00 11.30 110 VAL B C 1
ATOM 2916 O O . VAL B 1 118 ? -31.737 56.910 -25.091 1.00 18.41 110 VAL B O 1
ATOM 2920 N N . HIS B 1 119 ? -32.874 58.848 -25.087 1.00 14.94 111 HIS B N 1
ATOM 2921 C CA . HIS B 1 119 ? -31.805 59.533 -24.364 1.00 16.04 111 HIS B CA 1
ATOM 2922 C C . HIS B 1 119 ? -31.545 58.904 -23.002 1.00 15.08 111 HIS B C 1
ATOM 2923 O O . HIS B 1 119 ? -30.388 58.691 -22.629 1.00 15.99 111 HIS B O 1
ATOM 2930 N N . VAL B 1 120 ? -32.595 58.567 -22.253 1.00 15.29 112 VAL B N 1
ATOM 2931 C CA . VAL B 1 120 ? -32.370 57.957 -20.942 1.00 16.67 112 VAL B CA 1
ATOM 2932 C C . VAL B 1 120 ? -31.836 56.539 -21.104 1.00 17.79 112 VAL B C 1
ATOM 2933 O O . VAL B 1 120 ? -30.823 56.166 -20.496 1.00 15.98 112 VAL B O 1
ATOM 2937 N N . ASN B 1 121 ? -32.491 55.736 -21.952 1.00 18.84 113 ASN B N 1
ATOM 2938 C CA . ASN B 1 121 ? -32.167 54.314 -22.032 1.00 17.54 113 ASN B CA 1
ATOM 2939 C C . ASN B 1 121 ? -30.871 54.074 -22.808 1.00 15.98 113 ASN B C 1
ATOM 2940 O O . ASN B 1 121 ? -29.970 53.388 -22.314 1.00 19.28 113 ASN B O 1
ATOM 2945 N N . LEU B 1 122 ? -30.747 54.633 -24.019 1.00 13.02 114 LEU B N 1
ATOM 2946 C CA . LEU B 1 122 ? -29.562 54.368 -24.840 1.00 13.72 114 LEU B CA 1
ATOM 2947 C C . LEU B 1 122 ? -28.413 55.332 -24.542 1.00 13.10 114 LEU B C 1
ATOM 2948 O O . LEU B 1 122 ? -27.309 54.891 -24.205 1.00 15.05 114 LEU B O 1
ATOM 2953 N N . ASN B 1 123 ? -28.636 56.645 -24.709 1.00 15.79 115 ASN B N 1
ATOM 2954 C CA . ASN B 1 123 ? -27.571 57.615 -24.431 1.00 15.16 115 ASN B CA 1
ATOM 2955 C C . ASN B 1 123 ? -27.052 57.484 -23.004 1.00 14.99 115 ASN B C 1
ATOM 2956 O O . ASN B 1 123 ? -25.839 57.553 -22.762 1.00 17.25 115 ASN B O 1
ATOM 2961 N N . GLY B 1 124 ? -27.954 57.324 -22.041 1.00 14.09 116 GLY B N 1
ATOM 2962 C CA . GLY B 1 124 ? -27.527 57.267 -20.654 1.00 16.03 116 GLY B CA 1
ATOM 2963 C C . GLY B 1 124 ? -26.649 56.065 -20.361 1.00 17.67 116 GLY B C 1
ATOM 2964 O O . GLY B 1 124 ? -25.629 56.185 -19.680 1.00 17.51 116 GLY B O 1
ATOM 2965 N N . THR B 1 125 ? -27.036 54.888 -20.860 1.00 14.61 117 THR B N 1
ATOM 2966 C CA . THR B 1 125 ? -26.196 53.708 -20.669 1.00 15.10 117 THR B CA 1
ATOM 2967 C C . THR B 1 125 ? -24.878 53.864 -21.417 1.00 15.63 117 THR B C 1
ATOM 2968 O O . THR B 1 125 ? -23.814 53.512 -20.893 1.00 15.34 117 THR B O 1
ATOM 2972 N N . PHE B 1 126 ? -24.931 54.421 -22.633 1.00 15.90 118 PHE B N 1
ATOM 2973 C CA . PHE B 1 126 ? -23.717 54.670 -23.407 1.00 16.83 118 PHE B CA 1
ATOM 2974 C C . PHE B 1 126 ? -22.787 55.637 -22.685 1.00 14.64 118 PHE B C 1
ATOM 2975 O O . PHE B 1 126 ? -21.577 55.399 -22.576 1.00 16.84 118 PHE B O 1
ATOM 2983 N N . LEU B 1 127 ? -23.337 56.751 -22.211 1.00 15.13 119 LEU B N 1
ATOM 2984 C CA . LEU B 1 127 ? -22.521 57.817 -21.637 1.00 19.81 119 LEU B CA 1
ATOM 2985 C C . LEU B 1 127 ? -21.862 57.369 -20.336 1.00 15.81 119 LEU B C 1
ATOM 2986 O O . LEU B 1 127 ? -20.655 57.572 -20.134 1.00 16.72 119 LEU B O 1
ATOM 2991 N N . LEU B 1 128 ? -22.640 56.762 -19.437 1.00 14.54 120 LEU B N 1
ATOM 2992 C CA . LEU B 1 128 ? -22.068 56.294 -18.178 1.00 15.11 120 LEU B CA 1
ATOM 2993 C C . LEU B 1 128 ? -21.068 55.174 -18.425 1.00 13.64 120 LEU B C 1
ATOM 2994 O O . LEU B 1 128 ? -20.035 55.101 -17.752 1.00 17.38 120 LEU B O 1
ATOM 2999 N N . SER B 1 129 ? -21.357 54.292 -19.386 1.00 11.11 121 SER B N 1
ATOM 3000 C CA . SER B 1 129 ? -20.397 53.241 -19.717 1.00 17.45 121 SER B CA 1
ATOM 3001 C C . SER B 1 129 ? -19.122 53.837 -20.292 1.00 18.17 121 SER B C 1
ATOM 3002 O O . SER B 1 129 ? -18.018 53.356 -20.006 1.00 17.38 121 SER B O 1
ATOM 3005 N N . GLN B 1 130 ? -19.247 54.918 -21.062 1.00 14.56 122 GLN B N 1
ATOM 3006 C CA . GLN B 1 130 ? -18.078 55.498 -21.720 1.00 15.37 122 GLN B CA 1
ATOM 3007 C C . GLN B 1 130 ? -17.164 56.202 -20.717 1.00 19.87 122 GLN B C 1
ATOM 3008 O O . GLN B 1 130 ? -15.938 56.020 -20.747 1.00 19.43 122 GLN B O 1
ATOM 3014 N N . TYR B 1 131 ? -17.734 57.020 -19.826 1.00 17.55 123 TYR B N 1
ATOM 3015 C CA . TYR B 1 131 ? -16.911 57.664 -18.809 1.00 17.29 123 TYR B CA 1
ATOM 3016 C C . TYR B 1 131 ? -16.296 56.640 -17.869 1.00 17.36 123 TYR B C 1
ATOM 3017 O O . TYR B 1 131 ? -15.142 56.782 -17.455 1.00 15.17 123 TYR B O 1
ATOM 3026 N N . THR B 1 132 ? -17.047 55.594 -17.532 1.00 14.21 124 THR B N 1
ATOM 3027 C CA . THR B 1 132 ? -16.539 54.582 -16.611 1.00 18.80 124 THR B CA 1
ATOM 3028 C C . THR B 1 132 ? -15.441 53.743 -17.262 1.00 15.98 124 THR B C 1
ATOM 3029 O O . THR B 1 132 ? -14.395 53.494 -16.649 1.00 16.52 124 THR B O 1
ATOM 3033 N N . PHE B 1 133 ? -15.655 53.323 -18.514 1.00 16.39 125 PHE B N 1
ATOM 3034 C CA . PHE B 1 133 ? -14.625 52.595 -19.257 1.00 17.85 125 PHE B CA 1
ATOM 3035 C C . PHE B 1 133 ? -13.328 53.393 -19.356 1.00 17.76 125 PHE B C 1
ATOM 3036 O O . PHE B 1 133 ? -12.243 52.867 -19.085 1.00 16.56 125 PHE B O 1
ATOM 3044 N N . ARG B 1 134 ? -13.420 54.662 -19.763 1.00 16.70 126 ARG B N 1
ATOM 3045 C CA . ARG B 1 134 ? -12.218 55.478 -19.907 1.00 21.57 126 ARG B CA 1
ATOM 3046 C C . ARG B 1 134 ? -11.467 55.610 -18.584 1.00 22.56 126 ARG B C 1
ATOM 3047 O O . ARG B 1 134 ? -10.232 55.529 -18.551 1.00 19.99 126 ARG B O 1
ATOM 3055 N N . LEU B 1 135 ? -12.193 55.799 -17.481 1.00 18.53 127 LEU B N 1
ATOM 3056 C CA . LEU B 1 135 ? -11.535 55.962 -16.186 1.00 22.61 127 LEU B CA 1
ATOM 3057 C C . LEU B 1 135 ? -10.882 54.663 -15.726 1.00 17.36 127 LEU B C 1
ATOM 3058 O O . LEU B 1 135 ? -9.736 54.671 -15.256 1.00 18.60 127 LEU B O 1
ATOM 3063 N N . TRP B 1 136 ? -11.594 53.537 -15.852 1.00 16.14 128 TRP B N 1
ATOM 3064 C CA . TRP B 1 136 ? -11.034 52.248 -15.447 1.00 20.48 128 TRP B CA 1
ATOM 3065 C C . TRP B 1 136 ? -9.810 51.885 -16.276 1.00 22.42 128 TRP B C 1
ATOM 3066 O O . TRP B 1 136 ? -8.787 51.437 -15.740 1.00 19.53 128 TRP B O 1
ATOM 3077 N N . LYS B 1 137 ? -9.909 52.058 -17.595 1.00 20.05 129 LYS B N 1
ATOM 3078 C CA . LYS B 1 137 ? -8.779 51.779 -18.479 1.00 25.23 129 LYS B CA 1
ATOM 3079 C C . LYS B 1 137 ? -7.558 52.594 -18.078 1.00 26.02 129 LYS B C 1
ATOM 3080 O O . LYS B 1 137 ? -6.424 52.100 -18.120 1.00 28.98 129 LYS B O 1
ATOM 3086 N N . GLU B 1 138 ? -7.776 53.836 -17.655 1.00 24.72 130 GLU B N 1
ATOM 3087 C CA . GLU B 1 138 ? -6.663 54.702 -17.295 1.00 26.57 130 GLU B CA 1
ATOM 3088 C C . GLU B 1 138 ? -6.055 54.301 -15.957 1.00 35.85 130 GLU B C 1
ATOM 3089 O O . GLU B 1 138 ? -4.833 54.367 -15.779 1.00 32.68 130 GLU B O 1
ATOM 3095 N N . LYS B 1 139 ? -6.890 53.885 -15.005 1.00 31.85 131 LYS B N 1
ATOM 3096 C CA . LYS B 1 139 ? -6.428 53.483 -13.682 1.00 30.14 131 LYS B CA 1
ATOM 3097 C C . LYS B 1 139 ? -6.044 52.011 -13.601 1.00 31.59 131 LYS B C 1
ATOM 3098 O O . LYS B 1 139 ? -5.536 51.579 -12.559 1.00 31.56 131 LYS B O 1
ATOM 3104 N N . GLY B 1 140 ? -6.276 51.236 -14.658 1.00 32.24 132 GLY B N 1
ATOM 3105 C CA . GLY B 1 140 ? -6.064 49.802 -14.602 1.00 28.07 132 GLY B CA 1
ATOM 3106 C C . GLY B 1 140 ? -7.010 49.065 -13.676 1.00 31.31 132 GLY B C 1
ATOM 3107 O O . GLY B 1 140 ? -6.625 48.046 -13.090 1.00 29.69 132 GLY B O 1
ATOM 3108 N N . LYS B 1 141 ? -8.241 49.548 -13.523 1.00 27.92 133 LYS B N 1
ATOM 3109 C CA . LYS B 1 141 ? -9.202 48.923 -12.621 1.00 25.77 133 LYS B CA 1
ATOM 3110 C C . LYS B 1 141 ? -10.034 47.886 -13.367 1.00 28.93 133 LYS B C 1
ATOM 3111 O O . LYS B 1 141 ? -10.580 48.166 -14.444 1.00 23.23 133 LYS B O 1
ATOM 3117 N N . LYS B 1 142 ? -10.152 46.695 -12.782 1.00 26.04 134 LYS B N 1
ATOM 3118 C CA . LYS B 1 142 ? -10.908 45.608 -13.408 1.00 23.32 134 LYS B CA 1
ATOM 3119 C C . LYS B 1 142 ? -12.391 45.695 -13.035 1.00 24.93 134 LYS B C 1
ATOM 3120 O O . LYS B 1 142 ? -12.952 44.820 -12.382 1.00 24.87 134 LYS B O 1
ATOM 3122 N N . GLY B 1 143 ? -13.026 46.775 -13.480 1.00 18.67 135 GLY B N 1
ATOM 3123 C CA . GLY B 1 143 ? -14.400 47.058 -13.098 1.00 14.56 135 GLY B CA 1
ATOM 3124 C C . GLY B 1 143 ? -15.405 46.099 -13.716 1.00 18.33 135 GLY B C 1
ATOM 3125 O O . GLY B 1 143 ? -15.091 45.306 -14.607 1.00 16.65 135 GLY B O 1
ATOM 3126 N N . ILE B 1 144 ? -16.649 46.179 -13.220 1.00 12.68 136 ILE B N 1
ATOM 3127 C CA . ILE B 1 144 ? -17.776 45.389 -13.728 1.00 10.63 136 ILE B CA 1
ATOM 3128 C C . ILE B 1 144 ? -18.946 46.320 -14.027 1.00 13.60 136 ILE B C 1
ATOM 3129 O O . ILE B 1 144 ? -19.325 47.140 -13.185 1.00 15.00 136 ILE B O 1
ATOM 3134 N N . ILE B 1 145 ? -19.549 46.156 -15.199 1.00 13.11 137 ILE B N 1
ATOM 3135 C CA . ILE B 1 145 ? -20.734 46.912 -15.595 1.00 12.49 137 ILE B CA 1
ATOM 3136 C C . ILE B 1 145 ? -21.926 45.964 -15.628 1.00 14.94 137 ILE B C 1
ATOM 3137 O O . ILE B 1 145 ? -21.822 44.826 -16.106 1.00 13.01 137 ILE B O 1
ATOM 3142 N N . LEU B 1 146 ? -23.063 46.432 -15.124 1.00 13.49 138 LEU B N 1
ATOM 3143 C CA . LEU B 1 146 ? -24.307 45.668 -15.206 1.00 12.73 138 LEU B CA 1
ATOM 3144 C C . LEU B 1 146 ? -25.382 46.576 -15.776 1.00 12.87 138 LEU B C 1
ATOM 3145 O O . LEU B 1 146 ? -25.700 47.607 -15.176 1.00 13.17 138 LEU B O 1
ATOM 3150 N N . ASN B 1 147 ? -25.925 46.196 -16.931 1.00 11.92 139 ASN B N 1
ATOM 3151 C CA . ASN B 1 147 ? -26.971 46.952 -17.605 1.00 11.25 139 ASN B CA 1
ATOM 3152 C C . ASN B 1 147 ? -28.336 46.347 -17.298 1.00 16.86 139 ASN B C 1
ATOM 3153 O O . ASN B 1 147 ? -28.451 45.229 -16.786 1.00 11.09 139 ASN B O 1
ATOM 3158 N N . PHE B 1 148 ? -29.385 47.101 -17.616 1.00 16.94 140 PHE B N 1
ATOM 3159 C CA . PHE B 1 148 ? -30.750 46.652 -17.370 1.00 11.52 140 PHE B CA 1
ATOM 3160 C C . PHE B 1 148 ? -31.511 46.625 -18.689 1.00 16.44 140 PHE B C 1
ATOM 3161 O O . PHE B 1 148 ? -31.714 47.667 -19.324 1.00 14.91 140 PHE B O 1
ATOM 3169 N N . GLY B 1 149 ? -31.874 45.415 -19.120 1.00 15.30 141 GLY B N 1
ATOM 3170 C CA . GLY B 1 149 ? -32.753 45.238 -20.253 1.00 12.59 141 GLY B CA 1
ATOM 3171 C C . GLY B 1 149 ? -34.192 45.163 -19.793 1.00 14.82 141 GLY B C 1
ATOM 3172 O O . GLY B 1 149 ? -34.619 45.931 -18.919 1.00 15.46 141 GLY B O 1
ATOM 3173 N N . SER B 1 150 ? -34.935 44.221 -20.371 1.00 11.96 142 SER B N 1
ATOM 3174 C CA . SER B 1 150 ? -36.333 43.957 -20.069 1.00 13.21 142 SER B CA 1
ATOM 3175 C C . SER B 1 150 ? -36.749 42.726 -20.854 1.00 12.03 142 SER B C 1
ATOM 3176 O O . SER B 1 150 ? -36.209 42.457 -21.936 1.00 12.05 142 SER B O 1
ATOM 3179 N N . ILE B 1 151 ? -37.732 41.995 -20.323 1.00 13.25 143 ILE B N 1
ATOM 3180 C CA . ILE B 1 151 ? -38.363 40.971 -21.155 1.00 16.99 143 ILE B CA 1
ATOM 3181 C C . ILE B 1 151 ? -38.797 41.552 -22.492 1.00 16.54 143 ILE B C 1
ATOM 3182 O O . ILE B 1 151 ? -38.866 40.835 -23.497 1.00 16.08 143 ILE B O 1
ATOM 3187 N N . TYR B 1 152 ? -39.117 42.843 -22.536 1.00 13.27 144 TYR B N 1
ATOM 3188 C CA . TYR B 1 152 ? -39.621 43.422 -23.776 1.00 13.09 144 TYR B CA 1
ATOM 3189 C C . TYR B 1 152 ? -38.508 43.859 -24.720 1.00 15.62 144 TYR B C 1
ATOM 3190 O O . TYR B 1 152 ? -38.803 44.396 -25.790 1.00 15.80 144 TYR B O 1
ATOM 3199 N N . GLY B 1 153 ? -37.249 43.659 -24.346 1.00 16.00 145 GLY B N 1
ATOM 3200 C CA . GLY B 1 153 ? -36.167 43.736 -25.303 1.00 18.21 145 GLY B CA 1
ATOM 3201 C C . GLY B 1 153 ? -35.807 42.403 -25.903 1.00 16.65 145 GLY B C 1
ATOM 3202 O O . GLY B 1 153 ? -34.881 42.324 -26.718 1.00 14.81 145 GLY B O 1
ATOM 3203 N N . VAL B 1 154 ? -36.541 41.353 -25.518 1.00 12.41 146 VAL B N 1
ATOM 3204 C CA . VAL B 1 154 ? -36.324 39.969 -25.933 1.00 20.90 146 VAL B CA 1
ATOM 3205 C C . VAL B 1 154 ? -37.628 39.446 -26.522 1.00 18.97 146 VAL B C 1
ATOM 3206 O O . VAL B 1 154 ? -37.674 38.965 -27.658 1.00 16.79 146 VAL B O 1
ATOM 3210 N N . SER B 1 155 ? -38.695 39.508 -25.741 1.00 14.98 147 SER B N 1
ATOM 3211 C CA A SER B 1 155 ? -40.016 39.205 -26.255 0.57 20.26 147 SER B CA 1
ATOM 3212 C CA B SER B 1 155 ? -40.032 39.212 -26.227 0.43 20.35 147 SER B CA 1
ATOM 3213 C C . SER B 1 155 ? -40.689 40.504 -26.700 1.00 15.74 147 SER B C 1
ATOM 3214 O O . SER B 1 155 ? -40.131 41.596 -26.572 1.00 17.71 147 SER B O 1
ATOM 3219 N N . ILE B 1 156 ? -41.905 40.387 -27.235 1.00 14.49 148 ILE B N 1
ATOM 3220 C CA . ILE B 1 156 ? -42.681 41.543 -27.662 1.00 16.55 148 ILE B CA 1
ATOM 3221 C C . ILE B 1 156 ? -43.940 41.601 -26.808 1.00 17.66 148 ILE B C 1
ATOM 3222 O O . ILE B 1 156 ? -44.585 40.576 -26.566 1.00 17.72 148 ILE B O 1
ATOM 3227 N N . ALA B 1 157 ? -44.280 42.798 -26.346 1.00 20.92 149 ALA B N 1
ATOM 3228 C CA . ALA B 1 157 ? -45.440 42.956 -25.484 1.00 23.53 149 ALA B CA 1
ATOM 3229 C C . ALA B 1 157 ? -46.727 42.578 -26.212 1.00 24.73 149 ALA B C 1
ATOM 3230 O O . ALA B 1 157 ? -46.879 42.799 -27.415 1.00 32.29 149 ALA B O 1
ATOM 3232 N N . ASP B 1 158 ? -47.659 42.001 -25.454 1.00 23.89 150 ASP B N 1
ATOM 3233 C CA . ASP B 1 158 ? -49.004 41.685 -25.917 1.00 35.30 150 ASP B CA 1
ATOM 3234 C C . ASP B 1 158 ? -49.921 42.822 -25.472 1.00 46.26 150 ASP B C 1
ATOM 3235 O O . ASP B 1 158 ? -50.187 42.977 -24.274 1.00 50.84 150 ASP B O 1
ATOM 3240 N N . MET B 1 159 ? -50.400 43.624 -26.426 1.00 45.52 151 MET B N 1
ATOM 3241 C CA . MET B 1 159 ? -51.174 44.806 -26.053 1.00 51.62 151 MET B CA 1
ATOM 3242 C C . MET B 1 159 ? -52.592 44.476 -25.616 1.00 51.53 151 MET B C 1
ATOM 3243 O O . MET B 1 159 ? -53.310 45.371 -25.154 1.00 44.78 151 MET B O 1
ATOM 3248 N N . ARG B 1 160 ? -53.008 43.222 -25.745 1.00 51.94 152 ARG B N 1
ATOM 3249 C CA . ARG B 1 160 ? -54.290 42.805 -25.211 1.00 44.36 152 ARG B CA 1
ATOM 3250 C C . ARG B 1 160 ? -54.270 42.655 -23.693 1.00 43.26 152 ARG B C 1
ATOM 3251 O O . ARG B 1 160 ? -55.339 42.577 -23.083 1.00 46.47 152 ARG B O 1
ATOM 3259 N N . ILE B 1 161 ? -53.094 42.637 -23.059 1.00 42.78 153 ILE B N 1
ATOM 3260 C CA . ILE B 1 161 ? -53.069 42.522 -21.603 1.00 53.57 153 ILE B CA 1
ATOM 3261 C C . ILE B 1 161 ? -53.332 43.860 -20.914 1.00 55.27 153 ILE B C 1
ATOM 3262 O O . ILE B 1 161 ? -53.651 43.876 -19.716 1.00 52.50 153 ILE B O 1
ATOM 3267 N N . TYR B 1 162 ? -53.222 44.978 -21.635 1.00 49.47 154 TYR B N 1
ATOM 3268 C CA . TYR B 1 162 ? -53.436 46.306 -21.052 1.00 52.15 154 TYR B CA 1
ATOM 3269 C C . TYR B 1 162 ? -54.893 46.755 -21.177 1.00 51.45 154 TYR B C 1
ATOM 3270 O O . TYR B 1 162 ? -55.800 45.936 -21.350 1.00 53.36 154 TYR B O 1
ATOM 3279 N N . ASN B 1 168 ? -49.772 49.349 -24.592 1.00 43.53 160 ASN B N 1
ATOM 3280 C CA . ASN B 1 168 ? -49.234 50.461 -23.823 1.00 36.89 160 ASN B CA 1
ATOM 3281 C C . ASN B 1 168 ? -47.706 50.403 -23.691 1.00 23.06 160 ASN B C 1
ATOM 3282 O O . ASN B 1 168 ? -47.088 51.436 -23.483 1.00 28.91 160 ASN B O 1
ATOM 3284 N N . SER B 1 169 ? -47.090 49.220 -23.800 1.00 25.06 161 SER B N 1
ATOM 3285 C CA . SER B 1 169 ? -45.632 49.164 -23.901 1.00 21.01 161 SER B CA 1
ATOM 3286 C C . SER B 1 169 ? -45.228 49.568 -25.316 1.00 19.05 161 SER B C 1
ATOM 3287 O O . SER B 1 169 ? -45.718 48.975 -26.282 1.00 25.10 161 SER B O 1
ATOM 3290 N N . PRO B 1 170 ? -44.374 50.569 -25.482 1.00 20.37 162 PRO B N 1
ATOM 3291 C CA . PRO B 1 170 ? -44.240 51.216 -26.789 1.00 20.24 162 PRO B CA 1
ATOM 3292 C C . PRO B 1 170 ? -43.097 50.666 -27.629 1.00 17.80 162 PRO B C 1
ATOM 3293 O O . PRO B 1 170 ? -42.215 49.963 -27.129 1.00 15.74 162 PRO B O 1
ATOM 3297 N N . GLU B 1 171 ? -43.104 51.024 -28.916 1.00 16.98 163 GLU B N 1
ATOM 3298 C CA . GLU B 1 171 ? -42.070 50.571 -29.839 1.00 13.91 163 GLU B CA 1
ATOM 3299 C C . GLU B 1 171 ? -40.685 51.000 -29.386 1.00 15.57 163 GLU B C 1
ATOM 3300 O O . GLU B 1 171 ? -39.718 50.249 -29.540 1.00 12.59 163 GLU B O 1
ATOM 3306 N N . VAL B 1 172 ? -40.567 52.205 -28.821 1.00 15.62 164 VAL B N 1
ATOM 3307 C CA . VAL B 1 172 ? -39.247 52.735 -28.511 1.00 14.27 164 VAL B CA 1
ATOM 3308 C C . VAL B 1 172 ? -38.657 52.016 -27.303 1.00 15.69 164 VAL B C 1
ATOM 3309 O O . VAL B 1 172 ? -37.433 51.899 -27.178 1.00 13.09 164 VAL B O 1
ATOM 3313 N N . TYR B 1 173 ? -39.507 51.526 -26.395 1.00 11.73 165 TYR B N 1
ATOM 3314 C CA . TYR B 1 173 ? -38.995 50.719 -25.289 1.00 13.22 165 TYR B CA 1
ATOM 3315 C C . TYR B 1 173 ? -38.404 49.411 -25.804 1.00 15.03 165 TYR B C 1
ATOM 3316 O O . TYR B 1 173 ? -37.312 49.008 -25.384 1.00 11.06 165 TYR B O 1
ATOM 3325 N N . ALA B 1 174 ? -39.105 48.741 -26.725 1.00 16.20 166 ALA B N 1
ATOM 3326 C CA . ALA B 1 174 ? -38.564 47.529 -27.334 1.00 16.64 166 ALA B CA 1
ATOM 3327 C C . ALA B 1 174 ? -37.260 47.823 -28.062 1.00 17.98 166 ALA B C 1
ATOM 3328 O O . ALA B 1 174 ? -36.277 47.087 -27.927 1.00 14.76 166 ALA B O 1
ATOM 3330 N N . MET B 1 175 ? -37.235 48.910 -28.837 1.00 14.38 167 MET B N 1
ATOM 3331 C CA . MET B 1 175 ? -36.021 49.292 -29.555 1.00 12.63 167 MET B CA 1
ATOM 3332 C C . MET B 1 175 ? -34.855 49.504 -28.599 1.00 15.10 167 MET B C 1
ATOM 3333 O O . MET B 1 175 ? -33.761 48.963 -28.805 1.00 14.28 167 MET B O 1
ATOM 3338 N N . THR B 1 176 ? -35.054 50.323 -27.563 1.00 9.03 168 THR B N 1
ATOM 3339 C CA . THR B 1 176 ? -33.904 50.695 -26.737 1.00 16.58 168 THR B CA 1
ATOM 3340 C C . THR B 1 176 ? -33.462 49.562 -25.817 1.00 11.81 168 THR B C 1
ATOM 3341 O O . THR B 1 176 ? -32.269 49.457 -25.507 1.00 12.24 168 THR B O 1
ATOM 3345 N N . LYS B 1 177 ? -34.381 48.707 -25.371 1.00 11.33 169 LYS B N 1
ATOM 3346 C CA . LYS B 1 177 ? -33.964 47.610 -24.500 1.00 12.66 169 LYS B CA 1
ATOM 3347 C C . LYS B 1 177 ? -33.247 46.522 -25.291 1.00 12.97 169 LYS B C 1
ATOM 3348 O O . LYS B 1 177 ? -32.264 45.945 -24.808 1.00 13.60 169 LYS B O 1
ATOM 3354 N N . ALA B 1 178 ? -33.714 46.228 -26.511 1.00 11.68 170 ALA B N 1
ATOM 3355 C CA . ALA B 1 178 ? -32.919 45.390 -27.411 1.00 9.62 170 ALA B CA 1
ATOM 3356 C C . ALA B 1 178 ? -31.547 45.999 -27.663 1.00 16.89 170 ALA B C 1
ATOM 3357 O O . ALA B 1 178 ? -30.539 45.278 -27.742 1.00 12.29 170 ALA B O 1
ATOM 3359 N N . GLY B 1 179 ? -31.496 47.325 -27.812 1.00 14.25 171 GLY B N 1
ATOM 3360 C CA . GLY B 1 179 ? -30.222 47.994 -28.042 1.00 9.66 171 GLY B CA 1
ATOM 3361 C C . GLY B 1 179 ? -29.274 47.876 -26.861 1.00 14.62 171 GLY B C 1
ATOM 3362 O O . GLY B 1 179 ? -28.057 47.772 -27.044 1.00 14.26 171 GLY B O 1
ATOM 3363 N N . ILE B 1 180 ? -29.812 47.918 -25.637 1.00 11.37 172 ILE B N 1
ATOM 3364 C CA . ILE B 1 180 ? -28.986 47.787 -24.434 1.00 9.74 172 ILE B CA 1
ATOM 3365 C C . ILE B 1 180 ? -28.471 46.364 -24.295 1.00 9.88 172 ILE B C 1
ATOM 3366 O O . ILE B 1 180 ? -27.316 46.136 -23.905 1.00 13.91 172 ILE B O 1
ATOM 3371 N N . ILE B 1 181 ? -29.328 45.382 -24.571 1.00 11.76 173 ILE B N 1
ATOM 3372 C CA . ILE B 1 181 ? -28.879 43.993 -24.548 1.00 9.88 173 ILE B CA 1
ATOM 3373 C C . ILE B 1 181 ? -27.732 43.789 -25.534 1.00 10.71 173 ILE B C 1
ATOM 3374 O O . ILE B 1 181 ? -26.743 43.110 -25.226 1.00 13.64 173 ILE B O 1
ATOM 3379 N N . HIS B 1 182 ? -27.824 44.388 -26.722 1.00 11.17 174 HIS B N 1
ATOM 3380 C CA . HIS B 1 182 ? -26.766 44.149 -27.701 1.00 11.55 174 HIS B CA 1
ATOM 3381 C C . HIS B 1 182 ? -25.541 45.000 -27.396 1.00 11.64 174 HIS B C 1
ATOM 3382 O O . HIS B 1 182 ? -24.413 44.570 -27.658 1.00 11.23 174 HIS B O 1
ATOM 3389 N N . PHE B 1 183 ? -25.743 46.187 -26.819 1.00 6.91 175 PHE B N 1
ATOM 3390 C CA . PHE B 1 183 ? -24.615 46.993 -26.338 1.00 10.89 175 PHE B CA 1
ATOM 3391 C C . PHE B 1 183 ? -23.816 46.244 -25.279 1.00 11.58 175 PHE B C 1
ATOM 3392 O O . PHE B 1 183 ? -22.585 46.347 -25.221 1.00 13.98 175 PHE B O 1
ATOM 3400 N N . THR B 1 184 ? -24.509 45.491 -24.430 1.00 11.39 176 THR B N 1
ATOM 3401 C CA . THR B 1 184 ? -23.843 44.672 -23.423 1.00 15.14 176 THR B CA 1
ATOM 3402 C C . THR B 1 184 ? -22.863 43.700 -24.062 1.00 14.10 176 THR B C 1
ATOM 3403 O O . THR B 1 184 ? -21.718 43.559 -23.606 1.00 12.15 176 THR B O 1
ATOM 3407 N N . LYS B 1 185 ? -23.306 43.002 -25.113 1.00 12.49 177 LYS B N 1
ATOM 3408 C CA . LYS B 1 185 ? -22.417 42.096 -25.836 1.00 12.82 177 LYS B CA 1
ATOM 3409 C C . LYS B 1 185 ? -21.285 42.858 -26.503 1.00 12.08 177 LYS B C 1
ATOM 3410 O O . LYS B 1 185 ? -20.131 42.415 -26.484 1.00 15.64 177 LYS B O 1
ATOM 3416 N N . TYR B 1 186 ? -21.596 44.000 -27.117 1.00 13.59 178 TYR B N 1
ATOM 3417 C CA . TYR B 1 186 ? -20.560 44.773 -27.795 1.00 13.31 178 TYR B CA 1
ATOM 3418 C C . TYR B 1 186 ? -19.467 45.205 -26.826 1.00 14.93 178 TYR B C 1
ATOM 3419 O O . TYR B 1 186 ? -18.266 45.023 -27.091 1.00 10.94 178 TYR B O 1
ATOM 3428 N N . LEU B 1 187 ? -19.867 45.824 -25.714 1.00 13.33 179 LEU B N 1
ATOM 3429 C CA . LEU B 1 187 ? -18.879 46.362 -24.794 1.00 15.10 179 LEU B CA 1
ATOM 3430 C C . LEU B 1 187 ? -18.159 45.245 -24.053 1.00 19.70 179 LEU B C 1
ATOM 3431 O O . LEU B 1 187 ? -16.970 45.382 -23.733 1.00 15.13 179 LEU B O 1
ATOM 3436 N N . ALA B 1 188 ? -18.855 44.132 -23.785 1.00 11.38 180 ALA B N 1
ATOM 3437 C CA . ALA B 1 188 ? -18.186 42.982 -23.186 1.00 14.47 180 ALA B CA 1
ATOM 3438 C C . ALA B 1 188 ? -16.998 42.555 -24.033 1.00 15.80 180 ALA B C 1
ATOM 3439 O O . ALA B 1 188 ? -15.911 42.285 -23.516 1.00 13.51 180 ALA B O 1
ATOM 3441 N N . ARG B 1 189 ? -17.194 42.471 -25.346 1.00 17.26 181 ARG B N 1
ATOM 3442 C CA . ARG B 1 189 ? -16.087 42.070 -26.202 1.00 16.43 181 ARG B CA 1
ATOM 3443 C C . ARG B 1 189 ? -15.047 43.176 -26.289 1.00 15.69 181 ARG B C 1
ATOM 3444 O O . ARG B 1 189 ? -13.839 42.907 -26.254 1.00 15.21 181 ARG B O 1
ATOM 3452 N N . TYR B 1 190 ? -15.500 44.428 -26.366 1.00 15.06 182 TYR B N 1
ATOM 3453 C CA . TYR B 1 190 ? -14.584 45.560 -26.512 1.00 18.93 182 TYR B CA 1
ATOM 3454 C C . TYR B 1 190 ? -13.729 45.764 -25.265 1.00 18.04 182 TYR B C 1
ATOM 3455 O O . TYR B 1 190 ? -12.524 46.041 -25.367 1.00 14.93 182 TYR B O 1
ATOM 3464 N N . ALA B 1 191 ? -14.336 45.652 -24.081 1.00 13.26 183 ALA B N 1
ATOM 3465 C CA . ALA B 1 191 ? -13.656 45.956 -22.829 1.00 17.53 183 ALA B CA 1
ATOM 3466 C C . ALA B 1 191 ? -12.922 44.763 -22.230 1.00 18.55 183 ALA B C 1
ATOM 3467 O O . ALA B 1 191 ? -12.145 44.951 -21.287 1.00 16.98 183 ALA B O 1
ATOM 3469 N N . ALA B 1 192 ? -13.153 43.555 -22.738 1.00 19.25 184 ALA B N 1
ATOM 3470 C CA . ALA B 1 192 ? -12.509 42.370 -22.177 1.00 18.90 184 ALA B CA 1
ATOM 3471 C C . ALA B 1 192 ? -10.986 42.448 -22.108 1.00 19.65 184 ALA B C 1
ATOM 3472 O O . ALA B 1 192 ? -10.431 41.991 -21.095 1.00 21.26 184 ALA B O 1
ATOM 3474 N N . PRO B 1 193 ? -10.256 42.977 -23.104 1.00 23.57 185 PRO B N 1
ATOM 3475 C CA . PRO B 1 193 ? -8.783 43.030 -22.983 1.00 24.82 185 PRO B CA 1
ATOM 3476 C C . PRO B 1 193 ? -8.298 43.812 -21.780 1.00 22.40 185 PRO B C 1
ATOM 3477 O O . PRO B 1 193 ? -7.152 43.617 -21.350 1.00 24.61 185 PRO B O 1
ATOM 3481 N N . TYR B 1 194 ? -9.132 44.687 -21.224 1.00 18.12 186 TYR B N 1
ATOM 3482 C CA . TYR B 1 194 ? -8.826 45.460 -20.031 1.00 21.48 186 TYR B CA 1
ATOM 3483 C C . TYR B 1 194 ? -9.353 44.819 -18.754 1.00 24.00 186 TYR B C 1
ATOM 3484 O O . TYR B 1 194 ? -9.364 45.473 -17.707 1.00 23.53 186 TYR B O 1
ATOM 3493 N N . GLY B 1 195 ? -9.792 43.564 -18.819 1.00 23.30 187 GLY B N 1
ATOM 3494 C CA . GLY B 1 195 ? -10.272 42.872 -17.639 1.00 21.00 187 GLY B CA 1
ATOM 3495 C C . GLY B 1 195 ? -11.606 43.349 -17.110 1.00 23.07 187 GLY B C 1
ATOM 3496 O O . GLY B 1 195 ? -11.928 43.094 -15.947 1.00 23.43 187 GLY B O 1
ATOM 3497 N N . ILE B 1 196 ? -12.383 44.053 -17.927 1.00 19.84 188 ILE B N 1
ATOM 3498 C CA . ILE B 1 196 ? -13.672 44.612 -17.528 1.00 19.04 188 ILE B CA 1
ATOM 3499 C C . ILE B 1 196 ? -14.763 43.687 -18.046 1.00 13.07 188 ILE B C 1
ATOM 3500 O O . ILE B 1 196 ? -14.787 43.365 -19.239 1.00 19.21 188 ILE B O 1
ATOM 3505 N N . ARG B 1 197 ? -15.663 43.254 -17.161 1.00 12.32 189 ARG B N 1
ATOM 3506 C CA . ARG B 1 197 ? -16.805 42.434 -17.548 1.00 11.91 189 ARG B CA 1
ATOM 3507 C C . ARG B 1 197 ? -18.059 43.290 -17.695 1.00 14.67 189 ARG B C 1
ATOM 3508 O O . ARG B 1 197 ? -18.246 44.273 -16.973 1.00 14.58 189 ARG B O 1
ATOM 3516 N N . VAL B 1 198 ? -18.942 42.879 -18.612 1.00 12.38 190 VAL B N 1
ATOM 3517 C CA . VAL B 1 198 ? -20.171 43.611 -18.916 1.00 13.13 190 VAL B CA 1
ATOM 3518 C C . VAL B 1 198 ? -21.286 42.591 -19.110 1.00 16.79 190 VAL B C 1
ATOM 3519 O O . VAL B 1 198 ? -21.182 41.720 -19.985 1.00 12.35 190 VAL B O 1
ATOM 3523 N N . ASN B 1 199 ? -22.342 42.689 -18.295 1.00 9.92 191 ASN B N 1
ATOM 3524 C CA . ASN B 1 199 ? -23.490 41.794 -18.396 1.00 11.57 191 ASN B CA 1
ATOM 3525 C C . ASN B 1 199 ? -24.770 42.609 -18.255 1.00 13.63 191 ASN B C 1
ATOM 3526 O O . ASN B 1 199 ? -24.744 43.820 -18.013 1.00 12.82 191 ASN B O 1
ATOM 3531 N N . CYS B 1 200 ? -25.901 41.932 -18.441 1.00 12.57 192 CYS B N 1
ATOM 3532 C CA . CYS B 1 200 ? -27.200 42.585 -18.455 1.00 12.22 192 CYS B CA 1
ATOM 3533 C C . CYS B 1 200 ? -28.199 41.725 -17.695 1.00 13.41 192 CYS B C 1
ATOM 3534 O O . CYS B 1 200 ? -28.150 40.493 -17.778 1.00 13.95 192 CYS B O 1
ATOM 3537 N N . ILE B 1 201 ? -29.114 42.365 -16.969 1.00 9.84 193 ILE B N 1
ATOM 3538 C CA . ILE B 1 201 ? -30.249 41.668 -16.372 1.00 11.72 193 ILE B CA 1
ATOM 3539 C C . ILE B 1 201 ? -31.519 42.205 -17.008 1.00 13.08 193 ILE B C 1
ATOM 3540 O O . ILE B 1 201 ? -31.702 43.426 -17.104 1.00 16.59 193 ILE B O 1
ATOM 3545 N N . SER B 1 202 ? -32.386 41.294 -17.456 1.00 11.27 194 SER B N 1
ATOM 3546 C CA . SER B 1 202 ? -33.667 41.679 -18.043 1.00 12.71 194 SER B CA 1
ATOM 3547 C C . SER B 1 202 ? -34.796 41.218 -17.127 1.00 16.64 194 SER B C 1
ATOM 3548 O O . SER B 1 202 ? -35.189 40.038 -17.162 1.00 12.60 194 SER B O 1
ATOM 3551 N N . PRO B 1 203 ? -35.336 42.097 -16.292 1.00 16.79 195 PRO B N 1
ATOM 3552 C CA . PRO B 1 203 ? -36.440 41.701 -15.407 1.00 15.75 195 PRO B CA 1
ATOM 3553 C C . PRO B 1 203 ? -37.723 41.458 -16.184 1.00 14.28 195 PRO B C 1
ATOM 3554 O O . PRO B 1 203 ? -37.975 42.069 -17.222 1.00 14.83 195 PRO B O 1
ATOM 3558 N N . GLY B 1 204 ? -38.532 40.545 -15.666 1.00 15.93 196 GLY B N 1
ATOM 3559 C CA . GLY B 1 204 ? -39.932 40.509 -16.003 1.00 12.70 196 GLY B CA 1
ATOM 3560 C C . GLY B 1 204 ? -40.669 41.638 -15.299 1.00 25.79 196 GLY B C 1
ATOM 3561 O O . GLY B 1 204 ? -40.090 42.460 -14.587 1.00 21.22 196 GLY B O 1
ATOM 3562 N N . GLY B 1 205 ? -41.981 41.674 -15.508 1.00 15.89 197 GLY B N 1
ATOM 3563 C CA . GLY B 1 205 ? -42.771 42.749 -14.929 1.00 19.07 197 GLY B CA 1
ATOM 3564 C C . GLY B 1 205 ? -42.741 42.696 -13.409 1.00 17.43 197 GLY B C 1
ATOM 3565 O O . GLY B 1 205 ? -42.820 41.626 -12.803 1.00 16.39 197 GLY B O 1
ATOM 3566 N N . ILE B 1 206 ? -42.628 43.869 -12.793 1.00 20.04 198 ILE B N 1
ATOM 3567 C CA . ILE B 1 206 ? -42.513 44.001 -11.345 1.00 22.36 198 ILE B CA 1
ATOM 3568 C C . ILE B 1 206 ? -43.828 44.541 -10.800 1.00 24.53 198 ILE B C 1
ATOM 3569 O O . ILE B 1 206 ? -44.338 45.562 -11.285 1.00 19.88 198 ILE B O 1
ATOM 3574 N N . PHE B 1 207 ? -44.376 43.855 -9.796 1.00 17.42 199 PHE B N 1
ATOM 3575 C CA . PHE B 1 207 ? -45.597 44.324 -9.148 1.00 19.47 199 PHE B CA 1
ATOM 3576 C C . PHE B 1 207 ? -45.409 45.717 -8.541 1.00 19.58 199 PHE B C 1
ATOM 3577 O O . PHE B 1 207 ? -44.457 45.968 -7.792 1.00 28.27 199 PHE B O 1
ATOM 3585 N N . ALA B 1 208 ? -46.316 46.631 -8.884 1.00 20.94 200 ALA B N 1
ATOM 3586 C CA . ALA B 1 208 ? -46.302 47.986 -8.346 1.00 27.33 200 ALA B CA 1
ATOM 3587 C C . ALA B 1 208 ? -47.718 48.536 -8.200 1.00 36.38 200 ALA B C 1
ATOM 3588 O O . ALA B 1 208 ? -48.401 48.254 -7.208 1.00 35.51 200 ALA B O 1
ATOM 3590 N N . ASN B 1 209 ? -48.165 49.324 -9.181 1.00 38.57 201 ASN B N 1
ATOM 3591 C CA . ASN B 1 209 ? -49.470 49.981 -9.163 1.00 47.65 201 ASN B CA 1
ATOM 3592 C C . ASN B 1 209 ? -50.310 49.611 -10.382 1.00 51.11 201 ASN B C 1
ATOM 3593 O O . ASN B 1 209 ? -51.090 50.423 -10.887 1.00 53.60 201 ASN B O 1
ATOM 3598 N N . GLN B 1 210 ? -50.167 48.381 -10.871 1.00 41.58 202 GLN B N 1
ATOM 3599 C CA . GLN B 1 210 ? -51.003 47.946 -11.977 1.00 36.41 202 GLN B CA 1
ATOM 3600 C C . GLN B 1 210 ? -52.397 47.573 -11.474 1.00 38.24 202 GLN B C 1
ATOM 3601 O O . GLN B 1 210 ? -52.614 47.328 -10.282 1.00 38.72 202 GLN B O 1
ATOM 3607 N N . SER B 1 211 ? -53.349 47.544 -12.405 1.00 32.22 203 SER B N 1
ATOM 3608 C CA . SER B 1 211 ? -54.710 47.153 -12.083 1.00 33.87 203 SER B CA 1
ATOM 3609 C C . SER B 1 211 ? -54.770 45.660 -11.779 1.00 30.49 203 SER B C 1
ATOM 3610 O O . SER B 1 211 ? -53.890 44.886 -12.162 1.00 27.70 203 SER B O 1
ATOM 3613 N N . SER B 1 212 ? -55.840 45.252 -11.093 1.00 32.74 204 SER B N 1
ATOM 3614 C CA . SER B 1 212 ? -55.975 43.832 -10.780 1.00 39.23 204 SER B CA 1
ATOM 3615 C C . SER B 1 212 ? -56.225 43.011 -12.038 1.00 36.08 204 SER B C 1
ATOM 3616 O O . SER B 1 212 ? -55.789 41.857 -12.120 1.00 31.20 204 SER B O 1
ATOM 3619 N N . ASP B 1 213 ? -56.894 43.596 -13.035 1.00 35.01 205 ASP B N 1
ATOM 3620 C CA . ASP B 1 213 ? -57.081 42.910 -14.311 1.00 34.14 205 ASP B CA 1
ATOM 3621 C C . ASP B 1 213 ? -55.747 42.685 -15.018 1.00 31.71 205 ASP B C 1
ATOM 3622 O O . ASP B 1 213 ? -55.482 41.597 -15.543 1.00 29.44 205 ASP B O 1
ATOM 3627 N N . PHE B 1 214 ? -54.898 43.714 -15.058 1.00 28.54 206 PHE B N 1
ATOM 3628 C CA . PHE B 1 214 ? -53.581 43.550 -15.657 1.00 26.81 206 PHE B CA 1
ATOM 3629 C C . PHE B 1 214 ? -52.816 42.420 -14.981 1.00 32.16 206 PHE B C 1
ATOM 3630 O O . PHE B 1 214 ? -52.247 41.549 -15.654 1.00 25.99 206 PHE B O 1
ATOM 3638 N N . ILE B 1 215 ? -52.780 42.430 -13.644 1.00 25.13 207 ILE B N 1
ATOM 3639 C CA . ILE B 1 215 ? -51.998 41.438 -12.906 1.00 25.74 207 ILE B CA 1
ATOM 3640 C C . ILE B 1 215 ? -52.493 40.028 -13.207 1.00 27.99 207 ILE B C 1
ATOM 3641 O O . ILE B 1 215 ? -51.692 39.101 -13.387 1.00 28.86 207 ILE B O 1
ATOM 3646 N N . GLN B 1 216 ? -53.813 39.839 -13.279 1.00 28.18 208 GLN B N 1
ATOM 3647 C CA . GLN B 1 216 ? -54.344 38.519 -13.613 1.00 29.67 208 GLN B CA 1
ATOM 3648 C C . GLN B 1 216 ? -53.876 38.071 -14.996 1.00 32.33 208 GLN B C 1
ATOM 3649 O O . GLN B 1 216 ? -53.401 36.940 -15.167 1.00 31.50 208 GLN B O 1
ATOM 3651 N N . ASN B 1 217 ? -53.981 38.957 -15.995 1.00 27.56 209 ASN B N 1
ATOM 3652 C CA . ASN B 1 217 ? -53.520 38.625 -17.342 1.00 28.68 209 ASN B CA 1
ATOM 3653 C C . ASN B 1 217 ? -52.025 38.353 -17.367 1.00 31.68 209 ASN B C 1
ATOM 3654 O O . ASN B 1 217 ? -51.556 37.472 -18.098 1.00 32.09 209 ASN B O 1
ATOM 3659 N N . TYR B 1 218 ? -51.255 39.114 -16.592 1.00 25.03 210 TYR B N 1
ATOM 3660 C CA . TYR B 1 218 ? -49.811 38.922 -16.598 1.00 26.11 210 TYR B CA 1
ATOM 3661 C C . TYR B 1 218 ? -49.438 37.587 -15.961 1.00 28.72 210 TYR B C 1
ATOM 3662 O O . TYR B 1 218 ? -48.637 36.824 -16.515 1.00 26.43 210 TYR B O 1
ATOM 3671 N N . ILE B 1 219 ? -50.008 37.294 -14.790 1.00 28.23 211 ILE B N 1
ATOM 3672 C CA . ILE B 1 219 ? -49.719 36.047 -14.086 1.00 30.51 211 ILE B CA 1
ATOM 3673 C C . ILE B 1 219 ? -50.093 34.835 -14.932 1.00 32.56 211 ILE B C 1
ATOM 3674 O O . ILE B 1 219 ? -49.451 33.782 -14.838 1.00 32.40 211 ILE B O 1
ATOM 3679 N N . TYR B 1 220 ? -51.109 34.964 -15.792 1.00 29.17 212 TYR B N 1
ATOM 3680 C CA . TYR B 1 220 ? -51.486 33.848 -16.655 1.00 35.13 212 TYR B CA 1
ATOM 3681 C C . TYR B 1 220 ? -50.381 33.499 -17.647 1.00 37.56 212 TYR B C 1
ATOM 3682 O O . TYR B 1 220 ? -50.230 32.329 -18.023 1.00 39.02 212 TYR B O 1
ATOM 3691 N N . LYS B 1 221 ? -49.603 34.487 -18.083 1.00 31.12 213 LYS B N 1
ATOM 3692 C CA . LYS B 1 221 ? -48.474 34.257 -18.978 1.00 32.55 213 LYS B CA 1
ATOM 3693 C C . LYS B 1 221 ? -47.191 33.870 -18.247 1.00 27.51 213 LYS B C 1
ATOM 3694 O O . LYS B 1 221 ? -46.166 33.669 -18.904 1.00 26.82 213 LYS B O 1
ATOM 3700 N N . THR B 1 222 ? -47.210 33.775 -16.916 1.00 22.77 214 THR B N 1
ATOM 3701 C CA . THR B 1 222 ? -45.981 33.558 -16.157 1.00 19.25 214 THR B CA 1
ATOM 3702 C C . THR B 1 222 ? -45.993 32.156 -15.563 1.00 23.07 214 THR B C 1
ATOM 3703 O O . THR B 1 222 ? -46.856 31.851 -14.722 1.00 20.11 214 THR B O 1
ATOM 3707 N N . PRO B 1 223 ? -45.095 31.268 -15.997 1.00 20.65 215 PRO B N 1
ATOM 3708 C CA . PRO B 1 223 ? -45.073 29.901 -15.445 1.00 18.12 215 PRO B CA 1
ATOM 3709 C C . PRO B 1 223 ? -44.999 29.849 -13.928 1.00 17.46 215 PRO B C 1
ATOM 3710 O O . PRO B 1 223 ? -45.689 29.031 -13.309 1.00 18.84 215 PRO B O 1
ATOM 3714 N N . LEU B 1 224 ? -44.194 30.701 -13.304 1.00 17.12 216 LEU B N 1
ATOM 3715 C CA . LEU B 1 224 ? -44.093 30.666 -11.849 1.00 21.77 216 LEU B CA 1
ATOM 3716 C C . LEU B 1 224 ? -45.267 31.346 -11.156 1.00 21.77 216 LEU B C 1
ATOM 3717 O O . LEU B 1 224 ? -45.292 31.388 -9.923 1.00 21.07 216 LEU B O 1
ATOM 3722 N N . GLY B 1 225 ? -46.225 31.879 -11.910 1.00 20.52 217 GLY B N 1
ATOM 3723 C CA . GLY B 1 225 ? -47.530 32.197 -11.355 1.00 22.96 217 GLY B CA 1
ATOM 3724 C C . GLY B 1 225 ? -47.604 33.437 -10.494 1.00 26.91 217 GLY B C 1
ATOM 3725 O O . GLY B 1 225 ? -48.484 33.528 -9.634 1.00 26.84 217 GLY B O 1
ATOM 3726 N N . ARG B 1 226 ? -46.722 34.411 -10.713 1.00 22.18 218 ARG B N 1
ATOM 3727 C CA . ARG B 1 226 ? -46.740 35.644 -9.938 1.00 23.32 218 ARG B CA 1
ATOM 3728 C C . ARG B 1 226 ? -45.900 36.679 -10.669 1.00 17.46 218 ARG B C 1
ATOM 3729 O O . ARG B 1 226 ? -45.012 36.335 -11.453 1.00 15.58 218 ARG B O 1
ATOM 3737 N N . MET B 1 227 ? -46.190 37.956 -10.408 1.00 18.38 219 MET B N 1
ATOM 3738 C CA . MET B 1 227 ? -45.314 39.001 -10.911 1.00 18.74 219 MET B CA 1
ATOM 3739 C C . MET B 1 227 ? -44.023 39.029 -10.091 1.00 18.70 219 MET B C 1
ATOM 3740 O O . MET B 1 227 ? -43.918 38.425 -9.018 1.00 17.95 219 MET B O 1
ATOM 3745 N N . GLY B 1 228 ? -43.035 39.758 -10.597 1.00 14.71 220 GLY B N 1
ATOM 3746 C CA . GLY B 1 228 ? -41.789 39.877 -9.876 1.00 16.51 220 GLY B CA 1
ATOM 3747 C C . GLY B 1 228 ? -41.850 40.923 -8.778 1.00 23.18 2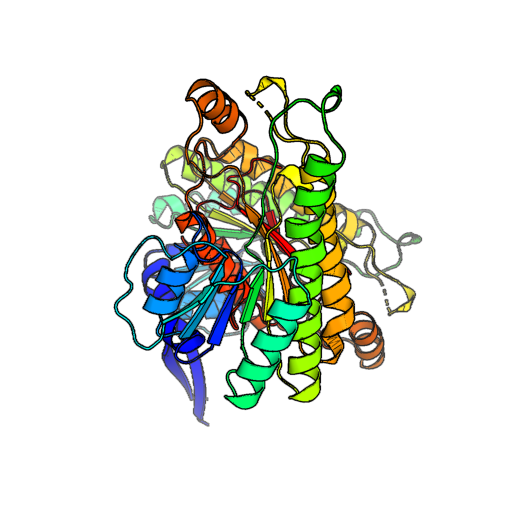20 GLY B C 1
ATOM 3748 O O . GLY B 1 228 ? -42.717 41.799 -8.745 1.00 18.17 220 GLY B O 1
ATOM 3749 N N . ASN B 1 229 ? -40.916 40.803 -7.845 1.00 15.21 221 ASN B N 1
ATOM 3750 C CA . ASN B 1 229 ? -40.635 41.844 -6.872 1.00 19.93 221 ASN B CA 1
ATOM 3751 C C . ASN B 1 229 ? -39.178 42.257 -7.016 1.00 15.84 221 ASN B C 1
ATOM 3752 O O . ASN B 1 229 ? -38.353 41.464 -7.492 1.00 15.41 221 ASN B O 1
ATOM 3757 N N . PRO B 1 230 ? -38.829 43.487 -6.626 1.00 19.14 222 PRO B N 1
ATOM 3758 C CA . PRO B 1 230 ? -37.419 43.900 -6.716 1.00 17.69 222 PRO B CA 1
ATOM 3759 C C . PRO B 1 230 ? -36.461 42.926 -6.049 1.00 15.50 222 PRO B C 1
ATOM 3760 O O . PRO B 1 230 ? -35.383 42.664 -6.594 1.00 15.86 222 PRO B O 1
ATOM 3764 N N . SER B 1 231 ? -36.836 42.355 -4.901 1.00 16.01 223 SER B N 1
ATOM 3765 C CA . SER B 1 231 ? -35.941 41.428 -4.213 1.00 15.95 223 SER B CA 1
ATOM 3766 C C . SER B 1 231 ? -35.619 40.194 -5.063 1.00 16.66 223 SER B C 1
ATOM 3767 O O . SER B 1 231 ? -34.563 39.575 -4.870 1.00 16.25 223 SER B O 1
ATOM 3770 N N . ASP B 1 232 ? -36.509 39.816 -6.000 1.00 14.52 224 ASP B N 1
ATOM 3771 C CA . ASP B 1 232 ? -36.230 38.705 -6.915 1.00 11.45 224 ASP B CA 1
ATOM 3772 C C . ASP B 1 232 ? -35.006 38.953 -7.780 1.00 14.93 224 ASP B C 1
ATOM 3773 O O . ASP B 1 232 ? -34.474 38.002 -8.365 1.00 15.93 224 ASP B O 1
ATOM 3778 N N . LEU B 1 233 ? -34.565 40.204 -7.897 1.00 12.10 225 LEU B N 1
ATOM 3779 C CA . LEU B 1 233 ? -33.458 40.538 -8.781 1.00 15.04 225 LEU B CA 1
ATOM 3780 C C . LEU B 1 233 ? -32.118 40.574 -8.071 1.00 10.16 225 LEU B C 1
ATOM 3781 O O . LEU B 1 233 ? -31.084 40.514 -8.743 1.00 13.39 225 LEU B O 1
ATOM 3786 N N . VAL B 1 234 ? -32.114 40.642 -6.739 1.00 11.72 226 VAL B N 1
ATOM 3787 C CA . VAL B 1 234 ? -30.874 40.926 -6.014 1.00 13.77 226 VAL B CA 1
ATOM 3788 C C . VAL B 1 234 ? -29.869 39.797 -6.205 1.00 12.53 226 VAL B C 1
ATOM 3789 O O . VAL B 1 234 ? -28.665 40.037 -6.364 1.00 15.32 226 VAL B O 1
ATOM 3793 N N . GLY B 1 235 ? -30.345 38.548 -6.186 1.00 10.09 227 GLY B N 1
ATOM 3794 C CA . GLY B 1 235 ? -29.432 37.422 -6.322 1.00 16.73 227 GLY B CA 1
ATOM 3795 C C . GLY B 1 235 ? -28.638 37.472 -7.614 1.00 17.60 227 GLY B C 1
ATOM 3796 O O . GLY B 1 235 ? -27.410 37.358 -7.605 1.00 13.45 227 GLY B O 1
ATOM 3797 N N . GLY B 1 236 ? -29.330 37.675 -8.739 1.00 14.94 228 GLY B N 1
ATOM 3798 C CA . GLY B 1 236 ? -28.642 37.765 -10.020 1.00 11.66 228 GLY B CA 1
ATOM 3799 C C . GLY B 1 236 ? -27.762 39.001 -10.140 1.00 15.47 228 GLY B C 1
ATOM 3800 O O . GLY B 1 236 ? -26.682 38.949 -10.742 1.00 11.79 228 GLY B O 1
ATOM 3801 N N . VAL B 1 237 ? -28.213 40.131 -9.585 1.00 10.71 229 VAL B N 1
ATOM 3802 C CA . VAL B 1 237 ? -27.359 41.323 -9.527 1.00 12.65 229 VAL B CA 1
ATOM 3803 C C . VAL B 1 237 ? -26.068 41.010 -8.777 1.00 16.53 229 VAL B C 1
ATOM 3804 O O . VAL B 1 237 ? -24.966 41.307 -9.254 1.00 15.78 229 VAL B O 1
ATOM 3808 N N . PHE B 1 238 ? -26.185 40.396 -7.592 1.00 13.63 230 PHE B N 1
ATOM 3809 C CA . PHE B 1 238 ? -24.995 40.030 -6.825 1.00 10.32 230 PHE B CA 1
ATOM 3810 C C . PHE B 1 238 ? -24.151 39.007 -7.577 1.00 14.05 230 PHE B C 1
ATOM 3811 O O . PHE B 1 238 ? -22.917 39.109 -7.611 1.00 15.18 230 PHE B O 1
ATOM 3819 N N . PHE B 1 239 ? -24.797 38.009 -8.181 1.00 9.85 231 PHE B N 1
ATOM 3820 C CA . PHE B 1 239 ? -24.058 37.012 -8.952 1.00 13.92 231 PHE B CA 1
ATOM 3821 C C . PHE B 1 239 ? -23.198 37.669 -10.026 1.00 12.37 231 PHE B C 1
ATOM 3822 O O . PHE B 1 239 ? -21.992 37.399 -10.130 1.00 13.84 231 PHE B O 1
ATOM 3830 N N . LEU B 1 240 ? -23.796 38.546 -10.833 1.00 12.56 232 LEU B N 1
ATOM 3831 C CA . LEU B 1 240 ? -23.089 39.109 -11.982 1.00 13.08 232 LEU B CA 1
ATOM 3832 C C . LEU B 1 240 ? -22.120 40.228 -11.606 1.00 14.79 232 LEU B C 1
ATOM 3833 O O . LEU B 1 240 ? -21.363 40.692 -12.466 1.00 12.65 232 LEU B O 1
ATOM 3838 N N . THR B 1 241 ? -22.116 40.690 -10.362 1.00 11.30 233 THR B N 1
ATOM 3839 C CA . THR B 1 241 ? -21.165 41.722 -9.967 1.00 12.92 233 THR B CA 1
ATOM 3840 C C . THR B 1 241 ? -20.168 41.225 -8.926 1.00 15.77 233 THR B C 1
ATOM 3841 O O . THR B 1 241 ? -19.498 42.039 -8.287 1.00 17.52 233 THR B O 1
ATOM 3845 N N . SER B 1 242 ? -20.043 39.909 -8.762 1.00 12.02 234 SER B N 1
ATOM 3846 C CA . SER B 1 242 ? -19.150 39.307 -7.779 1.00 13.82 234 SER B CA 1
ATOM 3847 C C . SER B 1 242 ? -18.238 38.279 -8.450 1.00 16.06 234 SER B C 1
ATOM 3848 O O . SER B 1 242 ? -18.414 37.917 -9.616 1.00 13.78 234 SER B O 1
ATOM 3851 N N . SER B 1 243 ? -17.272 37.775 -7.679 1.00 14.66 235 SER B N 1
ATOM 3852 C CA . SER B 1 243 ? -16.353 36.759 -8.189 1.00 16.04 235 SER B CA 1
ATOM 3853 C C . SER B 1 243 ? -17.034 35.430 -8.500 1.00 18.22 235 SER B C 1
ATOM 3854 O O . SER B 1 243 ? -16.395 34.552 -9.090 1.00 18.77 235 SER B O 1
ATOM 3857 N N . LEU B 1 244 ? -18.297 35.246 -8.107 1.00 17.28 236 LEU B N 1
ATOM 3858 C CA A LEU B 1 244 ? -19.014 34.036 -8.486 0.51 18.80 236 LEU B CA 1
ATOM 3859 C CA B LEU B 1 244 ? -19.026 34.041 -8.487 0.49 18.79 236 LEU B CA 1
ATOM 3860 C C . LEU B 1 244 ? -19.225 33.943 -9.994 1.00 13.39 236 LEU B C 1
ATOM 3861 O O . LEU B 1 244 ? -19.539 32.860 -10.497 1.00 15.43 236 LEU B O 1
ATOM 3870 N N . SER B 1 245 ? -19.057 35.048 -10.725 1.00 11.76 237 SER B N 1
ATOM 3871 C CA . SER B 1 245 ? -19.244 35.069 -12.173 1.00 15.58 237 SER B CA 1
ATOM 3872 C C . SER B 1 245 ? -17.991 35.557 -12.909 1.00 9.92 237 SER B C 1
ATOM 3873 O O . SER B 1 245 ? -18.099 36.150 -13.980 1.00 11.22 237 SER B O 1
ATOM 3876 N N . GLU B 1 246 ? -16.797 35.286 -12.362 1.00 13.93 238 GLU B N 1
ATOM 3877 C CA . GLU B 1 246 ? -15.540 35.749 -12.971 1.00 14.36 238 GLU B CA 1
ATOM 3878 C C . GLU B 1 246 ? -15.410 35.419 -14.456 1.00 19.71 238 GLU B C 1
ATOM 3879 O O . GLU B 1 246 ? -14.741 36.151 -15.200 1.00 15.05 238 GLU B O 1
ATOM 3885 N N . TYR B 1 247 ? -15.979 34.300 -14.898 1.00 13.50 239 TYR B N 1
ATOM 3886 C CA . TYR B 1 247 ? -15.835 33.856 -16.279 1.00 11.35 239 TYR B CA 1
ATOM 3887 C C . TYR B 1 247 ? -17.102 34.116 -17.101 1.00 14.00 239 TYR B C 1
ATOM 3888 O O . TYR B 1 247 ? -17.289 33.507 -18.158 1.00 16.84 239 TYR B O 1
ATOM 3897 N N . VAL B 1 248 ? -17.964 35.023 -16.644 1.00 14.58 240 VAL B N 1
ATOM 3898 C CA . VAL B 1 248 ? -19.221 35.338 -17.318 1.00 13.67 240 VAL B CA 1
ATOM 3899 C C . VAL B 1 248 ? -19.147 36.771 -17.823 1.00 13.63 240 VAL B C 1
ATOM 3900 O O . VAL B 1 248 ? -19.050 37.709 -17.023 1.00 14.25 240 VAL B O 1
ATOM 3904 N N . THR B 1 249 ? -19.221 36.955 -19.139 1.00 10.23 241 THR B N 1
ATOM 3905 C CA . THR B 1 249 ? -19.282 38.308 -19.674 1.00 11.54 241 THR B CA 1
ATOM 3906 C C . THR B 1 249 ? -20.096 38.298 -20.967 1.00 12.81 241 THR B C 1
ATOM 3907 O O . THR B 1 249 ? -20.135 37.298 -21.688 1.00 13.04 241 THR B O 1
ATOM 3911 N N . GLY B 1 250 ? -20.773 39.412 -21.232 1.00 13.66 242 GLY B N 1
ATOM 3912 C CA . GLY B 1 250 ? -21.590 39.528 -22.430 1.00 13.26 242 GLY B CA 1
ATOM 3913 C C . GLY B 1 250 ? -22.962 38.896 -22.353 1.00 13.58 242 GLY B C 1
ATOM 3914 O O . GLY B 1 250 ? -23.643 38.814 -23.381 1.00 14.89 242 GLY B O 1
ATOM 3915 N N . GLN B 1 251 ? -23.412 38.487 -21.173 1.00 13.48 243 GLN B N 1
ATOM 3916 C CA . GLN B 1 251 ? -24.635 37.709 -21.048 1.00 13.67 243 GLN B CA 1
ATOM 3917 C C . GLN B 1 251 ? -25.811 38.587 -20.635 1.00 14.11 243 GLN B C 1
ATOM 3918 O O . GLN B 1 251 ? -25.643 39.586 -19.936 1.00 12.35 243 GLN B O 1
ATOM 3924 N N . ASN B 1 252 ? -27.005 38.203 -21.095 1.00 12.77 244 ASN B N 1
ATOM 3925 C CA . ASN B 1 252 ? -28.278 38.776 -20.656 1.00 11.21 244 ASN B CA 1
ATOM 3926 C C . ASN B 1 252 ? -28.993 37.723 -19.813 1.00 11.27 244 ASN B C 1
ATOM 3927 O O . ASN B 1 252 ? -29.281 36.630 -20.310 1.00 14.40 244 ASN B O 1
ATOM 3932 N N . LEU B 1 253 ? -29.268 38.035 -18.546 1.00 10.33 245 LEU B N 1
ATOM 3933 C CA . LEU B 1 253 ? -29.910 37.100 -17.627 1.00 10.73 245 LEU B CA 1
ATOM 3934 C C . LEU B 1 253 ? -31.370 37.515 -17.425 1.00 11.21 245 LEU B C 1
ATOM 3935 O O . LEU B 1 253 ? -31.648 38.571 -16.849 1.00 10.73 245 LEU B O 1
ATOM 3940 N N . LEU B 1 254 ? -32.295 36.688 -17.913 1.00 10.56 246 LEU B N 1
ATOM 3941 C CA A LEU B 1 254 ? -33.721 36.957 -17.745 0.68 10.06 246 LEU B CA 1
ATOM 3942 C CA B LEU B 1 254 ? -33.725 36.944 -17.756 0.32 11.36 246 LEU B CA 1
ATOM 3943 C C . LEU B 1 254 ? -34.185 36.434 -16.396 1.00 15.54 246 LEU B C 1
ATOM 3944 O O . LEU B 1 254 ? -33.976 35.258 -16.069 1.00 10.95 246 LEU B O 1
ATOM 3953 N N . ILE B 1 255 ? -34.796 37.317 -15.611 1.00 11.24 247 ILE B N 1
ATOM 3954 C CA . ILE B 1 255 ? -35.305 36.991 -14.284 1.00 11.58 247 ILE B CA 1
ATOM 3955 C C . ILE B 1 255 ? -36.783 37.342 -14.346 1.00 10.23 247 ILE B C 1
ATOM 3956 O O . ILE B 1 255 ? -37.184 38.469 -14.065 1.00 13.04 247 ILE B O 1
ATOM 3961 N N . ASP B 1 256 ? -37.588 36.383 -14.785 1.00 15.28 248 ASP B N 1
ATOM 3962 C CA . ASP B 1 256 ? -38.936 36.697 -15.242 1.00 13.09 248 ASP B CA 1
ATOM 3963 C C . ASP B 1 256 ? -39.925 35.576 -14.964 1.00 11.84 248 ASP B C 1
ATOM 3964 O O . ASP B 1 256 ? -41.019 35.587 -15.552 1.00 13.00 248 ASP B O 1
ATOM 3969 N N . GLY B 1 257 ? -39.575 34.606 -14.120 1.00 11.56 249 GLY B N 1
ATOM 3970 C CA . GLY B 1 257 ? -40.500 33.536 -13.800 1.00 15.20 249 GLY B CA 1
ATOM 3971 C C . GLY B 1 257 ? -40.881 32.657 -14.967 1.00 12.56 249 GLY B C 1
ATOM 3972 O O . GLY B 1 257 ? -41.899 31.963 -14.901 1.00 13.33 249 GLY B O 1
ATOM 3973 N N . GLY B 1 258 ? -40.089 32.653 -16.036 1.00 12.64 250 GLY B N 1
ATOM 3974 C CA . GLY B 1 258 ? -40.433 31.884 -17.222 1.00 12.77 250 GLY B CA 1
ATOM 3975 C C . GLY B 1 258 ? -41.265 32.620 -18.251 1.00 22.26 250 GLY B C 1
ATOM 3976 O O . GLY B 1 258 ? -41.730 31.994 -19.214 1.00 14.22 250 GLY B O 1
ATOM 3977 N N . PHE B 1 259 ? -41.462 33.927 -18.083 1.00 17.39 251 PHE B N 1
ATOM 3978 C CA . PHE B 1 259 ? -42.397 34.668 -18.935 1.00 17.63 251 PHE B CA 1
ATOM 3979 C C . PHE B 1 259 ? -42.063 34.527 -20.422 1.00 16.03 251 PHE B C 1
ATOM 3980 O O . PHE B 1 259 ? -42.962 34.368 -21.253 1.00 22.60 251 PHE B O 1
ATOM 3988 N N . THR B 1 260 ? -40.783 34.600 -20.785 1.00 22.00 252 THR B N 1
ATOM 3989 C CA . THR B 1 260 ? -40.468 34.555 -22.210 1.00 33.79 252 THR B CA 1
ATOM 3990 C C . THR B 1 260 ? -40.636 33.157 -22.795 1.00 42.05 252 THR B C 1
ATOM 3991 O O . THR B 1 260 ? -40.804 33.030 -24.011 1.00 47.96 252 THR B O 1
ATOM 3995 N N . ILE B 1 261 ? -40.622 32.110 -21.973 1.00 41.35 253 ILE B N 1
ATOM 3996 C CA . ILE B 1 261 ? -41.045 30.797 -22.463 1.00 46.40 253 ILE B CA 1
ATOM 3997 C C . ILE B 1 261 ? -42.545 30.853 -22.734 1.00 51.93 253 ILE B C 1
ATOM 3998 O O . ILE B 1 261 ? -43.033 30.294 -23.715 1.00 57.97 253 ILE B O 1
#

InterPro domains:
  IPR002347 Short-chain dehydrogenase/reductase SDR [PF13561] (57-252)
  IPR002347 Short-chain dehydrogenase/reductase SDR [PR00080] (81-92)
  IPR002347 Short-chain dehydrogenase/reductase SDR [PR00080] (135-143)
  IPR002347 Short-chain dehydrogenase/reductase SDR [PR00080] (165-184)
  IPR002347 Short-chain dehydrogenase/reductase SDR [PR00081] (14-31)
  IPR002347 Short-chain dehydrogenase/reductase SDR [PR00081] (81-92)
  IPR002347 Short-chain dehydrogenase/reductase SDR [PR00081] (129-145)
  IPR002347 Short-chain dehydrogenase/reductase SDR [PR00081] (165-184)
  IPR002347 Short-chain dehydrogenase/reductase SDR [PR00081] (186-203)
  IPR002347 Short-chain dehydrogenase/reductase SDR [PR00081] (215-235)
  IPR036291 NAD(P)-binding domain superfamily [SSF51735] (11-253)

B-factor: mean 25.41, std 14.16, range [6.91, 97.09]

Organism: Leptospira borgpetersenii serovar Hardjo-bovis (strain JB197) (NCBI:txid355277)

Radius of gyration: 23.58 Å; Cα contacts (8 Å, |Δi|>4): 1093; chains: 2; bounding box: 55×69×60 Å

Nearest PDB structures (foldseek):
  6uh2-assembly1_A  TM=9.654E-01  e=1.035E-50  Leptospira borgpetersenii serovar Hardjo-bovis str. JB197
  3r1i-assembly1_A-2  TM=9.111E-01  e=3.780E-21  Mycobacterium marinum M
  4iuy-assembly2_E  TM=8.979E-01  e=8.411E-20  Acinetobacter baumannii ACICU
  7krm-assembly1_C  TM=8.909E-01  e=7.924E-20  Acinetobacter baumannii
  3ndr-assembly1_D  TM=8.757E-01  e=9.145E-19  Mesorhizobium loti

CATH classification: 3.40.50.720

Foldseek 3Di:
DDDDDDDDDDDLLVFAAAAEEEEEPLQDFLNVVQVVVSVVSNHQYEYEDLDDHPDDPVDPSYHYDNHDLLDLVRVVVVLVVCVVVVVQHQEYELEWADFDFDAPVPDDPVRLVVRCSSLPVSVVSVCVSNLVVCLVVLRLHEYEYEAALLLVPPDDPVLAHGYPSNVVSSVVRLVVQLVVQVVSVVSNYAGEYEHEYAADDDGDVSNQVSQLVLAQQRGFDGSVLCNVVVSCRRGPVQSPDHSYYHYRYNRNND/DDDDDDDDEDLQLLVWAQDFEEEEEPLQDQLNVVQVVNSVVSNHQYEYEYLDDRPDDPVDPSYYYDNHDLLDLVRVVVVLVVCVVVVNQGQEYELEWADFWFDAAVPDDVVRLVVRCSSQPVSLVSVCVSNLVVCLVVLRLHEYEYEAAVLLVDPDDCVLAGGYPSNNVRSVVRLVVQLVVQVVSVVSNYAGEYEHEYAADDDDDPSSQVSQLVLAQQRGFHHSVLCNVVVSCRRGPVQSPDHSYYHYSYNRNND

Solvent-accessible surface area: 22838 Å² total; per-residue (Å²): 177,40,103,67,106,74,106,53,92,22,38,17,34,81,48,2,85,94,90,4,0,0,1,1,14,2,17,36,91,32,1,20,51,0,1,102,17,1,16,88,18,40,0,90,1,4,1,1,12,87,120,61,31,85,78,114,40,181,39,117,89,35,60,84,35,127,4,56,13,44,57,107,62,68,0,95,103,20,11,101,47,2,64,120,94,111,58,20,0,22,2,0,0,4,16,20,38,65,34,20,139,62,68,146,139,85,38,60,107,134,46,63,66,86,2,29,75,21,0,62,60,0,6,82,9,0,1,64,34,0,19,159,19,1,106,85,101,56,62,159,1,24,1,0,0,8,4,7,3,30,16,80,33,138,12,65,93,210,23,98,65,19,8,44,0,39,26,117,0,7,46,26,2,17,127,51,0,70,140,14,0,149,124,0,6,106,90,29,0,16,0,0,0,0,0,12,4,16,20,103,58,150,55,74,75,76,19,33,63,41,7,60,202,47,4,26,38,40,80,12,0,62,19,67,18,0,23,10,0,0,13,0,1,3,3,59,38,0,99,1,0,0,2,18,36,7,16,0,0,0,1,44,27,60,91,129,68,109,61,136,34,163,8,26,40,67,2,29,106,36,0,101,92,56,6,0,0,1,1,15,1,19,36,93,32,1,26,48,0,1,63,16,1,28,18,3,42,0,89,2,4,0,1,12,82,118,127,18,115,81,126,34,94,41,155,94,38,57,78,32,128,2,54,14,47,58,110,167,66,0,128,54,22,11,107,44,2,57,105,89,128,52,29,0,20,1,0,0,4,17,18,39,66,33,22,139,60,70,147,136,84,36,60,104,133,46,61,66,89,2,30,73,21,0,64,63,0,4,84,10,0,1,59,35,0,19,163,13,0,106,125,102,70,63,73,1,23,0,0,0,9,3,8,2,23,16,77,37,135,21,30,87,204,8,108,36,22,9,43,0,40,25,119,1,6,45,25,3,17,124,47,1,58,141,13,0,160,127,0,6,106,95,39,0,18,0,0,0,0,0,12,4,20,21,99,47,153,61,69,96,94,23,32,64,54,2,58,197,71,6,28,38,39,80,10,0,59,21,68,17,0,21,6,0,0,12,0,0,4,1,55,28,0,99,1,0,0,1,22,39,6,20,1,0,0,0,22,45,47

Secondary structure (DSSP, 8-state):
-EEEEEEEEE-HHHHHTT-EEEEETTTSHHHHHHHHHHHHTT-EEEEEESSPPSS----TTEEEEE--TT-HHHHHHHHHHHHHTT---SEEEE-------S-GGG--HHHHHHHHIIIIIHHHHHHHHHHHHHHHHT---EEEEE--GGGTS---GGG----HHHHHHHHHHHHHHHHHHHHHGGGT-EEEEEEE-PBPSS--HHHHHHHHHH-TTSS-B-THHHHHHHHHHTSGGGTT--S-EEEESTTTT-/-EEEEEEEEEHHHHHHHTT-EEEEETTTSHHHHHHHHHHHHTT-EEEEEESSPPSS----TTEEEEE--TT-HHHHHHHHHHHHHTT---SEEEE-------S-GGG--HHHHHHHHIIIIIHHHHHHHHHHHHHHHHT---EEEEE--GGGTS---GGG----HHHHHHHHHHHHHHHHHHHHHGGGT-EEEEEEE--B-SS--HHHHHHHHHT-TTSS-B-THHHHHHHHHHTSGGGTT--S-EEEESTTTT-

Sequence (509 aa):
HHHHHHMILKNFSDEFQDKLVLITGGSGQIGSSELVESYLSVSARVICLDPEQPSVDYKSNRFEWIQADITNRKEIKEIFLSLENQNKIPDILINCAGISVFTPFEDRTDEEFNEVVHVNLNGTFLLSQYTFRLWKEKGKKGIILNFGSIYGVSIADMRIYNSPEVYAMTKAGIIHFTKYLARYAAPYGIRVNCISPGGIFANQSSDFIQNYIYKTPLGRMGNPSDLVGGVFFLTSSLSEYVTGQNLLIDGGFTIAHHHHHHMILKNFSDEFQDKLVLIITGGSGQIGSSELVESYLSVSARVICLDPEQPSVDYKSNRFEWIQADITNRKEIKEIFLLSLENQNKIPDILINCAGISVVFTPFEDRTDEEFNEVVHVNLNGTFLLSQYTFRLWKEKGKKGIILNFGSIYGVSSIADMRIYNSPEVYAMTKAGIIHFTKYLARYAAPYGIRVNCISPGGIFANQSSDFIQNYIYKTPLGRMGNPSDLVGGVFFLTSSLLSEYVTGQNLLLIDGGFTI